Protein AF-0000000066280509 (afdb_homodimer)

Foldseek 3Di:
DPVPPPCPPVNVVVVCVVCVVVVVVVVVLVCCLVPQLDVLRDPVSVVVNQVVVVVVLVVVLVVLVVCLVPPPDPVSNVVSVVVNVVSVVVVVVLVLLLVLLCVVPVDPCSSRSQAQKWKWFQAPNDTDIDGDNDDAQKKKWKWDQQWIDIPSHTPGGHAPVRGDQWIWMDGSVKIWIWGWDDKDDDPDGIIMTMTGTADIHPQGNPPVVVDDPSNVVSRPD/DPVPPPCPPVNVVVVCVVCVVVVVVVVVLVCCLVPQLDVLRDPVSVVVNQVVVVVVLVVVLVVLVVCLVPPPDPVSNVVSVVVSVVSVVVVVVLVLLLVLLCVVPVDPCSSRSQAQKWKWFDAPNDTDIDGDNDDAQKKKWKWDQQWIDIPSHTPGGHAPVRGDQWIWMDGSVKIWIWGWDDKDDDPDGIIMTMTGTADIHPQGNPVVVVDDPSNVVSRPD

Secondary structure (DSSP, 8-state):
--------HHHHHHHHHHSHHHHHHHHHHHHHHHHH--TTT-HHHHHHHHHHHHHHHHHHHHHHHHHHHT-SSHHHHHHHHHHHHHHHHHHHHHHHHHHHHHHHH--GGGG-SS--EEEEEEETTEEEEEEESS--SEEEEEEETTEEEETTEEEEE--GGG--SEEEEE-SS-EEEEEEEEEEEETTTEEEEEEEEEEETTEE--SSSTT-THHHHHHH-/--------HHHHHHHHHHSHHHHHHHHHHHHHHHHH--TTT-HHHHHHHHHHHHHHHHHHHHHHHHHHHT-SSHHHHHHHHHHHHHHHHHHHHHHHHHHHHHHHH--GGGG-SS--EEEEEEETTEEEEEEESS--SEEEEEEETTEEEETTEEEEE--GGG--SEEEEE-SS-EEEEEEEEEEEETTTEEEEEEEEEEETTEE--SSSTT-THHHHHHH-

Radius of gyration: 25.56 Å; Cα contacts (8 Å, |Δi|>4): 787; chains: 2; bounding box: 45×85×63 Å

Nearest PDB structures (foldseek):
  8ctk-assembly1_B  TM=7.901E-01  e=2.029E-28  Severe acute respiratory syndrome coronavirus 2
  7vgs-assembly1_B  TM=7.568E-01  e=1.363E-25  Severe acute respiratory syndrome coronavirus 2
  7y9b-assembly1_B  TM=7.841E-01  e=8.674E-21  Pipistrellus bat coronavirus HKU5
  7y96-assembly1_A-3  TM=7.168E-01  e=1.055E-07  Aequorea victoria
  8eqs-assembly1_B  TM=6.572E-01  e=2.364E-07  Severe acute respiratory syndrome coronavirus

Organism: Bat coronavirus 279/2005 (NCBI:txid389167)

InterPro domains:
  IPR002574 M matrix/glycoprotein, coronavirus [MF_04202] (1-221)
  IPR002574 M matrix/glycoprotein, coronavirus [PF01635] (14-214)
  IPR002574 M matrix/glycoprotein, coronavirus [PS51927] (1-221)
  IPR044361 M matrix/glycoprotein, SARS-CoV-like [cd21569] (4-221)

Structure (mmCIF, N/CA/C/O backbone):
data_AF-0000000066280509-model_v1
#
loop_
_entity.id
_entity.type
_entity.pdbx_description
1 polymer 'Membrane protein'
#
loop_
_atom_site.group_PDB
_atom_site.id
_atom_site.type_symbol
_atom_site.label_atom_id
_atom_site.label_alt_id
_atom_site.label_comp_id
_atom_site.label_asym_id
_atom_site.label_entity_id
_atom_site.label_seq_id
_atom_site.pdbx_PDB_ins_code
_atom_site.Cartn_x
_atom_site.Cartn_y
_atom_site.Cartn_z
_atom_site.occupancy
_atom_site.B_iso_or_equiv
_atom_site.auth_seq_id
_atom_site.auth_comp_id
_atom_site.auth_asym_id
_atom_site.auth_atom_id
_atom_site.pdbx_PDB_model_num
ATOM 1 N N . MET A 1 1 ? 8.258 -50.438 -13.18 1 23.91 1 MET A N 1
ATOM 2 C CA . MET A 1 1 ? 8.906 -49.25 -13.75 1 23.91 1 MET A CA 1
ATOM 3 C C . MET A 1 1 ? 7.945 -48.062 -13.781 1 23.91 1 MET A C 1
ATOM 5 O O . MET A 1 1 ? 6.91 -48.125 -14.445 1 23.91 1 MET A O 1
ATOM 9 N N . THR A 1 2 ? 7.52 -47.594 -12.641 1 31.91 2 THR A N 1
ATOM 10 C CA . THR A 1 2 ? 6.48 -46.688 -12.148 1 31.91 2 THR A CA 1
ATOM 11 C C . THR A 1 2 ? 6.414 -45.406 -12.992 1 31.91 2 THR A C 1
ATOM 13 O O . THR A 1 2 ? 7.41 -44.688 -13.133 1 31.91 2 THR A O 1
ATOM 16 N N . ASP A 1 3 ? 5.879 -45.531 -14.234 1 32.09 3 ASP A N 1
ATOM 17 C CA . ASP A 1 3 ? 5.699 -44.562 -15.336 1 32.09 3 ASP A CA 1
ATOM 18 C C . ASP A 1 3 ? 5.434 -43.156 -14.805 1 32.09 3 ASP A C 1
ATOM 20 O O . ASP A 1 3 ? 4.406 -42.906 -14.172 1 32.09 3 ASP A O 1
ATOM 24 N N . ASN A 1 4 ? 6.34 -42.625 -14.102 1 37.53 4 ASN A N 1
ATOM 25 C CA . ASN A 1 4 ? 6.465 -41.312 -13.492 1 37.53 4 ASN A CA 1
ATOM 26 C C . ASN A 1 4 ? 5.77 -40.25 -14.328 1 37.53 4 ASN A C 1
ATOM 28 O O . ASN A 1 4 ? 6.168 -39.969 -15.461 1 37.53 4 ASN A O 1
ATOM 32 N N . GLY A 1 5 ? 4.527 -40.344 -14.57 1 41 5 GLY A N 1
ATOM 33 C CA . GLY A 1 5 ? 3.465 -39.594 -15.219 1 41 5 GLY A CA 1
ATOM 34 C C . GLY A 1 5 ? 3.805 -38.125 -15.422 1 41 5 GLY A C 1
ATOM 35 O O . GLY A 1 5 ? 3.195 -37.25 -14.805 1 41 5 GLY A O 1
ATOM 36 N N . THR A 1 6 ? 5.039 -37.906 -15.5 1 46.28 6 THR A N 1
ATOM 37 C CA . THR A 1 6 ? 5.605 -36.594 -15.867 1 46.28 6 THR A CA 1
ATOM 38 C C . THR A 1 6 ? 4.926 -36.062 -17.125 1 46.28 6 THR A C 1
ATOM 40 O O . THR A 1 6 ? 4.852 -36.719 -18.141 1 46.28 6 THR A O 1
ATOM 43 N N . ILE A 1 7 ? 3.875 -35.406 -17.016 1 54.31 7 ILE A N 1
ATOM 44 C CA . ILE A 1 7 ? 3.344 -34.688 -18.156 1 54.31 7 ILE A CA 1
ATOM 45 C C . ILE A 1 7 ? 4.473 -34.344 -19.141 1 54.31 7 ILE A C 1
ATOM 47 O O . ILE A 1 7 ? 5.492 -33.781 -18.75 1 54.31 7 ILE A O 1
ATOM 51 N N . THR A 1 8 ? 4.57 -35.188 -20.141 1 57.69 8 THR A N 1
ATOM 52 C CA . THR A 1 8 ? 5.543 -34.938 -21.188 1 57.69 8 THR A CA 1
ATOM 53 C C . THR A 1 8 ? 5.477 -33.469 -21.625 1 57.69 8 THR A C 1
ATOM 55 O O . THR A 1 8 ? 4.453 -32.812 -21.438 1 57.69 8 THR A O 1
ATOM 58 N N . VAL A 1 9 ? 6.629 -32.875 -21.844 1 61.81 9 VAL A N 1
ATOM 59 C CA . VAL A 1 9 ? 6.781 -31.516 -22.328 1 61.81 9 VAL A CA 1
ATOM 60 C C . VAL A 1 9 ? 5.789 -31.266 -23.469 1 61.81 9 VAL A C 1
ATOM 62 O O . VAL A 1 9 ? 5.215 -30.172 -23.562 1 61.81 9 VAL A O 1
ATOM 65 N N . GLU A 1 10 ? 5.523 -32.312 -24.281 1 62.53 10 GLU A N 1
ATOM 66 C CA . GLU A 1 10 ? 4.609 -32.125 -25.406 1 62.53 10 GLU A CA 1
ATOM 67 C C . GLU A 1 10 ? 3.17 -31.953 -24.922 1 62.53 10 GLU A C 1
ATOM 69 O O . GLU A 1 10 ? 2.42 -31.141 -25.469 1 62.53 10 GLU A O 1
ATOM 74 N N . GLU A 1 11 ? 2.865 -32.688 -23.938 1 60.88 11 GLU A N 1
ATOM 75 C CA . GLU A 1 11 ? 1.52 -32.562 -23.391 1 60.88 11 GLU A CA 1
ATOM 76 C C . GLU A 1 11 ? 1.34 -31.203 -22.688 1 60.88 11 GLU A C 1
ATOM 78 O O . GLU A 1 11 ? 0.277 -30.594 -22.781 1 60.88 11 GLU A O 1
ATOM 83 N N . LEU A 1 12 ? 2.393 -30.891 -22.062 1 60.34 12 LEU A N 1
ATOM 84 C CA . LEU A 1 12 ? 2.357 -29.578 -21.422 1 60.34 12 LEU A CA 1
ATOM 85 C C . LEU A 1 12 ? 2.211 -28.469 -22.453 1 60.34 12 LEU A C 1
ATOM 87 O O . LEU A 1 12 ? 1.472 -27.516 -22.234 1 60.34 12 LEU A O 1
ATOM 91 N N . LYS A 1 13 ? 2.883 -28.672 -23.484 1 65.19 13 LYS A N 1
ATOM 92 C CA . LYS A 1 13 ? 2.775 -27.688 -24.562 1 65.19 13 LYS A CA 1
ATOM 93 C C . LYS A 1 13 ? 1.357 -27.641 -25.125 1 65.19 13 LYS A C 1
ATOM 95 O O . LYS A 1 13 ? 0.823 -26.562 -25.375 1 65.19 13 LYS A O 1
ATOM 100 N N . GLN A 1 14 ? 0.809 -28.766 -25.25 1 66.62 14 GLN A N 1
ATOM 101 C CA . GLN A 1 14 ? -0.547 -28.797 -25.797 1 66.62 14 GLN A CA 1
ATOM 102 C C . GLN A 1 14 ? -1.544 -28.188 -24.812 1 66.62 14 GLN A C 1
ATOM 104 O O . GLN A 1 14 ? -2.475 -27.484 -25.219 1 66.62 14 GLN A O 1
ATOM 109 N N . LEU A 1 15 ? -1.268 -28.5 -23.625 1 63.41 15 LEU A N 1
ATOM 110 C CA . LEU A 1 15 ? -2.137 -27.953 -22.594 1 63.41 15 LEU A CA 1
ATOM 111 C C . LEU A 1 15 ? -2 -26.438 -22.516 1 63.41 15 LEU A C 1
ATOM 113 O O . LEU A 1 15 ? -3 -25.719 -22.391 1 63.41 15 LEU A O 1
ATOM 117 N N . LEU A 1 16 ? -0.822 -26.094 -22.609 1 66.19 16 LEU A N 1
ATOM 118 C CA . LEU A 1 16 ? -0.572 -24.656 -22.547 1 66.19 16 LEU A CA 1
ATOM 119 C C . LEU A 1 16 ? -1.148 -23.969 -23.781 1 66.19 16 LEU A C 1
ATOM 121 O O . LEU A 1 16 ? -1.645 -22.844 -23.688 1 66.19 16 LEU A O 1
ATOM 125 N N . GLU A 1 17 ? -1.064 -24.656 -24.797 1 70.25 17 GLU A N 1
ATOM 126 C CA . GLU A 1 17 ? -1.605 -24.078 -26.016 1 70.25 17 GLU A CA 1
ATOM 127 C C . GLU A 1 17 ? -3.125 -23.969 -25.953 1 70.25 17 GLU A C 1
ATOM 129 O O . GLU A 1 17 ? -3.703 -23 -26.469 1 70.25 17 GLU A O 1
ATOM 134 N N . GLN A 1 18 ? -3.68 -24.812 -25.203 1 72.25 18 GLN A N 1
ATOM 135 C CA . GLN A 1 18 ? -5.137 -24.781 -25.125 1 72.25 18 GLN A CA 1
ATOM 136 C C . GLN A 1 18 ? -5.602 -23.859 -24 1 72.25 18 GLN A C 1
ATOM 138 O O . GLN A 1 18 ? -6.688 -23.281 -24.078 1 72.25 18 GLN A O 1
ATOM 143 N N . TRP A 1 19 ? -4.73 -23.703 -23.094 1 79.94 19 TRP A N 1
ATOM 144 C CA . TRP A 1 19 ? -5.164 -22.953 -21.922 1 79.94 19 TRP A CA 1
ATOM 145 C C . TRP A 1 19 ? -4.52 -21.578 -21.891 1 79.94 19 TRP A C 1
ATOM 147 O O . TRP A 1 19 ? -4.504 -20.906 -20.844 1 79.94 19 TRP A O 1
ATOM 157 N N . ASN A 1 20 ? -4.035 -21.188 -23.031 1 83.38 20 ASN A N 1
ATOM 158 C CA . ASN A 1 20 ? -3.375 -19.891 -23.094 1 83.38 20 ASN A CA 1
ATOM 159 C C . ASN A 1 20 ? -4.344 -18.766 -22.766 1 83.38 20 ASN A C 1
ATOM 161 O O . ASN A 1 20 ? -3.979 -17.797 -22.094 1 83.38 20 ASN A O 1
ATOM 165 N N . LEU A 1 21 ? -5.445 -18.984 -23.188 1 85.38 21 LEU A N 1
ATOM 166 C CA . LEU A 1 21 ? -6.445 -17.938 -22.953 1 85.38 21 LEU A CA 1
ATOM 167 C C . LEU A 1 21 ? -6.805 -17.859 -21.484 1 85.38 21 LEU A C 1
ATOM 169 O O . LEU A 1 21 ? -6.859 -16.766 -20.906 1 85.38 21 LEU A O 1
ATOM 173 N N . VAL A 1 22 ? -6.953 -19.016 -20.953 1 84.62 22 VAL A N 1
ATOM 174 C CA . VAL A 1 22 ? -7.328 -19.047 -19.547 1 84.62 22 VAL A CA 1
ATOM 175 C C . VAL A 1 22 ? -6.168 -18.547 -18.688 1 84.62 22 VAL A C 1
ATOM 177 O O . VAL A 1 22 ? -6.371 -17.781 -17.75 1 84.62 22 VAL A O 1
ATOM 180 N N . ILE A 1 23 ? -5.016 -18.906 -19 1 87.75 23 ILE A N 1
ATOM 181 C CA . ILE A 1 23 ? -3.838 -18.469 -18.266 1 87.75 23 ILE A CA 1
ATOM 182 C C . ILE A 1 23 ? -3.668 -16.953 -18.391 1 87.75 23 ILE A C 1
ATOM 184 O O . ILE A 1 23 ? -3.299 -16.281 -17.438 1 87.75 23 ILE A O 1
ATOM 188 N N . GLY A 1 24 ? -3.994 -16.516 -19.578 1 90 24 GLY A N 1
ATOM 189 C CA . GLY A 1 24 ? -3.947 -15.07 -19.781 1 90 24 GLY A CA 1
ATOM 190 C C . GLY A 1 24 ? -4.902 -14.32 -18.875 1 90 24 GLY A C 1
ATOM 191 O O . GLY A 1 24 ? -4.531 -13.305 -18.266 1 90 24 GLY A O 1
ATOM 192 N N . PHE A 1 25 ? -6.004 -14.867 -18.719 1 91.38 25 PHE A N 1
ATOM 193 C CA . PHE A 1 25 ? -6.996 -14.211 -17.875 1 91.38 25 PHE A CA 1
ATOM 194 C C . PHE A 1 25 ? -6.613 -14.32 -16.391 1 91.38 25 PHE A C 1
ATOM 196 O O . PHE A 1 25 ? -6.875 -13.406 -15.617 1 91.38 25 PHE A O 1
ATOM 203 N N . ILE A 1 26 ? -6.004 -15.352 -16.031 1 90.12 26 ILE A N 1
ATOM 204 C CA . ILE A 1 26 ? -5.559 -15.516 -14.656 1 90.12 26 ILE A CA 1
ATOM 205 C C . ILE A 1 26 ? -4.461 -14.5 -14.352 1 90.12 26 ILE A C 1
ATOM 207 O O . ILE A 1 26 ? -4.484 -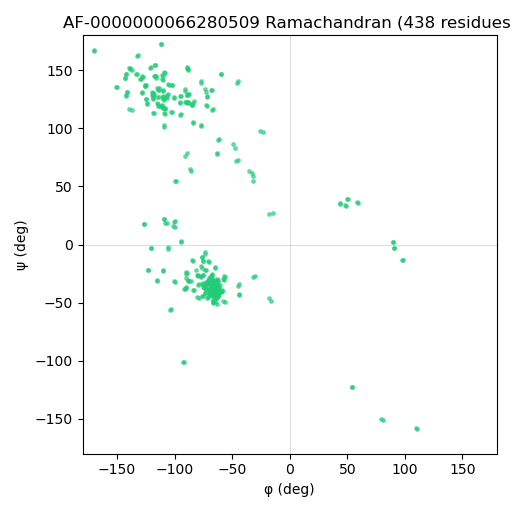13.852 -13.297 1 90.12 26 ILE A O 1
ATOM 211 N N . PHE A 1 27 ? -3.6 -14.375 -15.266 1 91.38 27 PHE A N 1
ATOM 212 C CA . PHE A 1 27 ? -2.529 -13.406 -15.062 1 91.38 27 PHE A CA 1
ATOM 213 C C . PHE A 1 27 ? -3.084 -11.984 -15.008 1 91.38 27 PHE A C 1
ATOM 215 O O . PHE A 1 27 ? -2.633 -11.172 -14.211 1 91.38 27 PHE A O 1
ATOM 222 N N . LEU A 1 28 ? -4.012 -11.75 -15.812 1 92.31 28 LEU A N 1
ATOM 223 C CA . LEU A 1 28 ? -4.625 -10.43 -15.805 1 92.31 28 LEU A CA 1
ATOM 224 C C . LEU A 1 28 ? -5.324 -10.156 -14.484 1 92.31 28 LEU A C 1
ATOM 226 O O . LEU A 1 28 ? -5.258 -9.047 -13.953 1 92.31 28 LEU A O 1
ATOM 230 N N . ALA A 1 29 ? -5.934 -11.133 -13.953 1 90.88 29 ALA A N 1
ATOM 231 C CA . ALA A 1 29 ? -6.578 -11 -12.656 1 90.88 29 ALA A CA 1
ATOM 232 C C . ALA A 1 29 ? -5.551 -10.695 -11.562 1 90.88 29 ALA A C 1
ATOM 234 O O . ALA A 1 29 ? -5.797 -9.867 -10.68 1 90.88 29 ALA A O 1
ATOM 235 N N . TRP A 1 30 ? -4.445 -11.305 -11.703 1 91.44 30 TRP A N 1
ATOM 236 C CA . TRP A 1 30 ? -3.373 -11.07 -10.742 1 91.44 30 TRP A CA 1
ATOM 237 C C . TRP A 1 30 ? -2.84 -9.648 -10.852 1 91.44 30 TRP A C 1
ATOM 239 O O . TRP A 1 30 ? -2.57 -9 -9.836 1 91.44 30 TRP A O 1
ATOM 249 N N . ILE A 1 31 ? -2.75 -9.172 -11.977 1 91 31 ILE A N 1
ATOM 250 C CA . ILE A 1 31 ? -2.273 -7.809 -12.195 1 91 31 ILE A CA 1
ATOM 251 C C . ILE A 1 31 ? -3.27 -6.816 -11.594 1 91 31 ILE A C 1
ATOM 253 O O . ILE A 1 31 ? -2.877 -5.875 -10.898 1 91 31 ILE A O 1
ATOM 257 N N . MET A 1 32 ? -4.484 -7.086 -11.82 1 90.69 32 MET A N 1
ATOM 258 C CA . MET A 1 32 ? -5.512 -6.184 -11.312 1 90.69 32 MET A CA 1
ATOM 259 C C . MET A 1 32 ? -5.516 -6.168 -9.781 1 90.69 32 MET A C 1
ATOM 261 O O . MET A 1 32 ? -5.652 -5.105 -9.172 1 90.69 32 MET A O 1
ATOM 265 N N . LEU A 1 33 ? -5.266 -7.273 -9.266 1 89.81 33 LEU A N 1
ATOM 266 C CA . LEU A 1 33 ? -5.27 -7.367 -7.805 1 89.81 33 LEU A CA 1
ATOM 267 C C . LEU A 1 33 ? -4.027 -6.707 -7.219 1 89.81 33 LEU A C 1
ATOM 269 O O . LEU A 1 33 ? -4.109 -6 -6.211 1 89.81 33 LEU A O 1
ATOM 273 N N . LEU A 1 34 ? -2.941 -6.926 -7.832 1 87.88 34 LEU A N 1
ATOM 274 C CA . LEU A 1 34 ? -1.683 -6.418 -7.297 1 87.88 34 LEU A CA 1
ATOM 275 C C . LEU A 1 34 ? -1.538 -4.926 -7.57 1 87.88 34 LEU A C 1
ATOM 277 O O . LEU A 1 34 ? -0.95 -4.195 -6.77 1 87.88 34 LEU A O 1
ATOM 281 N N . GLN A 1 35 ? -2.119 -4.504 -8.562 1 86.44 35 GLN A N 1
ATOM 282 C CA . GLN A 1 35 ? -1.87 -3.127 -8.977 1 86.44 35 GLN A CA 1
ATOM 283 C C . GLN A 1 35 ? -2.992 -2.203 -8.508 1 86.44 35 GLN A C 1
ATOM 285 O O . GLN A 1 35 ? -2.746 -1.046 -8.156 1 86.44 35 GLN A O 1
ATOM 290 N N . PHE A 1 36 ? -4.25 -2.705 -8.43 1 85.25 36 PHE A N 1
ATOM 291 C CA . PHE A 1 36 ? -5.352 -1.769 -8.25 1 85.25 36 PHE A CA 1
ATOM 292 C C . PHE A 1 36 ? -6.117 -2.064 -6.965 1 85.25 36 PHE A C 1
ATOM 294 O O . PHE A 1 36 ? -6.996 -1.3 -6.57 1 85.25 36 PHE A O 1
ATOM 301 N N . ALA A 1 37 ? -5.754 -3.027 -6.332 1 84.31 37 ALA A N 1
ATOM 302 C CA . ALA A 1 37 ? -6.539 -3.436 -5.172 1 84.31 37 ALA A CA 1
ATOM 303 C C . ALA A 1 37 ? -6.102 -2.684 -3.92 1 84.31 37 ALA A C 1
ATOM 305 O O . ALA A 1 37 ? -5.594 -3.287 -2.971 1 84.31 37 ALA A O 1
ATOM 306 N N . TYR A 1 38 ? -6.328 -1.429 -3.975 1 83.06 38 TYR A N 1
ATOM 307 C CA . TYR A 1 38 ? -6.086 -0.578 -2.814 1 83.06 38 TYR A CA 1
ATOM 308 C C . TYR A 1 38 ? -7.379 0.075 -2.338 1 83.06 38 TYR A C 1
ATOM 310 O O . TYR A 1 38 ? -8.25 0.399 -3.146 1 83.06 38 TYR A O 1
ATOM 318 N N . SER A 1 39 ? -7.449 0.208 -1.039 1 78.56 39 SER A N 1
ATOM 319 C CA . SER A 1 39 ? -8.695 0.691 -0.449 1 78.56 39 SER A CA 1
ATOM 320 C C . SER A 1 39 ? -9 2.115 -0.898 1 78.56 39 SER A C 1
ATOM 322 O O . SER A 1 39 ? -10.172 2.492 -1.027 1 78.56 39 SER A O 1
ATOM 324 N N . ASN A 1 40 ? -7.965 2.9 -1.133 1 75.31 40 ASN A N 1
ATOM 325 C CA . ASN A 1 40 ? -8.141 4.309 -1.462 1 75.31 40 ASN A CA 1
ATOM 326 C C . ASN A 1 40 ? -8.398 4.508 -2.953 1 75.31 40 ASN A C 1
ATOM 328 O O . ASN A 1 40 ? -8.891 5.559 -3.367 1 75.31 40 ASN A O 1
ATOM 332 N N . ARG A 1 41 ? -8.156 3.465 -3.781 1 76.81 41 ARG A N 1
ATOM 333 C CA . ARG A 1 41 ? -8.312 3.619 -5.227 1 76.81 41 ARG A CA 1
ATOM 334 C C . ARG A 1 41 ? -9.602 2.965 -5.711 1 76.81 41 ARG A C 1
ATOM 336 O O . ARG A 1 41 ? -10.445 3.625 -6.324 1 76.81 41 ARG A O 1
ATOM 343 N N . ASN A 1 42 ? -9.688 1.732 -5.41 1 84.44 42 ASN A N 1
ATOM 344 C CA . ASN A 1 42 ? -10.859 0.968 -5.828 1 84.44 42 ASN A CA 1
ATOM 345 C C . ASN A 1 42 ? -11.359 0.051 -4.715 1 84.44 42 ASN A C 1
ATOM 347 O O . ASN A 1 42 ? -10.758 -0.992 -4.449 1 84.44 42 ASN A O 1
ATOM 351 N N . ARG A 1 43 ? -12.555 0.377 -4.309 1 84.06 43 ARG A N 1
ATOM 352 C CA . ARG A 1 43 ? -13.094 -0.37 -3.176 1 84.06 43 ARG A CA 1
ATOM 353 C C . ARG A 1 43 ? -13.547 -1.763 -3.604 1 84.06 43 ARG A C 1
ATOM 355 O O . ARG A 1 43 ? -13.414 -2.725 -2.844 1 84.06 43 ARG A O 1
ATOM 362 N N . PHE A 1 44 ? -14 -1.879 -4.727 1 89.56 44 PHE A N 1
ATOM 363 C CA . PHE A 1 44 ? -14.516 -3.16 -5.199 1 89.56 44 PHE A CA 1
ATOM 364 C C . PHE A 1 44 ? -13.391 -4.18 -5.328 1 89.56 44 PHE A C 1
ATOM 366 O O . PHE A 1 44 ? -13.5 -5.301 -4.828 1 89.56 44 PHE A O 1
ATOM 373 N N . LEU A 1 45 ? -12.336 -3.805 -5.965 1 90.44 45 LEU A N 1
ATOM 374 C CA . LEU A 1 45 ? -11.195 -4.703 -6.125 1 90.44 45 LEU A CA 1
ATOM 375 C C . LEU A 1 45 ? -10.531 -4.988 -4.781 1 90.44 45 LEU A C 1
ATOM 377 O O . LEU A 1 45 ? -10.008 -6.086 -4.562 1 90.44 45 LEU A O 1
ATOM 381 N N . TYR A 1 46 ? -10.641 -4.012 -3.971 1 90.75 46 TYR A N 1
ATOM 382 C CA . TYR A 1 46 ? -10.062 -4.199 -2.646 1 90.75 46 TYR A CA 1
ATOM 383 C C . TYR A 1 46 ? -10.805 -5.281 -1.873 1 90.75 46 TYR A C 1
ATOM 385 O O . TYR A 1 46 ? -10.188 -6.113 -1.206 1 90.75 46 TYR A O 1
ATOM 393 N N . ILE A 1 47 ? -12.102 -5.258 -1.941 1 90.44 47 ILE A N 1
ATOM 394 C CA . ILE A 1 47 ? -12.906 -6.266 -1.259 1 90.44 47 ILE A CA 1
ATOM 395 C C . ILE A 1 47 ? -12.617 -7.645 -1.846 1 90.44 47 ILE A C 1
ATOM 397 O O . ILE A 1 47 ? -12.531 -8.633 -1.112 1 90.44 47 ILE A O 1
ATOM 401 N N . ILE A 1 48 ? -12.422 -7.656 -3.08 1 91.44 48 ILE A N 1
ATOM 402 C CA . ILE A 1 48 ? -12.086 -8.922 -3.729 1 91.44 48 ILE A CA 1
ATOM 403 C C . ILE A 1 48 ? -10.75 -9.43 -3.201 1 91.44 48 ILE A C 1
ATOM 405 O O . ILE A 1 48 ? -10.602 -10.625 -2.922 1 91.44 48 ILE A O 1
ATOM 409 N N . LYS A 1 49 ? -9.883 -8.609 -3.146 1 92.88 49 LYS A N 1
ATOM 410 C CA . LYS A 1 49 ? -8.578 -9 -2.617 1 92.88 49 LYS A CA 1
ATOM 411 C C . LYS A 1 49 ? -8.695 -9.516 -1.186 1 92.88 49 LYS A C 1
ATOM 413 O O . LYS A 1 49 ? -8.055 -10.5 -0.819 1 92.88 49 LYS A O 1
ATOM 418 N N . LEU A 1 50 ? -9.531 -8.875 -0.408 1 92.25 50 LEU A N 1
ATOM 419 C CA . LEU A 1 50 ? -9.711 -9.297 0.98 1 92.25 50 LEU A CA 1
ATOM 420 C C . LEU A 1 50 ? -10.32 -10.688 1.057 1 92.25 50 LEU A C 1
ATOM 422 O O . LEU A 1 50 ? -9.867 -11.523 1.843 1 92.25 50 LEU A O 1
ATOM 426 N N . VAL A 1 51 ? -11.281 -10.891 0.274 1 91.75 51 VAL A N 1
ATOM 427 C CA . VAL A 1 51 ? -11.93 -12.195 0.249 1 91.75 51 VAL A CA 1
ATOM 428 C C . VAL A 1 51 ? -10.945 -13.258 -0.222 1 91.75 51 VAL A C 1
ATOM 430 O O . VAL A 1 51 ? -10.891 -14.359 0.335 1 91.75 51 VAL A O 1
ATOM 433 N N . PHE A 1 52 ? -10.188 -12.859 -1.197 1 92.44 52 PHE A N 1
ATOM 434 C CA . PHE A 1 52 ? -9.188 -13.781 -1.719 1 92.44 52 PHE A CA 1
ATOM 435 C C . PHE A 1 52 ? -8.172 -14.141 -0.643 1 92.44 52 PHE A C 1
ATOM 437 O O . PHE A 1 52 ? -7.801 -15.312 -0.495 1 92.44 52 PHE A O 1
ATOM 444 N N . LEU A 1 53 ? -7.789 -13.18 0.064 1 92 53 LEU A N 1
ATOM 445 C CA . LEU A 1 53 ? -6.82 -13.414 1.13 1 92 53 LEU A CA 1
ATOM 446 C C . LEU A 1 53 ? -7.43 -14.266 2.238 1 92 53 LEU A C 1
ATOM 448 O O . LEU A 1 53 ? -6.754 -15.133 2.799 1 92 53 LEU A O 1
ATOM 452 N N . TRP A 1 54 ? -8.703 -14.047 2.531 1 92.44 54 TRP A N 1
ATOM 453 C CA . TRP A 1 54 ? -9.406 -14.828 3.547 1 92.44 54 TRP A CA 1
ATOM 454 C C . TRP A 1 54 ? -9.461 -16.297 3.16 1 92.44 54 TRP A C 1
ATOM 456 O O . TRP A 1 54 ? -9.406 -17.172 4.023 1 92.44 54 TRP A O 1
ATOM 466 N N . LEU A 1 55 ? -9.484 -16.562 1.915 1 91.94 55 LEU A N 1
ATOM 467 C CA . LEU A 1 55 ? -9.578 -17.938 1.435 1 91.94 55 LEU A CA 1
ATOM 468 C C . LEU A 1 55 ? -8.188 -18.547 1.299 1 91.94 55 LEU A C 1
ATOM 470 O O . LEU A 1 55 ? -8.016 -19.75 1.506 1 91.94 55 LEU A O 1
ATOM 474 N N . LEU A 1 56 ? -7.285 -17.766 1.028 1 92.81 56 LEU A N 1
ATOM 475 C CA . LEU A 1 56 ? -5.941 -18.266 0.76 1 92.81 56 LEU A CA 1
ATOM 476 C C . LEU A 1 56 ? -5.285 -18.766 2.041 1 92.81 56 LEU A C 1
ATOM 478 O O . LEU A 1 56 ? -4.508 -19.719 2.012 1 92.81 56 LEU A O 1
ATOM 482 N N . TRP A 1 57 ? -5.566 -18.156 3.139 1 93.25 57 TRP A N 1
ATOM 483 C CA . TRP A 1 57 ? -4.934 -18.547 4.398 1 93.25 57 TRP A CA 1
ATOM 484 C C . TRP A 1 57 ? -5.309 -19.969 4.785 1 93.25 57 TRP A C 1
ATOM 486 O O . TRP A 1 57 ? -4.438 -20.812 5.008 1 93.25 57 TRP A O 1
ATOM 496 N N . PRO A 1 58 ? -6.594 -20.344 4.809 1 92.12 58 PRO A N 1
ATOM 497 C CA . PRO A 1 58 ? -6.949 -21.719 5.152 1 92.12 58 PRO A CA 1
ATOM 498 C C . PRO A 1 58 ? -6.496 -22.734 4.102 1 92.12 58 PRO A C 1
ATOM 500 O O . PRO A 1 58 ? -6.137 -23.859 4.441 1 92.12 58 PRO A O 1
ATOM 503 N N . VAL A 1 59 ? -6.492 -22.328 2.865 1 92.94 59 VAL A N 1
ATOM 504 C CA . VAL A 1 59 ? -6.055 -23.234 1.806 1 92.94 59 VAL A CA 1
ATOM 505 C C . VAL A 1 59 ? -4.559 -23.5 1.943 1 92.94 59 VAL A C 1
ATOM 507 O O . VAL A 1 59 ? -4.102 -24.641 1.745 1 92.94 59 VAL A O 1
ATOM 510 N N . THR A 1 60 ? -3.818 -22.5 2.271 1 94.12 60 THR A N 1
ATOM 511 C CA . THR A 1 60 ? -2.383 -22.672 2.469 1 94.12 60 THR A CA 1
ATOM 512 C C . THR A 1 60 ? -2.107 -23.578 3.66 1 94.12 60 THR A C 1
ATOM 514 O O . THR A 1 60 ? -1.248 -24.453 3.588 1 94.12 60 THR A O 1
ATOM 517 N N . LEU A 1 61 ? -2.881 -23.344 4.68 1 94.62 61 LEU A N 1
ATOM 518 C CA . LEU A 1 61 ? -2.734 -24.203 5.844 1 94.62 61 LEU A CA 1
ATOM 519 C C . LEU A 1 61 ? -3.064 -25.641 5.496 1 94.62 61 LEU A C 1
ATOM 521 O O . LEU A 1 61 ? -2.344 -26.562 5.895 1 94.62 61 LEU A O 1
ATOM 525 N N . ALA A 1 62 ? -4.137 -25.875 4.762 1 92.62 62 ALA A N 1
ATOM 526 C CA . ALA A 1 62 ? -4.543 -27.219 4.348 1 92.62 62 ALA A CA 1
ATOM 527 C C . ALA A 1 62 ? -3.465 -27.875 3.488 1 92.62 62 ALA A C 1
ATOM 529 O O . ALA A 1 62 ? -3.213 -29.078 3.609 1 92.62 62 ALA A O 1
ATOM 530 N N . CYS A 1 63 ? -2.777 -27.094 2.686 1 91.88 63 CYS A N 1
ATOM 531 C CA . CYS A 1 63 ? -1.729 -27.641 1.827 1 91.88 63 CYS A CA 1
ATOM 532 C C . CYS A 1 63 ? -0.546 -28.125 2.652 1 91.88 63 CYS A C 1
ATOM 534 O O . CYS A 1 63 ? 0.006 -29.188 2.383 1 91.88 63 CYS A O 1
ATOM 536 N N . PHE A 1 64 ? -0.177 -27.438 3.654 1 92.88 64 PHE A N 1
ATOM 537 C CA . PHE A 1 64 ? 0.949 -27.859 4.484 1 92.88 64 PHE A CA 1
ATOM 538 C C . PHE A 1 64 ? 0.57 -29.047 5.359 1 92.88 64 PHE A C 1
ATOM 540 O O . PHE A 1 64 ? 1.397 -29.922 5.617 1 92.88 64 PHE A O 1
ATOM 547 N N . VAL A 1 65 ? -0.716 -29.047 5.828 1 92.06 65 VAL A N 1
ATOM 548 C CA . VAL A 1 65 ? -1.175 -30.188 6.629 1 92.06 65 VAL A CA 1
ATOM 549 C C . VAL A 1 65 ? -1.21 -31.453 5.773 1 92.06 65 VAL A C 1
ATOM 551 O O . VAL A 1 65 ? -0.761 -32.5 6.203 1 92.06 65 VAL A O 1
ATOM 554 N N . LEU A 1 66 ? -1.713 -31.344 4.504 1 89.56 66 LEU A N 1
ATOM 555 C CA . LEU A 1 66 ? -1.753 -32.5 3.602 1 89.56 66 LEU A CA 1
ATOM 556 C C . LEU A 1 66 ? -0.344 -32.938 3.219 1 89.56 66 LEU A C 1
ATOM 558 O O . LEU A 1 66 ? -0.089 -34.125 3.043 1 89.56 66 LEU A O 1
ATOM 562 N N . ALA A 1 67 ? 0.557 -31.969 3.166 1 89.19 67 ALA A N 1
ATOM 563 C CA . ALA A 1 67 ? 1.946 -32.312 2.867 1 89.19 67 ALA A CA 1
ATOM 564 C C . ALA A 1 67 ? 2.598 -33.031 4.035 1 89.19 67 ALA A C 1
ATOM 566 O O . ALA A 1 67 ? 3.48 -33.875 3.838 1 89.19 67 ALA A O 1
ATOM 567 N N . ALA A 1 68 ? 2.174 -32.719 5.207 1 88.12 68 ALA A N 1
ATOM 568 C CA . ALA A 1 68 ? 2.701 -33.375 6.395 1 88.12 68 ALA A CA 1
ATOM 569 C C . ALA A 1 68 ? 2.139 -34.781 6.523 1 88.12 68 ALA A C 1
ATOM 571 O O . ALA A 1 68 ? 2.84 -35.719 6.957 1 88.12 68 ALA A O 1
ATOM 572 N N . VAL A 1 69 ? 0.864 -34.969 6.148 1 85.44 69 VAL A N 1
ATOM 573 C CA . VAL A 1 69 ? 0.205 -36.25 6.281 1 85.44 69 VAL A CA 1
ATOM 574 C C . VAL A 1 69 ? 0.681 -37.188 5.176 1 85.44 69 VAL A C 1
ATOM 576 O O . VAL A 1 69 ? 0.946 -38.375 5.426 1 85.44 69 VAL A O 1
ATOM 579 N N . TYR A 1 70 ? 0.76 -36.656 3.957 1 81.69 70 TYR A N 1
ATOM 580 C CA . TYR A 1 70 ? 1.209 -37.469 2.83 1 81.69 70 TYR A CA 1
ATOM 581 C C . TYR A 1 70 ? 2.68 -37.219 2.525 1 81.69 70 TYR A C 1
ATOM 583 O O . TYR A 1 70 ? 3.031 -36.844 1.404 1 81.69 70 TYR A O 1
ATOM 591 N N . ARG A 1 71 ? 3.457 -37.375 3.502 1 76.12 71 ARG A N 1
ATOM 592 C CA . ARG A 1 71 ? 4.867 -37.031 3.352 1 76.12 71 ARG A CA 1
ATOM 593 C C . ARG A 1 71 ? 5.594 -38.062 2.502 1 76.12 71 ARG A C 1
ATOM 595 O O . ARG A 1 71 ? 5.293 -39.25 2.578 1 76.12 71 ARG A O 1
ATOM 602 N N . ILE A 1 72 ? 6.352 -37.5 1.593 1 72.19 72 ILE A N 1
ATOM 603 C CA . ILE A 1 72 ? 7.191 -38.375 0.768 1 72.19 72 ILE A CA 1
ATOM 604 C C . ILE A 1 72 ? 8.453 -38.75 1.535 1 72.19 72 ILE A C 1
ATOM 606 O O . ILE A 1 72 ? 8.836 -39.906 1.582 1 72.19 72 ILE A O 1
ATOM 610 N N . ASN A 1 73 ? 9.055 -37.719 2.154 1 80.88 73 ASN A N 1
ATOM 611 C CA . ASN A 1 73 ? 10.281 -37.906 2.916 1 80.88 73 ASN A CA 1
ATOM 612 C C . ASN A 1 73 ? 10.195 -37.25 4.293 1 80.88 73 ASN A C 1
ATOM 614 O O . ASN A 1 73 ? 9.32 -36.406 4.535 1 80.88 73 ASN A O 1
ATOM 618 N N . TRP A 1 74 ? 11.117 -37.688 5.145 1 83.56 74 TRP A N 1
ATOM 619 C CA . TRP A 1 74 ? 11.125 -37.219 6.52 1 83.56 74 TRP A CA 1
ATOM 620 C C . TRP A 1 74 ? 11.523 -35.75 6.57 1 83.56 74 TRP A C 1
ATOM 622 O O . TRP A 1 74 ? 11.023 -34.969 7.41 1 83.56 74 TRP A O 1
ATOM 632 N N . VAL A 1 75 ? 12.367 -35.375 5.672 1 83.5 75 VAL A N 1
ATOM 633 C CA . VAL A 1 75 ? 12.82 -34 5.672 1 83.5 75 VAL A CA 1
ATOM 634 C C . VAL A 1 75 ? 11.695 -33.094 5.203 1 83.5 75 VAL A C 1
ATOM 636 O O . VAL A 1 75 ? 11.406 -32.062 5.836 1 83.5 75 VAL A O 1
ATOM 639 N N . THR A 1 76 ? 11.047 -33.5 4.125 1 84.62 76 THR A N 1
ATOM 640 C CA . THR A 1 76 ? 9.945 -32.688 3.604 1 84.62 76 THR A CA 1
ATOM 641 C C . THR A 1 76 ? 8.758 -32.719 4.566 1 84.62 76 THR A C 1
ATOM 643 O O . THR A 1 76 ? 8.031 -31.734 4.676 1 84.62 76 THR A O 1
ATOM 646 N N . GLY A 1 77 ? 8.672 -33.812 5.238 1 86.56 77 GLY A N 1
ATOM 647 C CA . GLY A 1 77 ? 7.621 -33.875 6.246 1 86.56 77 GLY A CA 1
ATOM 648 C C . GLY A 1 77 ? 7.855 -32.969 7.43 1 86.56 77 GLY A C 1
ATOM 649 O O . GLY A 1 77 ? 6.926 -32.312 7.902 1 86.56 77 GLY A O 1
ATOM 650 N N . GLY A 1 78 ? 9.047 -32.969 7.84 1 90.31 78 GLY A N 1
ATOM 651 C CA . GLY A 1 78 ? 9.375 -32.062 8.938 1 90.31 78 GLY A CA 1
ATOM 652 C C . GLY A 1 78 ? 9.188 -30.594 8.594 1 90.31 78 GLY A C 1
ATOM 653 O O . GLY A 1 78 ? 8.711 -29.812 9.414 1 90.31 78 GLY A O 1
ATOM 654 N N . ILE A 1 79 ? 9.539 -30.219 7.379 1 91.19 79 ILE A N 1
ATOM 655 C CA . ILE A 1 79 ? 9.375 -28.844 6.93 1 91.19 79 ILE A CA 1
ATOM 656 C C . ILE A 1 79 ? 7.887 -28.5 6.848 1 91.19 79 ILE A C 1
ATOM 658 O O . ILE A 1 79 ? 7.469 -27.406 7.238 1 91.19 79 ILE A O 1
ATOM 662 N N . ALA A 1 80 ? 7.129 -29.438 6.379 1 92.38 80 ALA A N 1
ATOM 663 C CA . ALA A 1 80 ? 5.691 -29.219 6.246 1 92.38 80 ALA A CA 1
ATOM 664 C C . ALA A 1 80 ? 5.039 -29.016 7.609 1 92.38 80 ALA A C 1
ATOM 666 O O . ALA A 1 80 ? 4.172 -28.156 7.77 1 92.38 80 ALA A O 1
ATOM 667 N N . ILE A 1 81 ? 5.457 -29.766 8.523 1 93.19 81 ILE A N 1
ATOM 668 C CA . ILE A 1 81 ? 4.902 -29.641 9.867 1 93.19 81 ILE A CA 1
ATOM 669 C C . ILE A 1 81 ? 5.285 -28.297 10.477 1 93.19 81 ILE A C 1
ATOM 671 O O . ILE A 1 81 ? 4.449 -27.625 11.086 1 93.19 81 ILE A O 1
ATOM 675 N N . ALA A 1 82 ? 6.496 -28 10.25 1 94.38 82 ALA A N 1
ATOM 676 C CA . ALA A 1 82 ? 6.953 -26.719 10.781 1 94.38 82 ALA A CA 1
ATOM 677 C C . ALA A 1 82 ? 6.18 -25.562 10.156 1 94.38 82 ALA A C 1
ATOM 679 O O . ALA A 1 82 ? 5.754 -24.641 10.852 1 94.38 82 ALA A O 1
ATOM 680 N N . MET A 1 83 ? 6 -25.609 8.891 1 95.12 83 MET A N 1
ATOM 681 C CA . MET A 1 83 ? 5.293 -24.547 8.188 1 95.12 83 MET A CA 1
ATOM 682 C C . MET A 1 83 ? 3.824 -24.5 8.586 1 95.12 83 MET A C 1
ATOM 684 O O . MET A 1 83 ? 3.242 -23.422 8.734 1 95.12 83 MET A O 1
ATOM 688 N N . ALA A 1 84 ? 3.266 -25.609 8.75 1 94.62 84 ALA A N 1
ATOM 689 C CA . ALA A 1 84 ? 1.869 -25.672 9.18 1 94.62 84 ALA A CA 1
ATOM 690 C C . ALA A 1 84 ? 1.684 -25.031 10.547 1 94.62 84 ALA A C 1
ATOM 692 O O . ALA A 1 84 ? 0.699 -24.328 10.781 1 94.62 84 ALA A O 1
ATOM 693 N N . CYS A 1 85 ? 2.643 -25.234 11.375 1 95.25 85 CYS A N 1
ATOM 694 C CA . CYS A 1 85 ? 2.564 -24.641 12.711 1 95.25 85 CYS A CA 1
ATOM 695 C C . CYS A 1 85 ? 2.713 -23.125 12.648 1 95.25 85 CYS A C 1
ATOM 697 O O . CYS A 1 85 ? 1.972 -22.406 13.312 1 95.25 85 CYS A O 1
ATOM 699 N N . ILE 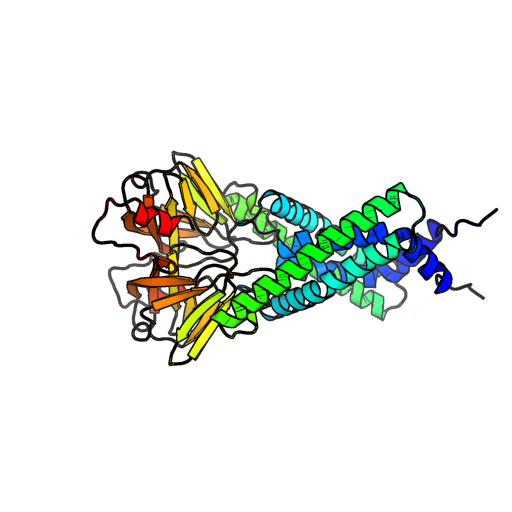A 1 86 ? 3.596 -22.688 11.836 1 94.75 86 ILE A N 1
ATOM 700 C CA . ILE A 1 86 ? 3.834 -21.266 11.719 1 94.75 86 ILE A CA 1
ATOM 701 C C . ILE A 1 86 ? 2.607 -20.578 11.109 1 94.75 86 ILE A C 1
ATOM 703 O O . ILE A 1 86 ? 2.121 -19.578 11.641 1 94.75 86 ILE A O 1
ATOM 707 N N . VAL A 1 87 ? 2.143 -21.125 10.07 1 94.62 87 VAL A N 1
ATOM 708 C CA . VAL A 1 87 ? 0.979 -20.547 9.398 1 94.62 87 VAL A CA 1
ATOM 709 C C . VAL A 1 87 ? -0.237 -20.625 10.32 1 94.62 87 VAL A C 1
ATOM 711 O O . VAL A 1 87 ? -1.037 -19.688 10.383 1 94.62 87 VAL A O 1
ATOM 714 N N . GLY A 1 88 ? -0.34 -21.719 11.023 1 94.5 88 GLY A N 1
ATOM 715 C CA . GLY A 1 88 ? -1.432 -21.859 11.977 1 94.5 88 GLY A CA 1
ATOM 716 C C . GLY A 1 88 ? -1.387 -20.828 13.094 1 94.5 88 GLY A C 1
ATOM 717 O O . GLY A 1 88 ? -2.414 -20.25 13.453 1 94.5 88 GLY A O 1
ATOM 718 N N . LEU A 1 89 ? -0.218 -20.594 13.539 1 94.19 89 LEU A N 1
ATOM 719 C CA . LEU A 1 89 ? -0.055 -19.594 14.594 1 94.19 89 LEU A CA 1
ATOM 720 C C . LEU A 1 89 ? -0.35 -18.203 14.062 1 94.19 89 LEU A C 1
ATOM 722 O O . LEU A 1 89 ? -0.956 -17.375 14.766 1 94.19 89 LEU A O 1
ATOM 726 N N . MET A 1 90 ? 0.074 -17.922 12.883 1 93.69 90 MET A N 1
ATOM 727 C CA . MET A 1 90 ? -0.202 -16.609 12.281 1 93.69 90 MET A CA 1
ATOM 728 C C . MET A 1 90 ? -1.699 -16.422 12.062 1 93.69 90 MET A C 1
ATOM 730 O O . MET A 1 90 ? -2.227 -15.328 12.258 1 93.69 90 MET A O 1
ATOM 734 N N . TRP A 1 91 ? -2.225 -17.453 11.641 1 92.5 91 TRP A N 1
ATOM 735 C CA . TRP A 1 91 ? -3.664 -17.406 11.398 1 92.5 91 TRP A CA 1
ATOM 736 C C . TRP A 1 91 ? -4.422 -17.188 12.703 1 92.5 91 TRP A C 1
ATOM 738 O O . TRP A 1 91 ? -5.375 -16.406 12.75 1 92.5 91 TRP A O 1
ATOM 748 N N . LEU A 1 92 ? -4.031 -17.781 13.75 1 92.31 92 LEU A N 1
ATOM 749 C CA . LEU A 1 92 ? -4.652 -17.609 15.062 1 92.31 92 LEU A CA 1
ATOM 750 C C . LEU A 1 92 ? -4.426 -16.203 15.586 1 92.31 92 LEU A C 1
ATOM 752 O O . LEU A 1 92 ? -5.336 -15.586 16.141 1 92.31 92 LEU A O 1
ATOM 756 N N . SER A 1 93 ? -3.295 -15.773 15.391 1 91.94 93 SER A N 1
ATOM 757 C CA . SER A 1 93 ? -2.992 -14.422 15.844 1 91.94 93 SER A CA 1
ATOM 758 C C . SER A 1 93 ? -3.832 -13.391 15.094 1 91.94 93 SER A C 1
ATOM 760 O O . SER A 1 93 ? -4.223 -12.367 15.664 1 91.94 93 SER A O 1
ATOM 762 N N . TYR A 1 94 ? -4.008 -13.656 13.852 1 90.88 94 TYR A N 1
ATOM 763 C CA . TYR A 1 94 ? -4.855 -12.781 13.047 1 90.88 94 TYR A CA 1
ATOM 764 C C . TYR A 1 94 ? -6.266 -12.711 13.617 1 90.88 94 TYR A C 1
ATOM 766 O O . TYR A 1 94 ? -6.844 -11.633 13.727 1 90.88 94 TYR A O 1
ATOM 774 N N . PHE A 1 95 ? -6.812 -13.828 14.078 1 92.88 95 PHE A N 1
ATOM 775 C CA . PHE A 1 95 ? -8.172 -13.844 14.609 1 92.88 95 PHE A CA 1
ATOM 776 C C . PHE A 1 95 ? -8.227 -13.188 15.977 1 92.88 95 PHE A C 1
ATOM 778 O O . PHE A 1 95 ? -9.18 -12.461 16.281 1 92.88 95 PHE A O 1
ATOM 785 N N . VAL A 1 96 ? -7.23 -13.367 16.703 1 92.5 96 VAL A N 1
ATOM 786 C CA . VAL A 1 96 ? -7.203 -12.742 18.031 1 92.5 96 VAL A CA 1
ATOM 787 C C . VAL A 1 96 ? -7.137 -11.227 17.875 1 92.5 96 VAL A C 1
ATOM 789 O O . VAL A 1 96 ? -7.895 -10.492 18.531 1 92.5 96 VAL A O 1
ATOM 792 N N . ALA A 1 97 ? -6.293 -10.82 17.047 1 91.19 97 ALA A N 1
ATOM 793 C CA . ALA A 1 97 ? -6.145 -9.383 16.812 1 91.19 97 ALA A CA 1
ATOM 794 C C . ALA A 1 97 ? -7.418 -8.789 16.219 1 91.19 97 ALA A C 1
ATOM 796 O O . ALA A 1 97 ? -7.809 -7.672 16.562 1 91.19 97 ALA A O 1
ATOM 797 N N . SER A 1 98 ? -8.047 -9.539 15.375 1 91.81 98 SER A N 1
ATOM 798 C CA . SER A 1 98 ? -9.266 -9.062 14.727 1 91.81 98 SER A CA 1
ATOM 799 C C . SER A 1 98 ? -10.414 -8.945 15.734 1 91.81 98 SER A C 1
ATOM 801 O O . SER A 1 98 ? -11.188 -7.992 15.695 1 91.81 98 SER A O 1
ATOM 803 N N . PHE A 1 99 ? -10.477 -9.836 16.641 1 93 99 PHE A N 1
ATOM 804 C CA . PHE A 1 99 ? -11.531 -9.797 17.641 1 93 99 PHE A CA 1
ATOM 805 C C . PHE A 1 99 ? -11.281 -8.664 18.641 1 93 99 PHE A C 1
ATOM 807 O O . PHE A 1 99 ? -12.227 -8.016 19.094 1 93 99 PHE A O 1
ATOM 814 N N . ARG A 1 100 ? -10.117 -8.5 18.953 1 91.88 100 ARG A N 1
ATOM 815 C CA . ARG A 1 100 ? -9.781 -7.391 19.844 1 91.88 100 ARG A CA 1
ATOM 816 C C . ARG A 1 100 ? -10.125 -6.051 19.203 1 91.88 100 ARG A C 1
ATOM 818 O O . ARG A 1 100 ? -10.656 -5.156 19.859 1 91.88 100 ARG A O 1
ATOM 825 N N . LEU A 1 101 ? -9.797 -5.973 17.969 1 91.75 101 LEU A N 1
ATOM 826 C CA . LEU A 1 101 ? -10.109 -4.754 17.219 1 91.75 101 LEU A CA 1
ATOM 827 C C . LEU A 1 101 ? -11.617 -4.59 17.047 1 91.75 101 LEU A C 1
ATOM 829 O O . LEU A 1 101 ? -12.133 -3.473 17.109 1 91.75 101 LEU A O 1
ATOM 833 N N . PHE A 1 102 ? -12.305 -5.703 16.859 1 91.5 102 PHE A N 1
ATOM 834 C CA . PHE A 1 102 ? -13.75 -5.668 16.703 1 91.5 102 PHE A CA 1
ATOM 835 C C . PHE A 1 102 ? -14.43 -5.234 18 1 91.5 102 PHE A C 1
ATOM 837 O O . PHE A 1 102 ? -15.438 -4.531 17.969 1 91.5 102 PHE A O 1
ATOM 844 N N . ALA A 1 103 ? -13.906 -5.605 19.031 1 90.38 103 ALA A N 1
ATOM 845 C CA . ALA A 1 103 ? -14.453 -5.215 20.328 1 90.38 103 ALA A CA 1
ATOM 846 C C . ALA A 1 103 ? -14.281 -3.717 20.562 1 90.38 103 ALA A C 1
ATOM 848 O O . ALA A 1 103 ? -15.109 -3.088 21.234 1 90.38 103 ALA A O 1
ATOM 849 N N . ARG A 1 104 ? -13.344 -3.139 19.969 1 84.44 104 ARG A N 1
ATOM 850 C CA . ARG A 1 104 ? -13.062 -1.725 20.188 1 84.44 104 ARG A CA 1
ATOM 851 C C . ARG A 1 104 ? -13.828 -0.854 19.203 1 84.44 104 ARG A C 1
ATOM 853 O O . ARG A 1 104 ? -14.227 0.262 19.531 1 84.44 104 ARG A O 1
ATOM 860 N N . THR A 1 105 ? -13.992 -1.277 17.953 1 86.38 105 THR A N 1
ATOM 861 C CA . THR A 1 105 ? -14.562 -0.421 16.922 1 86.38 105 THR A CA 1
ATOM 862 C C . THR A 1 105 ? -15.953 -0.906 16.516 1 86.38 105 THR A C 1
ATOM 864 O O . THR A 1 105 ? -16.734 -0.152 15.945 1 86.38 105 THR A O 1
ATOM 867 N N . ARG A 1 106 ? -16.297 -2.088 16.719 1 86.12 106 ARG A N 1
ATOM 868 C CA . ARG A 1 106 ? -17.562 -2.684 16.344 1 86.12 106 ARG A CA 1
ATOM 869 C C . ARG A 1 106 ? -17.812 -2.58 14.852 1 86.12 106 ARG A C 1
ATOM 871 O O . ARG A 1 106 ? -18.922 -2.27 14.406 1 86.12 106 ARG A O 1
ATOM 878 N N . SER A 1 107 ? -16.781 -2.707 14.047 1 87.75 107 SER A N 1
ATOM 879 C CA . SER A 1 107 ? -16.875 -2.648 12.594 1 87.75 107 SER A CA 1
ATOM 880 C C . SER A 1 107 ? -16.375 -3.934 11.945 1 87.75 107 SER A C 1
ATOM 882 O O . SER A 1 107 ? -15.492 -4.602 12.5 1 87.75 107 SER A O 1
ATOM 884 N N . MET A 1 108 ? -16.906 -4.238 10.766 1 88.94 108 MET A N 1
ATOM 885 C CA . MET A 1 108 ? -16.531 -5.449 10.047 1 88.94 108 MET A CA 1
ATOM 886 C C . MET A 1 108 ? -15.156 -5.281 9.391 1 88.94 108 MET A C 1
ATOM 888 O O . MET A 1 108 ? -14.531 -6.266 8.992 1 88.94 108 MET A O 1
ATOM 892 N N . TRP A 1 109 ? -14.672 -4.07 9.391 1 89.62 109 TRP A N 1
ATOM 893 C CA . TRP A 1 109 ? -13.359 -3.814 8.82 1 89.62 109 TRP A CA 1
ATOM 894 C C . TRP A 1 109 ? -12.258 -4.332 9.734 1 89.62 109 TRP A C 1
ATOM 896 O O . TRP A 1 109 ? -11.086 -4.395 9.344 1 89.62 109 TRP A O 1
ATOM 906 N N . SER A 1 110 ? -12.641 -4.75 10.891 1 90 110 SER A N 1
ATOM 907 C CA . SER A 1 110 ? -11.664 -5.281 11.828 1 90 110 SER A CA 1
ATOM 908 C C . SER A 1 110 ? -11.125 -6.633 11.367 1 90 110 SER A C 1
ATOM 910 O O . SER A 1 110 ? -10.062 -7.07 11.812 1 90 110 SER A O 1
ATOM 912 N N . PHE A 1 111 ? -11.797 -7.223 10.438 1 91.12 111 PHE A N 1
ATOM 913 C CA . PHE A 1 111 ? -11.367 -8.531 9.953 1 91.12 111 PHE A CA 1
ATOM 914 C C . PHE A 1 111 ? -10.59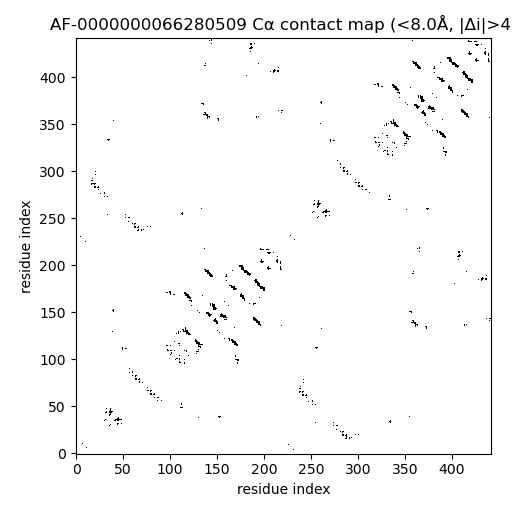4 -8.406 8.648 1 91.12 111 PHE A C 1
ATOM 916 O O . PHE A 1 111 ? -10.461 -9.375 7.902 1 91.12 111 PHE A O 1
ATOM 923 N N . ASN A 1 112 ? -10.094 -7.219 8.391 1 89.75 112 ASN A N 1
ATOM 924 C CA . ASN A 1 112 ? -9.219 -7.004 7.238 1 89.75 112 ASN A CA 1
ATOM 925 C C . ASN A 1 112 ? -7.84 -7.617 7.465 1 89.75 112 ASN A C 1
ATOM 927 O O . ASN A 1 112 ? -7.148 -7.27 8.422 1 89.75 112 ASN A O 1
ATOM 931 N N . PRO A 1 113 ? -7.473 -8.5 6.664 1 87.69 113 PRO A N 1
ATOM 932 C CA . PRO A 1 113 ? -6.191 -9.188 6.859 1 87.69 113 PRO A CA 1
ATOM 933 C C . PRO A 1 113 ? -4.996 -8.32 6.465 1 87.69 113 PRO A C 1
ATOM 935 O O . PRO A 1 113 ? -3.855 -8.648 6.809 1 87.69 113 PRO A O 1
ATOM 938 N N . GLU A 1 114 ? -5.199 -7.281 5.785 1 85.31 114 GLU A N 1
ATOM 939 C CA . GLU A 1 114 ? -4.09 -6.473 5.289 1 85.31 114 GLU A CA 1
ATOM 940 C C . GLU A 1 114 ? -3.602 -5.492 6.352 1 85.31 114 GLU A C 1
ATOM 942 O O . GLU A 1 114 ? -2.412 -5.18 6.414 1 85.31 114 GLU A O 1
ATOM 947 N N . THR A 1 115 ? -4.605 -4.977 7.043 1 84.75 115 THR A N 1
ATOM 948 C CA . THR A 1 115 ? -4.215 -3.98 8.031 1 84.75 115 THR A CA 1
ATOM 949 C C . THR A 1 115 ? -5.055 -4.117 9.297 1 84.75 115 THR A C 1
ATOM 951 O O . THR A 1 115 ? -6.195 -4.582 9.242 1 84.75 115 THR A O 1
ATOM 954 N N . ASN A 1 116 ? -4.359 -3.807 10.406 1 87.12 116 ASN A N 1
ATOM 955 C CA . ASN A 1 116 ? -5.043 -3.793 11.695 1 87.12 116 ASN A CA 1
ATOM 956 C C . ASN A 1 116 ? -5.203 -2.375 12.234 1 87.12 116 ASN A C 1
ATOM 958 O O . ASN A 1 116 ? -5.297 -2.172 13.445 1 87.12 116 ASN A O 1
ATOM 962 N N . ILE A 1 117 ? -5.141 -1.453 11.352 1 89.06 117 ILE A N 1
ATOM 963 C CA . ILE A 1 117 ? -5.305 -0.055 11.727 1 89.06 117 ILE A CA 1
ATOM 964 C C . ILE A 1 117 ? -6.586 0.5 11.109 1 89.06 117 ILE A C 1
ATOM 966 O O . ILE A 1 117 ? -6.762 0.45 9.883 1 89.06 117 ILE A O 1
ATOM 970 N N . LEU A 1 118 ? -7.488 0.934 11.961 1 91.19 118 LEU A N 1
ATOM 971 C CA . LEU A 1 118 ? -8.766 1.452 11.477 1 91.19 118 LEU A CA 1
ATOM 972 C C . LEU A 1 118 ? -8.945 2.91 11.883 1 91.19 118 LEU A C 1
ATOM 974 O O . LEU A 1 118 ? -8.641 3.285 13.016 1 91.19 118 LEU A O 1
ATOM 978 N N . LEU A 1 119 ? -9.297 3.664 10.898 1 91.12 119 LEU A N 1
ATOM 979 C CA . LEU A 1 119 ? -9.656 5.062 11.125 1 91.12 119 LEU A CA 1
ATOM 980 C C . LEU A 1 119 ? -11.148 5.203 11.414 1 91.12 119 LEU A C 1
ATOM 982 O O . LEU A 1 119 ? -11.977 4.699 10.656 1 91.12 119 LEU A O 1
ATOM 986 N N . ASN A 1 120 ? -11.484 5.754 12.555 1 90.81 120 ASN A N 1
ATOM 987 C CA . ASN A 1 120 ? -12.867 6.023 12.938 1 90.81 120 ASN A CA 1
ATOM 988 C C . ASN A 1 120 ? -13.172 7.52 12.914 1 90.81 120 ASN A C 1
ATOM 990 O O . ASN A 1 120 ? -12.586 8.289 13.672 1 90.81 120 ASN A O 1
ATOM 994 N N . VAL A 1 121 ? -14.086 7.922 12.07 1 91 121 VAL A N 1
ATOM 995 C CA . VAL A 1 121 ? -14.469 9.32 11.938 1 91 121 VAL A CA 1
ATOM 996 C C . VAL A 1 121 ? -15.953 9.484 12.281 1 91 121 VAL A C 1
ATOM 998 O O . VAL A 1 121 ? -16.828 8.977 11.57 1 91 121 VAL A O 1
ATOM 1001 N N . PRO A 1 122 ? -16.203 10.164 13.359 1 89.12 122 PRO A N 1
ATOM 1002 C CA . PRO A 1 122 ? -17.609 10.445 13.703 1 89.12 122 PRO A CA 1
ATOM 1003 C C . PRO A 1 122 ? -18.203 11.57 12.852 1 89.12 122 PRO A C 1
ATOM 1005 O O . PRO A 1 122 ? -17.781 12.727 12.977 1 89.12 122 PRO A O 1
ATOM 1008 N N . LEU A 1 123 ? -18.984 11.164 11.914 1 86.19 123 LEU A N 1
ATOM 1009 C CA . LEU A 1 123 ? -19.641 12.148 11.055 1 86.19 123 LEU A CA 1
ATOM 1010 C C . LEU A 1 123 ? -21.156 12.109 11.242 1 86.19 123 LEU A C 1
ATOM 1012 O O . LEU A 1 123 ? -21.797 11.078 11.023 1 86.19 123 LEU A O 1
ATOM 1016 N N . ARG A 1 124 ? -21.812 13.211 11.523 1 82.5 124 ARG A N 1
ATOM 1017 C CA . ARG A 1 124 ? -23.25 13.391 11.625 1 82.5 124 ARG A CA 1
ATOM 1018 C C . ARG A 1 124 ? -23.891 12.305 12.484 1 82.5 124 ARG A C 1
ATOM 1020 O O . ARG A 1 124 ? -24.875 11.695 12.094 1 82.5 124 ARG A O 1
ATOM 1027 N N . GLY A 1 125 ? -23.203 11.859 13.484 1 80.25 125 GLY A N 1
ATOM 1028 C CA . GLY A 1 125 ? -23.797 10.914 14.422 1 80.25 125 GLY A CA 1
ATOM 1029 C C . GLY A 1 125 ? -23.438 9.477 14.117 1 80.25 125 GLY A C 1
ATOM 1030 O O . GLY A 1 125 ? -23.75 8.57 14.898 1 80.25 125 GLY A O 1
ATOM 1031 N N . THR A 1 126 ? -22.891 9.219 12.961 1 84.94 126 THR A N 1
ATOM 1032 C CA . THR A 1 126 ? -22.453 7.867 12.641 1 84.94 126 THR A CA 1
ATOM 1033 C C . THR A 1 126 ? -20.938 7.789 12.578 1 84.94 126 THR A C 1
ATOM 1035 O O . THR A 1 126 ? -20.266 8.789 12.305 1 84.94 126 THR A O 1
ATOM 1038 N N . ILE A 1 127 ? -20.438 6.641 13 1 87.19 127 ILE A N 1
ATOM 1039 C CA . ILE A 1 127 ? -19 6.449 12.969 1 87.19 127 ILE A CA 1
ATOM 1040 C C . ILE A 1 127 ? -18.594 5.73 11.68 1 87.19 127 ILE A C 1
ATOM 1042 O O . ILE A 1 127 ? -19.047 4.605 11.43 1 87.19 127 ILE A O 1
ATOM 1046 N N . LEU A 1 128 ? -17.953 6.387 10.859 1 88.75 128 LEU A N 1
ATOM 1047 C CA . LEU A 1 128 ? -17.438 5.797 9.633 1 88.75 128 LEU A CA 1
ATOM 1048 C C . LEU A 1 128 ? -16.047 5.23 9.852 1 88.75 128 LEU A C 1
ATOM 1050 O O . LEU A 1 128 ? -15.156 5.922 10.359 1 88.75 128 LEU A O 1
ATOM 1054 N N . THR A 1 129 ? -15.922 3.939 9.562 1 90.06 129 THR A N 1
ATOM 1055 C CA . THR A 1 129 ? -14.648 3.262 9.766 1 90.06 129 THR A CA 1
ATOM 1056 C C . THR A 1 129 ? -14.008 2.904 8.43 1 90.06 129 THR A C 1
ATOM 1058 O O . THR A 1 129 ? -14.672 2.381 7.535 1 90.06 129 THR A O 1
ATOM 1061 N N . ARG A 1 130 ? -12.719 3.322 8.281 1 90 130 ARG A N 1
ATOM 1062 C CA . ARG A 1 130 ? -11.938 2.994 7.09 1 90 130 ARG A CA 1
ATOM 1063 C C . ARG A 1 130 ? -10.578 2.428 7.473 1 90 130 ARG A C 1
ATOM 1065 O O . ARG A 1 130 ? -9.984 2.842 8.469 1 90 130 ARG A O 1
ATOM 1072 N N . PRO A 1 131 ? -10.172 1.479 6.695 1 89.19 131 PRO A N 1
ATOM 1073 C CA . PRO A 1 131 ? -8.852 0.91 6.988 1 89.19 131 PRO A CA 1
ATOM 1074 C C . PRO A 1 131 ? -7.707 1.804 6.52 1 89.19 131 PRO A C 1
ATOM 1076 O O . PRO A 1 131 ? -7.809 2.445 5.473 1 89.19 131 PRO A O 1
ATOM 1079 N N . LEU A 1 132 ? -6.699 1.902 7.266 1 86.31 132 LEU A N 1
ATOM 1080 C CA . LEU A 1 132 ? -5.48 2.631 6.934 1 86.31 132 LEU A CA 1
ATOM 1081 C C . LEU A 1 132 ? -4.285 1.687 6.859 1 86.31 132 LEU A C 1
ATOM 1083 O O . LEU A 1 132 ? -4.219 0.703 7.602 1 86.31 132 LEU A O 1
ATOM 1087 N N . LEU A 1 133 ? -3.395 1.983 5.953 1 79.25 133 LEU A N 1
ATOM 1088 C CA . LEU A 1 133 ? -2.207 1.146 5.832 1 79.25 133 LEU A CA 1
ATOM 1089 C C . LEU A 1 133 ? -1.182 1.496 6.906 1 79.25 133 LEU A C 1
ATOM 1091 O O . LEU A 1 133 ? -0.478 0.617 7.41 1 79.25 133 LEU A O 1
ATOM 1095 N N . GLU A 1 134 ? -1.123 2.775 7.23 1 76.06 134 GLU A N 1
ATOM 1096 C CA . GLU A 1 134 ? -0.192 3.211 8.266 1 76.06 134 GLU A CA 1
ATOM 1097 C C . GLU A 1 134 ? -0.795 4.324 9.117 1 76.06 134 GLU A C 1
ATOM 1099 O O . GLU A 1 134 ? -1.616 5.105 8.633 1 76.06 134 GLU A O 1
ATOM 1104 N N . SER A 1 135 ? -0.412 4.184 10.391 1 73.69 135 SER A N 1
ATOM 1105 C CA . SER A 1 135 ? -0.862 5.242 11.289 1 73.69 135 SER A CA 1
ATOM 1106 C C . SER A 1 135 ? 0.073 6.445 11.234 1 73.69 135 SER A C 1
ATOM 1108 O O . SER A 1 135 ? 1.234 6.355 11.633 1 73.69 135 SER A O 1
ATOM 1110 N N . GLU A 1 136 ? -0.4 7.395 10.602 1 76.5 136 GLU A N 1
ATOM 1111 C CA . GLU A 1 136 ? 0.368 8.633 10.555 1 76.5 136 GLU A CA 1
ATOM 1112 C C . GLU A 1 136 ? 0.035 9.539 11.734 1 76.5 136 GLU A C 1
ATOM 1114 O O . GLU A 1 136 ? -1.027 9.406 12.344 1 76.5 136 GLU A O 1
ATOM 1119 N N . LEU A 1 137 ? 0.987 10.281 12.094 1 76 137 LEU A N 1
ATOM 1120 C CA . LEU A 1 137 ? 0.785 11.18 13.219 1 76 137 LEU A CA 1
ATOM 1121 C C . LEU A 1 137 ? -0.067 12.383 12.812 1 76 137 LEU A C 1
ATOM 1123 O O . LEU A 1 137 ? -0.707 13.008 13.656 1 76 137 LEU A O 1
ATOM 1127 N N . VAL A 1 138 ? 0.014 12.641 11.594 1 78.31 138 VAL A N 1
ATOM 1128 C CA . VAL A 1 138 ? -0.798 13.734 11.078 1 78.31 138 VAL A CA 1
ATOM 1129 C C . VAL A 1 138 ? -1.681 13.227 9.938 1 78.31 138 VAL A C 1
ATOM 1131 O O . VAL A 1 138 ? -1.188 12.609 8.984 1 78.31 138 VAL A O 1
ATOM 1134 N N . ILE A 1 139 ? -2.922 13.391 10.148 1 83.12 139 ILE A N 1
ATOM 1135 C CA . ILE A 1 139 ? -3.873 12.992 9.117 1 83.12 139 ILE A CA 1
ATOM 1136 C C . ILE A 1 139 ? -4.5 14.227 8.477 1 83.12 139 ILE A C 1
ATOM 1138 O O . ILE A 1 139 ? -5.008 15.102 9.18 1 83.12 139 ILE A O 1
ATOM 1142 N N . GLY A 1 140 ? -4.371 14.281 7.145 1 80.06 140 GLY A N 1
ATOM 1143 C CA . GLY A 1 140 ? -4.957 15.406 6.43 1 80.06 140 GLY A CA 1
ATOM 1144 C C . GLY A 1 140 ? -6.383 15.156 5.977 1 80.06 140 GLY A C 1
ATOM 1145 O O . GLY A 1 140 ? -6.719 14.047 5.559 1 80.06 140 GLY A O 1
ATOM 1146 N N . ALA A 1 141 ? -7.191 16.156 6.266 1 84.94 141 ALA A N 1
ATOM 1147 C CA . ALA A 1 141 ? -8.57 16.125 5.789 1 84.94 141 ALA A CA 1
ATOM 1148 C C . ALA A 1 141 ? -8.828 17.234 4.77 1 84.94 141 ALA A C 1
ATOM 1150 O O . ALA A 1 141 ? -8.383 18.375 4.953 1 84.94 141 ALA A O 1
ATOM 1151 N N . VAL A 1 142 ? -9.445 16.812 3.703 1 81.94 142 VAL A N 1
ATOM 1152 C CA . VAL A 1 142 ? -9.719 17.781 2.646 1 81.94 142 VAL A CA 1
ATOM 1153 C C . VAL A 1 142 ? -11.195 17.734 2.266 1 81.94 142 VAL A C 1
ATOM 1155 O O . VAL A 1 142 ? -11.773 16.656 2.15 1 81.94 142 VAL A O 1
ATOM 1158 N N . ILE A 1 143 ? -11.695 18.891 2.254 1 82.62 143 ILE A N 1
ATOM 1159 C CA . ILE A 1 143 ? -13.078 19.016 1.789 1 82.62 143 ILE A CA 1
ATOM 1160 C C . ILE A 1 143 ? -13.102 19.688 0.419 1 82.62 143 ILE A C 1
ATOM 1162 O O . ILE A 1 143 ? -12.641 20.812 0.269 1 82.62 143 ILE A O 1
ATOM 1166 N N . ILE A 1 144 ? -13.477 18.906 -0.538 1 77.75 144 ILE A N 1
ATOM 1167 C CA . ILE A 1 144 ? -13.586 19.438 -1.888 1 77.75 144 ILE A CA 1
ATOM 1168 C C . ILE A 1 144 ? -15.062 19.547 -2.281 1 77.75 144 ILE A C 1
ATOM 1170 O O . ILE A 1 144 ? -15.75 18.531 -2.424 1 77.75 144 ILE A O 1
ATOM 1174 N N . ARG A 1 145 ? -15.562 20.734 -2.521 1 80.81 145 ARG A N 1
ATOM 1175 C CA . ARG A 1 145 ? -16.938 20.984 -2.939 1 80.81 145 ARG A CA 1
ATOM 1176 C C . ARG A 1 145 ? -17.922 20.25 -2.029 1 80.81 145 ARG A C 1
ATOM 1178 O O . ARG A 1 145 ? -18.828 19.562 -2.506 1 80.81 145 ARG A O 1
ATOM 1185 N N . GLY A 1 146 ? -17.641 20.219 -0.762 1 80.56 146 GLY A N 1
ATOM 1186 C CA . GLY A 1 146 ? -18.547 19.656 0.213 1 80.56 146 GLY A CA 1
ATOM 1187 C C . GLY A 1 146 ? -18.328 18.172 0.454 1 80.56 146 GLY A C 1
ATOM 1188 O O . GLY A 1 146 ? -19.094 17.531 1.175 1 80.56 146 GLY A O 1
ATOM 1189 N N . HIS A 1 147 ? -17.328 17.609 -0.217 1 85.12 147 HIS A N 1
ATOM 1190 C CA . HIS A 1 147 ? -17 16.203 0.003 1 85.12 147 HIS A CA 1
ATOM 1191 C C . HIS A 1 147 ? -15.711 16.047 0.795 1 85.12 147 HIS A C 1
ATOM 1193 O O . HIS A 1 147 ? -14.68 16.609 0.416 1 85.12 147 HIS A O 1
ATOM 1199 N N . LEU A 1 148 ? -15.859 15.289 1.867 1 87.12 148 LEU A N 1
ATOM 1200 C CA . LEU A 1 148 ? -14.727 15.109 2.77 1 87.12 148 LEU A CA 1
ATOM 1201 C C . LEU A 1 148 ? -13.883 13.914 2.35 1 87.12 148 LEU A C 1
ATOM 1203 O O . LEU A 1 148 ? -14.422 12.844 2.057 1 87.12 148 LEU A O 1
ATOM 1207 N N . ARG A 1 149 ? -12.625 14.172 2.244 1 85.88 149 ARG A N 1
ATOM 1208 C CA . ARG A 1 149 ? -11.641 13.117 1.991 1 85.88 149 ARG A CA 1
ATOM 1209 C C . ARG A 1 149 ? -10.547 13.117 3.055 1 85.88 149 ARG A C 1
ATOM 1211 O O . ARG A 1 149 ? -9.984 14.172 3.363 1 85.88 149 ARG A O 1
ATOM 1218 N N . MET A 1 150 ? -10.422 11.922 3.623 1 85.25 150 MET A N 1
ATOM 1219 C CA . MET A 1 150 ? -9.383 11.781 4.637 1 85.25 150 MET A CA 1
ATOM 1220 C C . MET A 1 150 ? -8.453 10.617 4.305 1 85.25 150 MET A C 1
ATOM 1222 O O . MET A 1 150 ? -8.914 9.523 3.965 1 85.25 150 MET A O 1
ATOM 1226 N N . ALA A 1 151 ? -7.152 10.812 4.453 1 78.56 151 ALA A N 1
ATOM 1227 C CA . ALA A 1 151 ? -6.152 9.781 4.203 1 78.56 151 ALA A CA 1
ATOM 1228 C C . ALA A 1 151 ? -6.457 9.023 2.914 1 78.56 151 ALA A C 1
ATOM 1230 O O . ALA A 1 151 ? -6.379 7.793 2.875 1 78.56 151 ALA A O 1
ATOM 1231 N N . GLY A 1 152 ? -6.984 9.719 1.923 1 75.38 152 GLY A N 1
ATOM 1232 C CA . GLY A 1 152 ? -7.23 9.125 0.62 1 75.38 152 GLY A CA 1
ATOM 1233 C C . GLY A 1 152 ? -8.609 8.516 0.492 1 75.38 152 GLY A C 1
ATOM 1234 O O . GLY A 1 152 ? -9.016 8.102 -0.596 1 75.38 152 GLY A O 1
ATOM 1235 N N . HIS A 1 153 ? -9.398 8.531 1.552 1 83.81 153 HIS A N 1
ATOM 1236 C CA . HIS A 1 153 ? -10.734 7.941 1.517 1 83.81 153 HIS A CA 1
ATOM 1237 C C . HIS A 1 153 ? -11.805 9.016 1.385 1 83.81 153 HIS A C 1
ATOM 1239 O O . HIS A 1 153 ? -11.703 10.078 2.002 1 83.81 153 HIS A O 1
ATOM 1245 N N . SER A 1 154 ? -12.695 8.672 0.564 1 84.62 154 SER A N 1
ATOM 1246 C CA . SER A 1 154 ? -13.852 9.555 0.463 1 84.62 154 SER A CA 1
ATOM 1247 C C . SER A 1 154 ? -14.891 9.227 1.526 1 84.62 154 SER A C 1
ATOM 1249 O O . SER A 1 154 ? -15.336 8.078 1.635 1 84.62 154 SER A O 1
ATOM 1251 N N . LEU A 1 155 ? -15.234 10.148 2.412 1 87.56 155 LEU A N 1
ATOM 1252 C CA . LEU A 1 155 ? -16.141 9.898 3.527 1 87.56 155 LEU A CA 1
ATOM 1253 C C . LEU A 1 155 ? -17.5 10.531 3.27 1 87.56 155 LEU A C 1
ATOM 1255 O O . LEU A 1 155 ? -18.406 10.422 4.094 1 87.56 155 LEU A O 1
ATOM 1259 N N . GLY A 1 156 ? -17.672 11.188 2.217 1 83.94 156 GLY A N 1
ATOM 1260 C CA . GLY A 1 156 ? -18.984 11.711 1.875 1 83.94 156 GLY A CA 1
ATOM 1261 C C . GLY A 1 156 ? -19.078 13.219 1.998 1 83.94 156 GLY A C 1
ATOM 1262 O O . GLY A 1 156 ? -18.062 13.914 1.889 1 83.94 156 GLY A O 1
ATOM 1263 N N . ARG A 1 157 ? -20.344 13.641 2.145 1 85.69 157 ARG A N 1
ATOM 1264 C CA . ARG A 1 157 ? -20.625 15.078 2.176 1 85.69 157 ARG A CA 1
ATOM 1265 C C . ARG A 1 157 ? -20.422 15.641 3.578 1 85.69 157 ARG A C 1
ATOM 1267 O O . ARG A 1 157 ? -20.828 15.023 4.566 1 85.69 157 ARG A O 1
ATOM 1274 N N . CYS A 1 158 ? -19.562 16.594 3.688 1 85.25 158 CYS A N 1
ATOM 1275 C CA . CYS A 1 158 ? -19.297 17.25 4.965 1 85.25 158 CYS A CA 1
ATOM 1276 C C . CYS A 1 158 ? -18.875 18.703 4.754 1 85.25 158 CYS A C 1
ATOM 1278 O O . CYS A 1 158 ? -18.172 19.016 3.799 1 85.25 158 CYS A O 1
ATOM 1280 N N . ASP A 1 159 ? -19.516 19.484 5.633 1 82 159 ASP A N 1
ATOM 1281 C CA . ASP A 1 159 ? -19.109 20.875 5.633 1 82 159 ASP A CA 1
ATOM 1282 C C . ASP A 1 159 ? -17.953 21.109 6.602 1 82 159 ASP A C 1
ATOM 1284 O O . ASP A 1 159 ? -17.766 20.359 7.555 1 82 159 ASP A O 1
ATOM 1288 N N . ILE A 1 160 ? -17.172 22.078 6.305 1 80.06 160 ILE A N 1
ATOM 1289 C CA . ILE A 1 160 ? -16 22.391 7.109 1 80.06 160 ILE A CA 1
ATOM 1290 C C . ILE A 1 160 ? -16.422 22.656 8.555 1 80.06 160 ILE A C 1
ATOM 1292 O O . ILE A 1 160 ? -15.672 22.375 9.492 1 80.06 160 ILE A O 1
ATOM 1296 N N . LYS A 1 161 ? -17.625 23.172 8.703 1 77.69 161 LYS A N 1
ATOM 1297 C CA . LYS A 1 161 ? -18.109 23.5 10.047 1 77.69 161 LYS A CA 1
ATOM 1298 C C . LYS A 1 161 ? -18.531 22.234 10.805 1 77.69 161 LYS A C 1
ATOM 1300 O O . LYS A 1 161 ? -18.531 22.219 12.031 1 77.69 161 LYS A O 1
ATOM 1305 N N . ASP A 1 162 ? -18.781 21.203 10.039 1 82.88 162 ASP A N 1
ATOM 1306 C CA . ASP A 1 162 ? -19.266 19.984 10.656 1 82.88 162 ASP A CA 1
ATOM 1307 C C . ASP A 1 162 ? -18.141 18.969 10.844 1 82.88 162 ASP A C 1
ATOM 1309 O O . ASP A 1 162 ? -18.391 17.797 11.141 1 82.88 162 ASP A O 1
ATOM 1313 N N . LEU A 1 163 ? -16.953 19.422 10.727 1 86.75 163 LEU A N 1
ATOM 1314 C CA . LEU A 1 163 ? -15.836 18.5 10.922 1 86.75 163 LEU A CA 1
ATOM 1315 C C . LEU A 1 163 ? -15.742 18.047 12.367 1 86.75 163 LEU A C 1
ATOM 1317 O O . LEU A 1 163 ? -15.93 18.844 13.289 1 86.75 163 LEU A O 1
ATOM 1321 N N . PRO A 1 164 ? -15.586 16.766 12.508 1 88.44 164 PRO A N 1
ATOM 1322 C CA . PRO A 1 164 ? -15.445 16.281 13.883 1 88.44 164 PRO A CA 1
ATOM 1323 C C . PRO A 1 164 ? -14.25 16.891 14.609 1 88.44 164 PRO A C 1
ATOM 1325 O O . PRO A 1 164 ? -13.195 17.094 14 1 88.44 164 PRO A O 1
ATOM 1328 N N . LYS A 1 165 ? -14.367 17.078 15.812 1 84.06 165 LYS A N 1
ATOM 1329 C CA . LYS A 1 165 ? -13.305 17.672 16.625 1 84.06 165 LYS A CA 1
ATOM 1330 C C . LYS A 1 165 ? -12.242 16.641 16.969 1 84.06 165 LYS A C 1
ATOM 1332 O O . LYS A 1 165 ? -11.07 17 17.156 1 84.06 165 LYS A O 1
ATOM 1337 N N . GLU A 1 166 ? -12.797 15.422 16.969 1 87.94 166 GLU A N 1
ATOM 1338 C CA . GLU A 1 166 ? -11.867 14.359 17.344 1 87.94 166 GLU A CA 1
ATOM 1339 C C . GLU A 1 166 ? -12.102 13.102 16.5 1 87.94 166 GLU A C 1
ATOM 1341 O O . GLU A 1 166 ? -13.242 12.75 16.203 1 87.94 166 GLU A O 1
ATOM 1346 N N . ILE A 1 167 ? -11.008 12.633 16 1 89.19 167 ILE A N 1
ATOM 1347 C CA . ILE A 1 167 ? -11.047 11.359 15.289 1 89.19 167 ILE A CA 1
ATOM 1348 C C . ILE A 1 167 ? -10.18 10.336 16.016 1 89.19 167 ILE A C 1
ATOM 1350 O O . ILE A 1 167 ? -9.328 10.695 16.828 1 89.19 167 ILE A O 1
ATOM 1354 N N . THR A 1 168 ? -10.508 9.062 15.828 1 88.94 168 THR A N 1
ATOM 1355 C CA . THR A 1 168 ? -9.758 8.023 16.531 1 88.94 168 THR A CA 1
ATOM 1356 C C . THR A 1 168 ? -9.211 7 15.539 1 88.94 168 THR A C 1
ATOM 1358 O O . THR A 1 168 ? -9.82 6.734 14.5 1 88.94 168 THR A O 1
ATOM 1361 N N . VAL A 1 169 ? -8.047 6.633 15.75 1 89.69 169 VAL A N 1
ATOM 1362 C CA . VAL A 1 169 ? -7.422 5.531 15.031 1 89.69 169 VAL A CA 1
ATOM 1363 C C . VAL A 1 169 ? -7.203 4.352 15.977 1 89.69 169 VAL A C 1
ATOM 1365 O O . VAL A 1 169 ? -6.52 4.484 17 1 89.69 169 VAL A O 1
ATOM 1368 N N . ALA A 1 170 ? -7.824 3.273 15.648 1 90 170 ALA A N 1
ATOM 1369 C CA . ALA A 1 170 ? -7.777 2.104 16.516 1 90 170 ALA A CA 1
ATOM 1370 C C . ALA A 1 170 ? -6.867 1.023 15.945 1 90 170 ALA A C 1
ATOM 1372 O O . ALA A 1 170 ? -6.906 0.749 14.742 1 90 170 ALA A O 1
ATOM 1373 N N . THR A 1 171 ? -6.043 0.597 16.719 1 88 171 THR A N 1
ATOM 1374 C CA . THR A 1 171 ? -5.25 -0.595 16.438 1 88 171 THR A CA 1
ATOM 1375 C C . THR A 1 171 ? -5.633 -1.738 17.375 1 88 171 THR A C 1
ATOM 1377 O O . THR A 1 171 ? -6.445 -1.557 18.281 1 88 171 THR A O 1
ATOM 1380 N N . SER A 1 172 ? -5.125 -2.895 17.141 1 84.25 172 SER A N 1
ATOM 1381 C CA . SER A 1 172 ? -5.461 -4.039 17.984 1 84.25 172 SER A CA 1
ATOM 1382 C C . SER A 1 172 ? -4.949 -3.844 19.406 1 84.25 172 SER A C 1
ATOM 1384 O O . SER A 1 172 ? -5.496 -4.41 20.359 1 84.25 172 SER A O 1
ATOM 1386 N N . ARG A 1 173 ? -4.012 -2.986 19.609 1 80.94 173 ARG A N 1
ATOM 1387 C CA . ARG A 1 173 ? -3.398 -2.867 20.922 1 80.94 173 ARG A CA 1
ATOM 1388 C C . ARG A 1 173 ? -3.686 -1.503 21.547 1 80.94 173 ARG A C 1
ATOM 1390 O O . ARG A 1 173 ? -3.711 -1.362 22.766 1 80.94 173 ARG A O 1
ATOM 1397 N N . THR A 1 174 ? -3.809 -0.517 20.625 1 82.25 174 THR A N 1
ATOM 1398 C CA . THR A 1 174 ? -3.91 0.829 21.188 1 82.25 174 THR A CA 1
ATOM 1399 C C . THR A 1 174 ? -4.957 1.647 20.438 1 82.25 174 THR A C 1
ATOM 1401 O O . THR A 1 174 ? -5.324 1.307 19.312 1 82.25 174 THR A O 1
ATOM 1404 N N . LEU A 1 175 ? -5.492 2.557 21.203 1 85.19 175 LEU A N 1
ATOM 1405 C CA . LEU A 1 175 ? -6.406 3.547 20.656 1 85.19 175 LEU A CA 1
ATOM 1406 C C . LEU A 1 175 ? -5.777 4.934 20.656 1 85.19 175 LEU A C 1
ATOM 1408 O O . LEU A 1 175 ? -5.344 5.422 21.703 1 85.19 175 LEU A O 1
ATOM 1412 N N . SER A 1 176 ? -5.641 5.469 19.453 1 86.62 176 SER A N 1
ATOM 1413 C CA . SER A 1 176 ? -5.059 6.801 19.328 1 86.62 176 SER A CA 1
ATOM 1414 C C . SER A 1 176 ? -6.129 7.848 19.031 1 86.62 176 SER A C 1
ATOM 1416 O O . SER A 1 176 ? -7.035 7.602 18.219 1 86.62 176 SER A O 1
ATOM 1418 N N . TYR A 1 177 ? -6 8.945 19.688 1 86.12 177 TYR A N 1
ATOM 1419 C CA . TYR A 1 177 ? -6.934 10.047 19.484 1 86.12 177 TYR A CA 1
ATOM 1420 C C . TYR A 1 177 ? -6.266 11.211 18.766 1 86.12 177 TYR A C 1
ATOM 1422 O O . TYR A 1 177 ? -5.105 11.539 19.047 1 86.12 177 TYR A O 1
ATOM 1430 N N . TYR A 1 178 ? -6.973 11.695 17.75 1 85.62 178 TYR A N 1
ATOM 1431 C CA . TYR A 1 178 ? -6.504 12.836 16.969 1 85.62 178 TYR A CA 1
ATOM 1432 C C . TYR A 1 178 ? -7.414 14.047 17.156 1 85.62 178 TYR A C 1
ATOM 1434 O O . TYR A 1 178 ? -8.641 13.906 17.203 1 85.62 178 TYR A O 1
ATOM 1442 N N . LYS A 1 179 ? -6.82 15.133 17.344 1 83.56 179 LYS A N 1
ATOM 1443 C CA . LYS A 1 179 ? -7.586 16.375 17.5 1 83.56 179 LYS A CA 1
ATOM 1444 C C . LYS A 1 179 ? -7.414 17.266 16.281 1 83.56 179 LYS A C 1
ATOM 1446 O O . LYS A 1 179 ? -6.352 17.281 15.648 1 83.56 179 LYS A O 1
ATOM 1451 N N . LEU A 1 180 ? -8.484 18 16.016 1 83.81 180 LEU A N 1
ATOM 1452 C CA . LEU A 1 180 ? -8.453 18.938 14.898 1 83.81 180 LEU A CA 1
ATOM 1453 C C . LEU A 1 180 ? -7.492 20.078 15.18 1 83.81 180 LEU A C 1
ATOM 1455 O O . LEU A 1 180 ? -7.621 20.766 16.203 1 83.81 180 LEU A O 1
ATOM 1459 N N . GLY A 1 181 ? -6.457 20.125 14.352 1 72.31 181 GLY A N 1
ATOM 1460 C CA . GLY A 1 181 ? -5.488 21.203 14.516 1 72.31 181 GLY A CA 1
ATOM 1461 C C . GLY A 1 181 ? -5.797 22.422 13.672 1 72.31 181 GLY A C 1
ATOM 1462 O O . GLY A 1 181 ? -6.758 23.141 13.938 1 72.31 181 GLY A O 1
ATOM 1463 N N . ALA A 1 182 ? -5.086 22.547 12.547 1 68.5 182 ALA A N 1
ATOM 1464 C CA . ALA A 1 182 ? -5.23 23.719 11.672 1 68.5 182 ALA A CA 1
ATOM 1465 C C . ALA A 1 182 ? -6.219 23.438 10.547 1 68.5 182 ALA A C 1
ATOM 1467 O O . ALA A 1 182 ? -6.258 22.328 10 1 68.5 182 ALA A O 1
ATOM 1468 N N . SER A 1 183 ? -7.219 24.281 10.516 1 73.38 183 SER A N 1
ATOM 1469 C CA . SER A 1 183 ? -8.164 24.203 9.406 1 73.38 183 SER A CA 1
ATOM 1470 C C . SER A 1 183 ? -8.18 25.5 8.594 1 73.38 183 SER A C 1
ATOM 1472 O O . SER A 1 183 ? -8.016 26.578 9.148 1 73.38 183 SER A O 1
ATOM 1474 N N . GLN A 1 184 ? -8.039 25.328 7.32 1 69.5 184 GLN A N 1
ATOM 1475 C CA . GLN A 1 184 ? -8.094 26.484 6.426 1 69.5 184 GLN A CA 1
ATOM 1476 C C . GLN A 1 184 ? -9.242 26.359 5.434 1 69.5 184 GLN A C 1
ATOM 1478 O O . GLN A 1 184 ? -9.414 25.312 4.805 1 69.5 184 GLN A O 1
ATOM 1483 N N . ARG A 1 185 ? -10.031 27.359 5.43 1 73 185 ARG A N 1
ATOM 1484 C CA . ARG A 1 185 ? -11.141 27.391 4.48 1 73 185 ARG A CA 1
ATOM 1485 C C . ARG A 1 185 ? -10.719 28.016 3.162 1 73 185 ARG A C 1
ATOM 1487 O O . ARG A 1 185 ? -9.977 29 3.15 1 73 185 ARG A O 1
ATOM 1494 N N . VAL A 1 186 ? -10.938 27.156 2.219 1 67.12 186 VAL A N 1
ATOM 1495 C CA . VAL A 1 186 ? -10.648 27.672 0.885 1 67.12 186 VAL A CA 1
ATOM 1496 C C . VAL A 1 186 ? -11.953 27.891 0.12 1 67.12 186 VAL A C 1
ATOM 1498 O O . VAL A 1 186 ? -12.586 26.922 -0.323 1 67.12 186 VAL A O 1
ATOM 1501 N N . GLY A 1 187 ? -12.352 29 0.024 1 66 187 GLY A N 1
ATOM 1502 C CA . GLY A 1 187 ? -13.602 29.297 -0.651 1 66 187 GLY A CA 1
ATOM 1503 C C . GLY A 1 187 ? -14.828 29.031 0.205 1 66 187 GLY A C 1
ATOM 1504 O O . GLY A 1 187 ? -14.789 29.203 1.425 1 66 187 GLY A O 1
ATOM 1505 N N . ASN A 1 188 ? -15.961 28.672 -0.461 1 65.44 188 ASN A N 1
ATOM 1506 C CA . ASN A 1 188 ? -17.219 28.5 0.255 1 65.44 188 ASN A CA 1
ATOM 1507 C C . ASN A 1 188 ? -17.438 27.062 0.709 1 65.44 188 ASN A C 1
ATOM 1509 O O . ASN A 1 188 ? -17.922 26.812 1.812 1 65.44 188 ASN A O 1
ATOM 1513 N N . ASP A 1 189 ? -17.047 26.172 -0.128 1 72.12 189 ASP A N 1
ATOM 1514 C CA . ASP A 1 189 ? -17.391 24.797 0.212 1 72.12 189 ASP A CA 1
ATOM 1515 C C . ASP A 1 189 ? -16.156 23.891 0.203 1 72.12 189 ASP A C 1
ATOM 1517 O O . ASP A 1 189 ? -16.266 22.688 0.032 1 72.12 189 ASP A O 1
ATOM 1521 N N . SER A 1 190 ? -14.992 24.547 0.265 1 75.94 190 SER A N 1
ATOM 1522 C CA . SER A 1 190 ? -13.773 23.75 0.259 1 75.94 190 SER A CA 1
ATOM 1523 C C . SER A 1 190 ? -12.812 24.188 1.351 1 75.94 190 SER A C 1
ATOM 1525 O O . SER A 1 190 ? -12.891 25.328 1.832 1 75.94 190 SER A O 1
ATOM 1527 N N . GLY A 1 191 ? -12.125 23.219 1.843 1 74 191 GLY A N 1
ATOM 1528 C CA . GLY A 1 191 ? -11.164 23.516 2.895 1 74 191 GLY A CA 1
ATOM 1529 C C . GLY A 1 191 ? -10.258 22.328 3.219 1 74 191 GLY A C 1
ATOM 1530 O O . GLY A 1 191 ? -10.367 21.266 2.607 1 74 191 GLY A O 1
ATOM 1531 N N . PHE A 1 192 ? -9.266 22.594 3.922 1 77.88 192 PHE A N 1
ATOM 1532 C CA . PHE A 1 192 ? -8.367 21.547 4.383 1 77.88 192 PHE A CA 1
ATOM 1533 C C . PHE A 1 192 ? -8.156 21.641 5.891 1 77.88 192 PHE A C 1
ATOM 1535 O O . PHE A 1 192 ? -8.305 22.703 6.48 1 77.88 192 PHE A O 1
ATOM 1542 N N . ALA A 1 193 ? -8.031 20.547 6.469 1 79.19 193 ALA A N 1
ATOM 1543 C CA . ALA A 1 193 ? -7.781 20.469 7.906 1 79.19 193 ALA A CA 1
ATOM 1544 C C . ALA A 1 193 ? -6.734 19.391 8.219 1 79.19 193 ALA A C 1
ATOM 1546 O O . ALA A 1 193 ? -6.488 18.5 7.41 1 79.19 193 ALA A O 1
ATOM 1547 N N . ALA A 1 194 ? -6.027 19.578 9.242 1 78.62 194 ALA A N 1
ATOM 1548 C CA . ALA A 1 194 ? -5.031 18.609 9.695 1 78.62 194 ALA A CA 1
ATOM 1549 C C . ALA A 1 194 ? -5.348 18.109 11.109 1 78.62 194 ALA A C 1
ATOM 1551 O O . ALA A 1 194 ? -5.715 18.906 11.977 1 78.62 194 ALA A O 1
ATOM 1552 N N . TYR A 1 195 ? -5.371 16.844 11.258 1 83 195 TYR A N 1
ATOM 1553 C CA . TYR A 1 195 ? -5.562 16.219 12.562 1 83 195 TYR A CA 1
ATOM 1554 C C . TYR A 1 195 ? -4.234 15.742 13.141 1 83 195 TYR A C 1
ATOM 1556 O O . TYR A 1 195 ? -3.453 15.078 12.461 1 83 195 TYR A O 1
ATOM 1564 N N . ASN A 1 196 ? -3.93 16.125 14.328 1 77.12 196 ASN A N 1
ATOM 1565 C CA . ASN A 1 196 ? -2.707 15.703 15 1 77.12 196 ASN A CA 1
ATOM 1566 C C . ASN A 1 196 ? -3.002 14.766 16.172 1 77.12 196 ASN A C 1
ATOM 1568 O O . ASN A 1 196 ? -3.971 14.977 16.906 1 77.12 196 ASN A O 1
ATOM 1572 N N . ARG A 1 197 ? -2.129 13.836 16.266 1 81.06 197 ARG A N 1
ATOM 1573 C CA . ARG A 1 197 ? -2.289 12.883 17.359 1 81.06 197 ARG A CA 1
ATOM 1574 C C . ARG A 1 197 ? -1.953 13.523 18.703 1 81.06 197 ARG A C 1
ATOM 1576 O O . ARG A 1 197 ? -0.91 14.164 18.844 1 81.06 197 ARG A O 1
ATOM 1583 N N . TYR A 1 198 ? -2.895 13.43 19.719 1 75 198 TYR A N 1
ATOM 1584 C CA . TYR A 1 198 ? -2.611 14.086 20.984 1 75 198 TYR A CA 1
ATOM 1585 C C . TYR A 1 198 ? -2.668 13.086 22.141 1 75 198 TYR A C 1
ATOM 1587 O O . TYR A 1 198 ? -2.121 13.336 23.219 1 75 198 TYR A O 1
ATOM 1595 N N . ARG A 1 199 ? -3.369 12.016 21.891 1 75.62 199 ARG A N 1
ATOM 1596 C CA . ARG A 1 199 ? -3.508 11.047 22.984 1 75.62 199 ARG A CA 1
ATOM 1597 C C . ARG A 1 199 ? -3.459 9.617 22.453 1 75.62 199 ARG A C 1
ATOM 1599 O O . ARG A 1 199 ? -4.016 9.32 21.391 1 75.62 199 ARG A O 1
ATOM 1606 N N . ILE A 1 200 ? -2.576 8.898 23.094 1 74.81 200 ILE A N 1
ATOM 1607 C CA . ILE A 1 200 ? -2.539 7.469 22.812 1 74.81 200 ILE A CA 1
ATOM 1608 C C . ILE A 1 200 ? -2.938 6.676 24.047 1 74.81 200 ILE A C 1
ATOM 1610 O O . ILE A 1 200 ? -2.301 6.797 25.094 1 74.81 200 ILE A O 1
ATOM 1614 N N . GLY A 1 201 ? -3.992 5.91 23.828 1 65.69 201 GLY A N 1
ATOM 1615 C CA . GLY A 1 201 ? -4.445 5.18 25 1 65.69 201 GLY A CA 1
ATOM 1616 C C . GLY A 1 201 ? -4.699 6.078 26.188 1 65.69 201 GLY A C 1
ATOM 1617 O O . GLY A 1 201 ? -5.508 7.004 26.125 1 65.69 201 GLY A O 1
ATOM 1618 N N . ASN A 1 202 ? -4.039 5.812 27.25 1 55.59 202 ASN A N 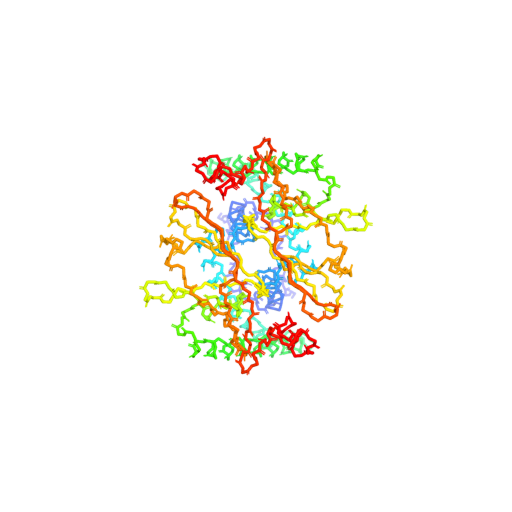1
ATOM 1619 C CA . ASN A 1 202 ? -4.152 6.59 28.484 1 55.59 202 ASN A CA 1
ATOM 1620 C C . ASN A 1 202 ? -3.074 7.664 28.562 1 55.59 202 ASN A C 1
ATOM 1622 O O . ASN A 1 202 ? -3.055 8.461 29.516 1 55.59 202 ASN A O 1
ATOM 1626 N N . TYR A 1 203 ? -2.262 7.75 27.5 1 50.53 203 TYR A N 1
ATOM 1627 C CA . TYR A 1 203 ? -1.182 8.727 27.516 1 50.53 203 TYR A CA 1
ATOM 1628 C C . TYR A 1 203 ? -1.527 9.945 26.672 1 50.53 203 TYR A C 1
ATOM 1630 O O . TYR A 1 203 ? -2.02 9.805 25.547 1 50.53 203 TYR A O 1
ATOM 1638 N N . LYS A 1 204 ? -1.683 11.148 27.391 1 55.19 204 LYS A N 1
ATOM 1639 C CA . LYS A 1 204 ? -2.049 12.375 26.688 1 55.19 204 LYS A CA 1
ATOM 1640 C C . LYS A 1 204 ? -0.81 13.195 26.328 1 55.19 204 LYS A C 1
ATOM 1642 O O . LYS A 1 204 ? 0.164 13.219 27.094 1 55.19 204 LYS A O 1
ATOM 1647 N N . LEU A 1 205 ? -0.692 13.562 25.031 1 52.56 205 LEU A N 1
ATOM 1648 C CA . LEU A 1 205 ? 0.343 14.508 24.625 1 52.56 205 LEU A CA 1
ATOM 1649 C C . LEU A 1 205 ? 0.147 15.852 25.312 1 52.56 205 LEU A C 1
ATOM 1651 O O . LEU A 1 205 ? -0.949 16.422 25.297 1 52.56 205 LEU A O 1
ATOM 1655 N N . ASN A 1 206 ? 0.708 16.109 26.453 1 40.66 206 ASN A N 1
ATOM 1656 C CA . ASN A 1 206 ? 0.625 17.438 27.047 1 40.66 206 ASN A CA 1
ATOM 1657 C C . ASN A 1 206 ? 1.308 18.5 26.188 1 40.66 206 ASN A C 1
ATOM 1659 O O . ASN A 1 206 ? 2.533 18.5 26.062 1 40.66 206 ASN A O 1
ATOM 1663 N N . THR A 1 207 ? 0.732 18.906 25.219 1 42.31 207 THR A N 1
ATOM 1664 C CA . THR A 1 207 ? 1.248 19.984 24.391 1 42.31 207 THR A CA 1
ATOM 1665 C C . THR A 1 207 ? 1.781 21.125 25.25 1 42.31 207 THR A C 1
ATOM 1667 O O . THR A 1 207 ? 2.469 22.016 24.75 1 42.31 207 THR A O 1
ATOM 1670 N N . ASP A 1 208 ? 1.18 21.516 26.234 1 40.22 208 ASP A N 1
ATOM 1671 C CA . ASP A 1 208 ? 1.612 22.688 26.984 1 40.22 208 ASP A CA 1
ATOM 1672 C C . ASP A 1 208 ? 3.047 22.516 27.484 1 40.22 208 ASP A C 1
ATOM 1674 O O . ASP A 1 208 ? 3.73 23.5 27.766 1 40.22 208 ASP A O 1
ATOM 1678 N N . HIS A 1 209 ? 3.426 21.406 28.109 1 37.88 209 HIS A N 1
ATOM 1679 C CA . HIS A 1 209 ? 4.805 21.328 28.578 1 37.88 209 HIS A CA 1
ATOM 1680 C C . HIS A 1 209 ? 5.719 20.719 27.531 1 37.88 209 HIS A C 1
ATOM 1682 O O . HIS A 1 209 ? 5.719 19.5 27.344 1 37.88 209 HIS A O 1
ATOM 1688 N N . SER A 1 210 ? 6.105 21.469 26.469 1 40.78 210 SER A N 1
ATOM 1689 C CA . SER A 1 210 ? 7.023 21.375 25.328 1 40.78 210 SER A CA 1
ATOM 1690 C C . SER A 1 210 ? 8.062 20.281 25.547 1 40.78 210 SER A C 1
ATOM 1692 O O . SER A 1 210 ? 8.578 19.703 24.594 1 40.78 210 SER A O 1
ATOM 1694 N N . GLY A 1 211 ? 8.664 20.172 26.625 1 38.19 211 GLY A N 1
ATOM 1695 C CA . GLY A 1 211 ? 9.906 19.484 26.969 1 38.19 211 GLY A CA 1
ATOM 1696 C C . GLY A 1 211 ? 9.734 18 27.188 1 38.19 211 GLY A C 1
ATOM 1697 O O . GLY A 1 211 ? 10.695 17.297 27.469 1 38.19 211 GLY A O 1
ATOM 1698 N N . SER A 1 212 ? 8.547 17.5 27.5 1 40.56 212 SER A N 1
ATOM 1699 C CA . SER A 1 212 ? 8.586 16.203 28.172 1 40.56 212 SER A CA 1
ATOM 1700 C C . SER A 1 212 ? 8.594 15.055 27.172 1 40.56 212 SER A C 1
ATOM 1702 O O . SER A 1 212 ? 8.039 15.172 26.078 1 40.56 212 SER A O 1
ATOM 1704 N N . ASN A 1 213 ? 9.5 14.109 27.297 1 43.88 213 ASN A N 1
ATOM 1705 C CA . ASN A 1 213 ? 9.695 12.789 26.719 1 43.88 213 ASN A CA 1
ATOM 1706 C C . ASN A 1 213 ? 8.367 12.102 26.406 1 43.88 213 ASN A C 1
ATOM 1708 O O . ASN A 1 213 ? 8.312 11.188 25.594 1 43.88 213 ASN A O 1
ATOM 1712 N N . ASP A 1 214 ? 7.52 12.508 27.156 1 44.72 214 ASP A N 1
ATOM 1713 C CA . ASP A 1 214 ? 6.234 11.828 27.016 1 44.72 214 ASP A CA 1
ATOM 1714 C C . ASP A 1 214 ? 5.574 12.18 25.688 1 44.72 214 ASP A C 1
ATOM 1716 O O . ASP A 1 214 ? 4.867 11.352 25.109 1 44.72 214 ASP A O 1
ATOM 1720 N N . ASN A 1 215 ? 5.918 13.312 25.281 1 46.94 215 ASN A N 1
ATOM 1721 C CA . ASN A 1 215 ? 5.316 13.758 24.031 1 46.94 215 ASN A CA 1
ATOM 1722 C C . ASN A 1 215 ? 5.887 12.992 22.844 1 46.94 215 ASN A C 1
ATOM 1724 O O . ASN A 1 215 ? 5.18 12.75 21.859 1 46.94 215 ASN A O 1
ATOM 1728 N N . ILE A 1 216 ? 7.102 12.672 23 1 45.44 216 ILE A N 1
ATOM 1729 C CA . ILE A 1 216 ? 7.715 11.906 21.906 1 45.44 216 ILE A CA 1
ATOM 1730 C C . ILE A 1 216 ? 7.047 10.539 21.797 1 45.44 216 ILE A C 1
ATOM 1732 O O . ILE A 1 216 ? 6.914 10 20.703 1 45.44 216 ILE A O 1
ATOM 1736 N N . ALA A 1 217 ? 6.781 10.055 22.953 1 44.06 217 ALA A N 1
ATOM 1737 C CA . ALA A 1 217 ? 6.18 8.727 22.938 1 44.06 217 ALA A CA 1
ATOM 1738 C C . ALA A 1 217 ? 4.891 8.711 22.125 1 44.06 217 ALA A C 1
ATOM 1740 O O . ALA A 1 217 ? 4.539 7.691 21.531 1 44.06 217 ALA A O 1
ATOM 1741 N N . LEU A 1 218 ? 4.281 9.773 22.062 1 45.62 218 LEU A N 1
ATOM 1742 C CA . LEU A 1 218 ? 3.027 9.891 21.328 1 45.62 218 LEU A CA 1
ATOM 1743 C C . LEU A 1 218 ? 3.283 9.883 19.828 1 45.62 218 LEU A C 1
ATOM 1745 O O . LEU A 1 218 ? 2.385 9.57 19.031 1 45.62 218 LEU A O 1
ATOM 1749 N N . LEU A 1 219 ? 4.531 10.242 19.438 1 48.94 219 LEU A N 1
ATOM 1750 C CA . LEU A 1 219 ? 4.867 10.312 18.031 1 48.94 219 LEU A CA 1
ATOM 1751 C C . LEU A 1 219 ? 5.297 8.953 17.5 1 48.94 219 LEU A C 1
ATOM 1753 O O . LEU A 1 219 ? 5.188 8.688 16.297 1 48.94 219 LEU A O 1
ATOM 1757 N N . VAL A 1 220 ? 5.973 8.039 18.406 1 44.69 220 VAL A N 1
ATOM 1758 C CA . VAL A 1 220 ? 6.625 6.812 17.938 1 44.69 220 VAL A CA 1
ATOM 1759 C C . VAL A 1 220 ? 5.625 5.66 17.953 1 44.69 220 VAL A C 1
ATOM 1761 O O . VAL A 1 220 ? 5.793 4.676 17.219 1 44.69 220 VAL A O 1
ATOM 1764 N N . GLN A 1 221 ? 4.582 5.637 18.75 1 41.12 221 GLN A N 1
ATOM 1765 C CA . GLN A 1 221 ? 3.932 4.336 18.906 1 41.12 221 GLN A CA 1
ATOM 1766 C C . GLN A 1 221 ? 2.938 4.094 17.766 1 41.12 221 GLN A C 1
ATOM 1768 O O . GLN A 1 221 ? 2.232 5.012 17.344 1 41.12 221 GLN A O 1
ATOM 1773 N N . MET B 1 1 ? -9.383 -41.781 -32.156 1 24.05 1 MET B N 1
ATOM 1774 C CA . MET B 1 1 ? -10.086 -41.5 -30.922 1 24.05 1 MET B CA 1
ATOM 1775 C C . MET B 1 1 ? -9.195 -40.719 -29.953 1 24.05 1 MET B C 1
ATOM 1777 O O . MET B 1 1 ? -8.172 -41.25 -29.5 1 24.05 1 MET B O 1
ATOM 1781 N N . THR B 1 2 ? -8.773 -39.562 -30.266 1 32.69 2 THR B N 1
ATOM 1782 C CA . THR B 1 2 ? -7.754 -38.562 -29.906 1 32.69 2 THR B CA 1
ATOM 1783 C C . THR B 1 2 ? -7.707 -38.375 -28.391 1 32.69 2 THR B C 1
ATOM 1785 O O . THR B 1 2 ? -8.719 -38.031 -27.766 1 32.69 2 THR B O 1
ATOM 1788 N N . ASP B 1 3 ? -7.176 -39.375 -27.609 1 32.22 3 ASP B N 1
ATOM 1789 C CA . ASP B 1 3 ? -7.043 -39.656 -26.188 1 32.22 3 ASP B CA 1
ATOM 1790 C C . ASP B 1 3 ? -6.816 -38.344 -25.406 1 32.22 3 ASP B C 1
ATOM 1792 O O . ASP B 1 3 ? -5.785 -37.688 -25.562 1 32.22 3 ASP B O 1
ATOM 1796 N N . ASN B 1 4 ? -7.734 -37.469 -25.422 1 37.62 4 ASN B N 1
ATOM 1797 C CA . ASN B 1 4 ? -7.914 -36.188 -24.781 1 37.62 4 ASN B CA 1
ATOM 1798 C C . ASN B 1 4 ? -7.25 -36.125 -23.406 1 37.62 4 ASN B C 1
ATOM 1800 O O . ASN B 1 4 ? -7.652 -36.875 -22.484 1 37.62 4 ASN B O 1
ATOM 1804 N N . GLY B 1 5 ? -6.004 -36.406 -23.281 1 41.12 5 GLY B N 1
ATOM 1805 C CA . GLY B 1 5 ? -4.961 -36.438 -22.266 1 41.12 5 GLY B CA 1
ATOM 1806 C C . GLY B 1 5 ? -5.328 -35.688 -21 1 41.12 5 GLY B C 1
ATOM 1807 O O . GLY B 1 5 ? -4.742 -34.625 -20.703 1 41.12 5 GLY B O 1
ATOM 1808 N N . THR B 1 6 ? -6.566 -35.625 -20.766 1 46.47 6 THR B N 1
ATOM 1809 C CA . THR B 1 6 ? -7.176 -35.125 -19.547 1 46.47 6 THR B CA 1
ATOM 1810 C C . THR B 1 6 ? -6.512 -35.719 -18.312 1 46.47 6 THR B C 1
ATOM 1812 O O . THR B 1 6 ? -6.418 -36.938 -18.188 1 46.47 6 THR B O 1
ATOM 1815 N N . ILE B 1 7 ? -5.453 -35.219 -17.859 1 54.44 7 ILE B N 1
ATOM 1816 C CA . ILE B 1 7 ? -4.941 -35.625 -16.547 1 54.44 7 ILE B CA 1
ATOM 1817 C C . ILE B 1 7 ? -6.082 -36.188 -15.703 1 54.44 7 ILE B C 1
ATOM 1819 O O . ILE B 1 7 ? -7.113 -35.531 -15.531 1 54.44 7 ILE B O 1
ATOM 1823 N N . THR B 1 8 ? -6.176 -37.5 -15.727 1 57.69 8 THR B N 1
ATOM 1824 C CA . THR B 1 8 ? -7.16 -38.156 -14.867 1 57.69 8 THR B CA 1
ATOM 1825 C C . THR B 1 8 ? -7.125 -37.562 -13.461 1 57.69 8 THR B C 1
ATOM 1827 O O . THR B 1 8 ? -6.113 -37 -13.047 1 57.69 8 THR B O 1
ATOM 1830 N N . VAL B 1 9 ? -8.273 -37.406 -12.898 1 61.75 9 VAL B N 1
ATOM 1831 C CA . VAL B 1 9 ? -8.461 -36.906 -11.539 1 61.75 9 VAL B CA 1
ATOM 1832 C C . VAL B 1 9 ? -7.48 -37.594 -10.594 1 61.75 9 VAL B C 1
ATOM 1834 O O . VAL B 1 9 ? -6.934 -37 -9.68 1 61.75 9 VAL B O 1
ATOM 1837 N N . GLU B 1 10 ? -7.215 -38.906 -10.883 1 62.72 10 GLU B N 1
ATOM 1838 C CA . GLU B 1 10 ? -6.32 -39.656 -10 1 62.72 10 GLU B CA 1
ATOM 1839 C C . GLU B 1 10 ? -4.883 -39.156 -10.141 1 62.72 10 GLU B C 1
ATOM 1841 O O . GLU B 1 10 ? -4.16 -39.062 -9.148 1 62.72 10 GLU B O 1
ATOM 1846 N N . GLU B 1 11 ? -4.52 -38.875 -11.312 1 60.94 11 GLU B N 1
ATOM 1847 C CA . GLU B 1 11 ? -3.17 -38.375 -11.531 1 60.94 11 GLU B CA 1
ATOM 1848 C C . GLU B 1 11 ? -3.008 -36.969 -10.945 1 60.94 11 GLU B C 1
ATOM 1850 O O . GLU B 1 11 ? -1.962 -36.656 -10.383 1 60.94 11 GLU B O 1
ATOM 1855 N N . LEU B 1 12 ? -4.074 -36.281 -11.125 1 60.59 12 LEU B N 1
ATOM 1856 C CA . LEU B 1 12 ? -4.059 -34.938 -10.547 1 60.59 12 LEU B CA 1
ATOM 1857 C C . LEU B 1 12 ? -3.945 -35.031 -9.023 1 60.59 12 LEU B C 1
ATOM 1859 O O . LEU B 1 12 ? -3.221 -34.219 -8.414 1 60.59 12 LEU B O 1
ATOM 1863 N N . LYS B 1 13 ? -4.625 -35.938 -8.531 1 65.44 13 LYS B N 1
ATOM 1864 C CA . LYS B 1 13 ? -4.551 -36.125 -7.082 1 65.44 13 LYS B CA 1
ATOM 1865 C C . LYS B 1 13 ? -3.143 -36.531 -6.648 1 65.44 13 LYS B C 1
ATOM 1867 O O . LYS B 1 13 ? -2.635 -36.031 -5.645 1 65.44 13 LYS B O 1
ATOM 1872 N N . GLN B 1 14 ? -2.57 -37.344 -7.422 1 66.88 14 GLN B N 1
ATOM 1873 C CA . GLN B 1 14 ? -1.222 -37.781 -7.066 1 66.88 14 GLN B CA 1
ATOM 1874 C C . GLN B 1 14 ? -0.226 -36.625 -7.203 1 66.88 14 GLN B C 1
ATOM 1876 O O . GLN B 1 14 ? 0.68 -36.469 -6.379 1 66.88 14 GLN B O 1
ATOM 1881 N N . LEU B 1 15 ? -0.483 -35.938 -8.211 1 63.34 15 LEU B N 1
ATOM 1882 C CA . LEU B 1 15 ? 0.39 -34.781 -8.422 1 63.34 15 LEU B CA 1
ATOM 1883 C C . LEU B 1 15 ? 0.218 -33.75 -7.312 1 63.34 15 LEU B C 1
ATOM 1885 O O . LEU B 1 15 ? 1.201 -33.188 -6.82 1 63.34 15 LEU B O 1
ATOM 1889 N N . LEU B 1 16 ? -0.967 -33.594 -7.031 1 66.38 16 LEU B N 1
ATOM 1890 C CA . LEU B 1 16 ? -1.254 -32.625 -5.977 1 66.38 16 LEU B CA 1
ATOM 1891 C C . LEU B 1 16 ? -0.715 -33.125 -4.637 1 66.38 16 LEU B C 1
ATOM 1893 O O . LEU B 1 16 ? -0.253 -32.312 -3.822 1 66.38 16 LEU B O 1
ATOM 1897 N N . GLU B 1 17 ? -0.793 -34.344 -4.52 1 70.62 17 GLU B N 1
ATOM 1898 C CA . GLU B 1 17 ? -0.282 -34.906 -3.277 1 70.62 17 GLU B CA 1
ATOM 1899 C C . GLU B 1 17 ? 1.234 -34.75 -3.186 1 70.62 17 GLU B C 1
ATOM 1901 O O . GLU B 1 17 ? 1.778 -34.562 -2.1 1 70.62 17 GLU B O 1
ATOM 1906 N N . GLN B 1 18 ? 1.812 -34.719 -4.301 1 72.75 18 GLN B N 1
ATOM 1907 C CA . GLN B 1 18 ? 3.266 -34.625 -4.285 1 72.75 18 GLN B CA 1
ATOM 1908 C C . GLN B 1 18 ? 3.709 -33.156 -4.27 1 72.75 18 GLN B C 1
ATOM 1910 O O . GLN B 1 18 ? 4.785 -32.844 -3.764 1 72.75 18 GLN B O 1
ATOM 1915 N N . TRP B 1 19 ? 2.834 -32.375 -4.762 1 80.25 19 TRP B N 1
ATOM 1916 C CA . TRP B 1 19 ? 3.248 -30.984 -4.914 1 80.25 19 TRP B CA 1
ATOM 1917 C C . TRP B 1 19 ? 2.576 -30.094 -3.873 1 80.25 19 TRP B C 1
ATOM 1919 O O . TRP B 1 19 ? 2.549 -28.859 -4.016 1 80.25 19 TRP B O 1
ATOM 1929 N N . ASN B 1 20 ? 2.094 -30.75 -2.848 1 83.19 20 ASN B N 1
ATOM 1930 C CA . ASN B 1 20 ? 1.406 -29.984 -1.813 1 83.19 20 ASN B CA 1
ATOM 1931 C C . ASN B 1 20 ? 2.352 -29.016 -1.117 1 83.19 20 ASN B C 1
ATOM 1933 O O . ASN B 1 20 ? 1.964 -27.891 -0.799 1 83.19 20 ASN B O 1
ATOM 1937 N N . LEU B 1 21 ? 3.453 -29.453 -1.028 1 85.25 21 LEU B N 1
ATOM 1938 C CA . LEU B 1 21 ? 4.434 -28.609 -0.357 1 85.25 21 LEU B CA 1
ATOM 1939 C C . LEU B 1 21 ? 4.781 -27.391 -1.216 1 85.25 21 LEU B C 1
ATOM 1941 O O . LEU B 1 21 ? 4.816 -26.266 -0.719 1 85.25 21 LEU B O 1
ATOM 1945 N N . VAL B 1 22 ? 4.961 -27.703 -2.441 1 84.81 22 VAL B N 1
ATOM 1946 C CA . VAL B 1 22 ? 5.328 -26.625 -3.354 1 84.81 22 VAL B CA 1
ATOM 1947 C C . VAL B 1 22 ? 4.156 -25.672 -3.52 1 84.81 22 VAL B C 1
ATOM 1949 O O . VAL B 1 22 ? 4.336 -24.453 -3.506 1 84.81 22 VAL B O 1
ATOM 1952 N N . ILE B 1 23 ? 3.002 -26.156 -3.607 1 87.88 23 ILE B N 1
ATOM 1953 C CA . ILE B 1 23 ? 1.812 -25.328 -3.75 1 87.88 23 ILE B CA 1
ATOM 1954 C C . ILE B 1 23 ? 1.615 -24.484 -2.49 1 87.88 23 ILE B C 1
ATOM 1956 O O . ILE B 1 23 ? 1.228 -23.312 -2.57 1 87.88 23 ILE B O 1
ATOM 1960 N N . GLY B 1 24 ? 1.948 -25.109 -1.397 1 90.06 24 GLY B N 1
ATOM 1961 C CA . GLY B 1 24 ? 1.877 -24.359 -0.157 1 90.06 24 GLY B CA 1
ATOM 1962 C C . GLY B 1 24 ? 2.812 -23.172 -0.131 1 90.06 24 GLY B C 1
ATOM 1963 O O . GLY B 1 24 ? 2.42 -22.078 0.279 1 90.06 24 GLY B O 1
ATOM 1964 N N . PHE B 1 25 ? 3.918 -23.375 -0.643 1 91.44 25 PHE B N 1
ATOM 1965 C CA . PHE B 1 25 ? 4.895 -22.297 -0.657 1 91.44 25 PHE B CA 1
ATOM 1966 C C . PHE B 1 25 ? 4.504 -21.219 -1.672 1 91.44 25 PHE B C 1
ATOM 1968 O O . PHE B 1 25 ? 4.742 -20.031 -1.452 1 91.44 25 PHE B O 1
ATOM 1975 N N . ILE B 1 26 ? 3.916 -21.594 -2.711 1 90.12 26 ILE B N 1
ATOM 1976 C CA . ILE B 1 26 ? 3.463 -20.641 -3.709 1 90.12 26 ILE B CA 1
ATOM 1977 C C . ILE B 1 26 ? 2.344 -19.781 -3.127 1 90.12 26 ILE B C 1
ATOM 1979 O O . ILE B 1 26 ? 2.344 -18.562 -3.291 1 90.12 26 ILE B O 1
ATOM 1983 N N . PHE B 1 27 ? 1.487 -20.422 -2.455 1 91.5 27 PHE B N 1
ATOM 1984 C CA . PHE B 1 27 ? 0.396 -19.672 -1.84 1 91.5 27 PHE B CA 1
ATOM 1985 C C . PHE B 1 27 ? 0.922 -18.734 -0.763 1 91.5 27 PHE B C 1
ATOM 1987 O O . PHE B 1 27 ? 0.448 -17.609 -0.633 1 91.5 27 PHE B O 1
ATOM 1994 N N . LEU B 1 28 ? 1.86 -19.188 -0.089 1 92.31 28 LEU B N 1
ATOM 1995 C CA . LEU B 1 28 ? 2.451 -18.328 0.943 1 92.31 28 LEU B CA 1
ATOM 1996 C C . LEU B 1 28 ? 3.135 -17.125 0.325 1 92.31 28 LEU B C 1
ATOM 1998 O O . LEU B 1 28 ? 3.045 -16.016 0.859 1 92.31 28 LEU B O 1
ATOM 2002 N N . ALA B 1 29 ? 3.758 -17.312 -0.734 1 91 29 ALA B N 1
ATOM 2003 C CA . ALA B 1 29 ? 4.387 -16.219 -1.447 1 91 29 ALA B CA 1
ATOM 2004 C C . ALA B 1 29 ? 3.35 -15.195 -1.912 1 91 29 ALA B C 1
ATOM 2006 O O . ALA B 1 29 ? 3.572 -13.984 -1.82 1 91 29 ALA B O 1
ATOM 2007 N N . TRP B 1 30 ? 2.236 -15.703 -2.316 1 91.44 30 TRP B N 1
ATOM 2008 C CA . TRP B 1 30 ? 1.152 -14.828 -2.756 1 91.44 30 TRP B CA 1
ATOM 2009 C C . TRP B 1 30 ? 0.593 -14.023 -1.587 1 91.44 30 TRP B C 1
ATOM 2011 O O . TRP B 1 30 ? 0.298 -12.836 -1.728 1 91.44 30 TRP B O 1
ATOM 2021 N N . ILE B 1 31 ? 0.525 -14.594 -0.49 1 91 31 ILE B N 1
ATOM 2022 C CA . ILE B 1 31 ? 0.026 -13.906 0.698 1 91 31 ILE B CA 1
ATOM 2023 C C . ILE B 1 31 ? 1 -12.805 1.104 1 91 31 ILE B C 1
ATOM 2025 O O . ILE B 1 31 ? 0.586 -11.68 1.386 1 91 31 ILE B O 1
ATOM 2029 N N . MET B 1 32 ? 2.215 -13.133 1.029 1 90.81 32 MET B N 1
ATOM 2030 C CA . MET B 1 32 ? 3.223 -12.156 1.418 1 90.81 32 MET B CA 1
ATOM 2031 C C . MET B 1 32 ? 3.217 -10.961 0.468 1 90.81 32 MET B C 1
ATOM 2033 O O . MET B 1 32 ? 3.336 -9.812 0.904 1 90.81 32 MET B O 1
ATOM 2037 N N . LEU B 1 33 ? 2.984 -11.266 -0.719 1 89.88 33 LEU B N 1
ATOM 2038 C CA . LEU B 1 33 ? 2.98 -10.195 -1.71 1 89.88 33 LEU B CA 1
ATOM 2039 C C . LEU B 1 33 ? 1.722 -9.344 -1.585 1 89.88 33 LEU B C 1
ATOM 2041 O O . LEU B 1 33 ? 1.786 -8.109 -1.674 1 89.88 33 LEU B O 1
ATOM 2045 N N . LEU B 1 34 ? 0.632 -9.969 -1.377 1 87.88 34 LEU B N 1
ATOM 2046 C CA . LEU B 1 34 ? -0.638 -9.258 -1.333 1 87.88 34 LEU B CA 1
ATOM 2047 C C . LEU B 1 34 ? -0.808 -8.531 -0.003 1 87.88 34 LEU B C 1
ATOM 2049 O O . LEU B 1 34 ? -1.409 -7.453 0.051 1 87.88 34 LEU B O 1
ATOM 2053 N N . GLN B 1 35 ? -0.214 -9.023 0.961 1 86.56 35 GLN B N 1
ATOM 2054 C CA . GLN B 1 35 ? -0.485 -8.469 2.2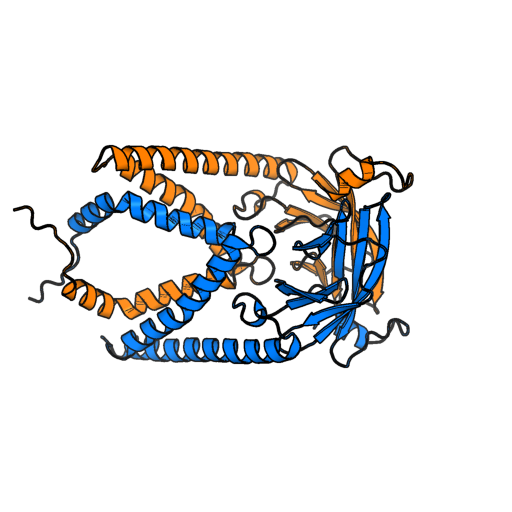85 1 86.56 35 GLN B CA 1
ATOM 2055 C C . GLN B 1 35 ? 0.618 -7.508 2.717 1 86.56 35 GLN B C 1
ATOM 2057 O O . GLN B 1 35 ? 0.35 -6.512 3.391 1 86.56 35 GLN B O 1
ATOM 2062 N N . PHE B 1 36 ? 1.887 -7.742 2.285 1 85.56 36 PHE B N 1
ATOM 2063 C CA . PHE B 1 36 ? 2.973 -6.996 2.912 1 85.56 36 PHE B CA 1
ATOM 2064 C C . PHE B 1 36 ? 3.73 -6.172 1.878 1 85.56 36 PHE B C 1
ATOM 2066 O O . PHE B 1 36 ? 4.594 -5.367 2.23 1 85.56 36 PHE B O 1
ATOM 2073 N N . ALA B 1 37 ? 3.379 -6.293 0.728 1 84.5 37 ALA B N 1
ATOM 2074 C CA . ALA B 1 37 ? 4.16 -5.637 -0.318 1 84.5 37 ALA B CA 1
ATOM 2075 C C . ALA B 1 37 ? 3.703 -4.195 -0.52 1 84.5 37 ALA B C 1
ATOM 2077 O O . ALA B 1 37 ? 3.209 -3.838 -1.593 1 84.5 37 ALA B O 1
ATOM 2078 N N . TYR B 1 38 ? 3.881 -3.445 0.508 1 83.06 38 TYR B N 1
ATOM 2079 C CA . TYR B 1 38 ? 3.619 -2.012 0.444 1 83.06 38 TYR B CA 1
ATOM 2080 C C . TYR B 1 38 ? 4.895 -1.213 0.673 1 83.06 38 TYR B C 1
ATOM 2082 O O . TYR B 1 38 ? 5.766 -1.629 1.441 1 83.06 38 TYR B O 1
ATOM 2090 N N . SER B 1 39 ? 4.953 -0.122 -0.059 1 78.44 39 SER B N 1
ATOM 2091 C CA . SER B 1 39 ? 6.188 0.659 -0.038 1 78.44 39 SER B CA 1
ATOM 2092 C C . SER B 1 39 ? 6.473 1.203 1.357 1 78.44 39 SER B C 1
ATOM 2094 O O . SER B 1 39 ? 7.633 1.36 1.742 1 78.44 39 SER B O 1
ATOM 2096 N N . ASN B 1 40 ? 5.441 1.498 2.107 1 75.38 40 ASN B N 1
ATOM 2097 C CA . ASN B 1 40 ? 5.598 2.123 3.416 1 75.38 40 ASN B CA 1
ATOM 2098 C C . ASN B 1 40 ? 5.867 1.088 4.504 1 75.38 40 ASN B C 1
ATOM 2100 O O . ASN B 1 40 ? 6.344 1.43 5.586 1 75.38 40 ASN B O 1
ATOM 2104 N N . ARG B 1 41 ? 5.645 -0.223 4.211 1 76.69 41 ARG B N 1
ATOM 2105 C CA . ARG B 1 41 ? 5.805 -1.252 5.234 1 76.69 41 ARG B CA 1
ATOM 2106 C C . ARG B 1 41 ? 7.113 -2.014 5.039 1 76.69 41 ARG B C 1
ATOM 2108 O O . ARG B 1 41 ? 7.941 -2.074 5.953 1 76.69 41 ARG B O 1
ATOM 2115 N N . ASN B 1 42 ? 7.227 -2.52 3.879 1 84.56 42 ASN B N 1
ATOM 2116 C CA . ASN B 1 42 ? 8.414 -3.303 3.555 1 84.56 42 ASN B CA 1
ATOM 2117 C C . ASN B 1 42 ? 8.914 -3 2.146 1 84.56 42 ASN B C 1
ATOM 2119 O O . ASN B 1 42 ? 8.336 -3.459 1.162 1 84.56 42 ASN B O 1
ATOM 2123 N N . ARG B 1 43 ? 10.109 -2.471 2.162 1 84.19 43 ARG B N 1
ATOM 2124 C CA . ARG B 1 43 ? 10.648 -2.047 0.875 1 84.19 43 ARG B CA 1
ATOM 2125 C C . ARG B 1 43 ? 11.125 -3.246 0.06 1 84.19 43 ARG B C 1
ATOM 2127 O O . ARG B 1 43 ? 11.008 -3.254 -1.167 1 84.19 43 ARG B O 1
ATOM 2134 N N . PHE B 1 44 ? 11.594 -4.176 0.665 1 89.62 44 PHE B N 1
ATOM 2135 C CA . PHE B 1 44 ? 12.125 -5.336 -0.036 1 89.62 44 PHE B CA 1
ATOM 2136 C C . PHE B 1 44 ? 11.016 -6.094 -0.754 1 89.62 44 PHE B C 1
ATOM 2138 O O . PHE B 1 44 ? 11.141 -6.41 -1.939 1 89.62 44 PHE B O 1
ATOM 2145 N N . LEU B 1 45 ? 9.953 -6.395 -0.047 1 90.44 45 LEU B N 1
ATOM 2146 C CA . LEU B 1 45 ? 8.828 -7.098 -0.651 1 90.44 45 LEU B CA 1
ATOM 2147 C C . LEU B 1 45 ? 8.164 -6.242 -1.724 1 90.44 45 LEU B C 1
ATOM 2149 O O . LEU B 1 45 ? 7.652 -6.766 -2.717 1 90.44 45 LEU B O 1
ATOM 2153 N N . TYR B 1 46 ? 8.258 -4.98 -1.479 1 90.56 46 TYR B N 1
ATOM 2154 C CA . TYR B 1 46 ? 7.676 -4.07 -2.459 1 90.56 46 TYR B CA 1
ATOM 2155 C C . TYR B 1 46 ? 8.43 -4.137 -3.781 1 90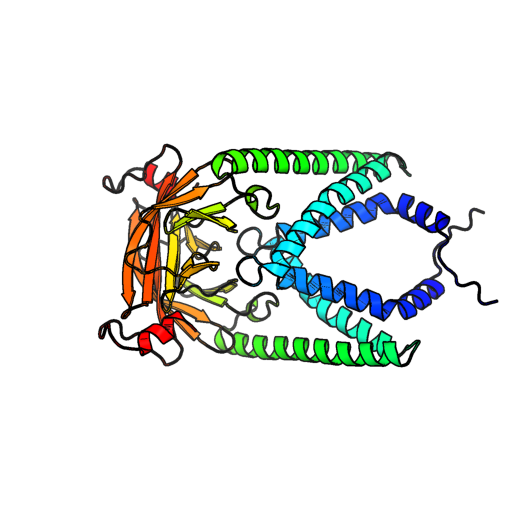.56 46 TYR B C 1
ATOM 2157 O O . TYR B 1 46 ? 7.82 -4.152 -4.852 1 90.56 46 TYR B O 1
ATOM 2165 N N . ILE B 1 47 ? 9.719 -4.172 -3.711 1 90.56 47 ILE B N 1
ATOM 2166 C CA . ILE B 1 47 ? 10.539 -4.258 -4.918 1 90.56 47 ILE B CA 1
ATOM 2167 C C . ILE B 1 47 ? 10.273 -5.582 -5.625 1 90.56 47 ILE B C 1
ATOM 2169 O O . ILE B 1 47 ? 10.195 -5.633 -6.855 1 90.56 47 ILE B O 1
ATOM 2173 N N . ILE B 1 48 ? 10.102 -6.551 -4.855 1 91.56 48 ILE B N 1
ATOM 2174 C CA . ILE B 1 48 ? 9.797 -7.852 -5.438 1 91.56 48 ILE B CA 1
ATOM 2175 C C . ILE B 1 48 ? 8.461 -7.789 -6.18 1 91.56 48 ILE B C 1
ATOM 2177 O O . ILE B 1 48 ? 8.328 -8.328 -7.281 1 91.56 48 ILE B O 1
ATOM 2181 N N . LYS B 1 49 ? 7.574 -7.242 -5.57 1 92.88 49 LYS B N 1
ATOM 2182 C CA . LYS B 1 49 ? 6.27 -7.098 -6.215 1 92.88 49 LYS B CA 1
ATOM 2183 C C . LYS B 1 49 ? 6.383 -6.309 -7.516 1 92.88 49 LYS B C 1
ATOM 2185 O O . LYS B 1 49 ? 5.754 -6.656 -8.516 1 92.88 49 LYS B O 1
ATOM 2190 N N . LEU B 1 50 ? 7.207 -5.285 -7.512 1 92.31 50 LEU B N 1
ATOM 2191 C CA . LEU B 1 50 ? 7.375 -4.465 -8.703 1 92.31 50 LEU B CA 1
ATOM 2192 C C . LEU B 1 50 ? 8.016 -5.266 -9.836 1 92.31 50 LEU B C 1
ATOM 2194 O O . LEU B 1 50 ? 7.574 -5.188 -10.984 1 92.31 50 LEU B O 1
ATOM 2198 N N . VAL B 1 51 ? 8.969 -5.988 -9.484 1 91.88 51 VAL B N 1
ATOM 2199 C CA . VAL B 1 51 ? 9.648 -6.812 -10.477 1 91.88 51 VAL B CA 1
ATOM 2200 C C . VAL B 1 51 ? 8.688 -7.871 -11.016 1 91.88 51 VAL B C 1
ATOM 2202 O O . VAL B 1 51 ? 8.656 -8.133 -12.219 1 91.88 51 VAL B O 1
ATOM 2205 N N . PHE B 1 52 ? 7.949 -8.398 -10.094 1 92.56 52 PHE B N 1
ATOM 2206 C CA . PHE B 1 52 ? 6.969 -9.406 -10.492 1 92.56 52 PHE B CA 1
ATOM 2207 C C . PHE B 1 52 ? 5.949 -8.812 -11.453 1 92.56 52 PHE B C 1
ATOM 2209 O O . PHE B 1 52 ? 5.602 -9.445 -12.453 1 92.56 52 PHE B O 1
ATOM 2216 N N . LEU B 1 53 ? 5.547 -7.648 -11.156 1 91.94 53 LEU B N 1
ATOM 2217 C CA . LEU B 1 53 ? 4.57 -6.988 -12.023 1 91.94 53 LEU B CA 1
ATOM 2218 C C . LEU B 1 53 ? 5.184 -6.652 -13.375 1 91.94 53 LEU B C 1
ATOM 2220 O O . LEU B 1 53 ? 4.52 -6.773 -14.406 1 91.94 53 LEU B O 1
ATOM 2224 N N . TRP B 1 54 ? 6.438 -6.289 -13.391 1 92.44 54 TRP B N 1
ATOM 2225 C CA . TRP B 1 54 ? 7.145 -5.977 -14.625 1 92.44 54 TRP B CA 1
ATOM 2226 C C . TRP B 1 54 ? 7.234 -7.207 -15.523 1 92.44 54 TRP B C 1
ATOM 2228 O O . TRP B 1 54 ? 7.188 -7.09 -16.75 1 92.44 54 TRP B O 1
ATOM 2238 N N . LEU B 1 55 ? 7.266 -8.312 -14.938 1 92 55 LEU B N 1
ATOM 2239 C CA . LEU B 1 55 ? 7.387 -9.547 -15.703 1 92 55 LEU B CA 1
ATOM 2240 C C . LEU B 1 55 ? 6.012 -10.078 -16.109 1 92 55 LEU B C 1
ATOM 2242 O O . LEU B 1 55 ? 5.863 -10.68 -17.172 1 92 55 LEU B O 1
ATOM 2246 N N . LEU B 1 56 ? 5.098 -9.836 -15.312 1 92.81 56 LEU B N 1
ATOM 2247 C CA . LEU B 1 56 ? 3.766 -10.383 -15.547 1 92.81 56 LEU B CA 1
ATOM 2248 C C . LEU B 1 56 ? 3.102 -9.711 -16.75 1 92.81 56 LEU B C 1
ATOM 2250 O O . LEU B 1 56 ? 2.34 -10.352 -17.469 1 92.81 56 LEU B O 1
ATOM 2254 N N . TRP B 1 57 ? 3.373 -8.445 -16.984 1 93.31 57 TRP B N 1
ATOM 2255 C CA . TRP B 1 57 ? 2.73 -7.723 -18.062 1 93.31 57 TRP B CA 1
ATOM 2256 C C . TRP B 1 57 ? 3.127 -8.312 -19.422 1 93.31 57 TRP B C 1
ATOM 2258 O O . TRP B 1 57 ? 2.266 -8.688 -20.219 1 93.31 57 TRP B O 1
ATOM 2268 N N . PRO B 1 58 ? 4.391 -8.531 -19.719 1 92.12 58 PRO B N 1
ATOM 2269 C CA . PRO B 1 58 ? 4.766 -9.125 -21.016 1 92.12 58 PRO B CA 1
ATOM 2270 C C . PRO B 1 58 ? 4.344 -10.586 -21.141 1 92.12 58 PRO B C 1
ATOM 2272 O O . PRO B 1 58 ? 4 -11.039 -22.234 1 92.12 58 PRO B O 1
ATOM 2275 N N . VAL B 1 59 ? 4.355 -11.273 -20.047 1 92.88 59 VAL B N 1
ATOM 2276 C CA . VAL B 1 59 ? 3.943 -12.672 -20.078 1 92.88 59 VAL B CA 1
ATOM 2277 C C . VAL B 1 59 ? 2.449 -12.766 -20.375 1 92.88 59 VAL B C 1
ATOM 2279 O O . VAL B 1 59 ? 2.016 -13.641 -21.125 1 92.88 59 VAL B O 1
ATOM 2282 N N . THR B 1 60 ? 1.694 -11.898 -19.797 1 94.19 60 THR B N 1
ATOM 2283 C CA . THR B 1 60 ? 0.26 -11.883 -20.062 1 94.19 60 THR B CA 1
ATOM 2284 C C . THR B 1 60 ? -0.015 -11.539 -21.516 1 94.19 60 THR B C 1
ATOM 2286 O O . THR B 1 60 ? -0.863 -12.156 -22.156 1 94.19 60 THR B O 1
ATOM 2289 N N . LEU B 1 61 ? 0.739 -10.578 -21.984 1 94.62 61 LEU B N 1
ATOM 2290 C CA . LEU B 1 61 ? 0.593 -10.219 -23.391 1 94.62 61 LEU B CA 1
ATOM 2291 C C . LEU B 1 61 ? 0.952 -11.391 -24.297 1 94.62 61 LEU B C 1
ATOM 2293 O O . LEU B 1 61 ? 0.245 -11.672 -25.266 1 94.62 61 LEU B O 1
ATOM 2297 N N . ALA B 1 62 ? 2.016 -12.086 -24 1 92.69 62 ALA B N 1
ATOM 2298 C CA . ALA B 1 62 ? 2.449 -13.242 -24.781 1 92.69 62 ALA B CA 1
ATOM 2299 C C . ALA B 1 62 ? 1.395 -14.344 -24.75 1 92.69 62 ALA B C 1
ATOM 2301 O O . ALA B 1 62 ? 1.159 -15.016 -25.766 1 92.69 62 ALA B O 1
ATOM 2302 N N . CYS B 1 63 ? 0.721 -14.5 -23.656 1 91.81 63 CYS B N 1
ATOM 2303 C CA . CYS B 1 63 ? -0.309 -15.523 -23.547 1 91.81 63 CYS B CA 1
ATOM 2304 C C . CYS B 1 63 ? -1.494 -15.211 -24.453 1 91.81 63 CYS B C 1
ATOM 2306 O O . CYS B 1 63 ? -2.025 -16.109 -25.109 1 91.81 63 CYS B O 1
ATOM 2308 N N . PHE B 1 64 ? -1.89 -14 -24.547 1 92.81 64 PHE B N 1
ATOM 2309 C CA . PHE B 1 64 ? -3.02 -13.641 -25.391 1 92.81 64 PHE B CA 1
ATOM 2310 C C . PHE B 1 64 ? -2.633 -13.695 -26.859 1 92.81 64 PHE B C 1
ATOM 2312 O O . PHE B 1 64 ? -3.447 -14.062 -27.719 1 92.81 64 PHE B O 1
ATOM 2319 N N . VAL B 1 65 ? -1.358 -13.328 -27.156 1 92 65 VAL B N 1
ATOM 2320 C CA . VAL B 1 65 ? -0.892 -13.406 -28.531 1 92 65 VAL B CA 1
ATOM 2321 C C . VAL B 1 65 ? -0.826 -14.867 -28.969 1 92 65 VAL B C 1
ATOM 2323 O O . VAL B 1 65 ? -1.264 -15.211 -30.078 1 92 65 VAL B O 1
ATOM 2326 N N . LEU B 1 66 ? -0.309 -15.758 -28.109 1 89.56 66 LEU B N 1
ATOM 2327 C CA . LEU B 1 66 ? -0.24 -17.188 -28.422 1 89.56 66 LEU B CA 1
ATOM 2328 C C . LEU B 1 66 ? -1.637 -17.781 -28.531 1 89.56 66 LEU B C 1
ATOM 2330 O O . LEU B 1 66 ? -1.87 -18.688 -29.344 1 89.56 66 LEU B O 1
ATOM 2334 N N . ALA B 1 67 ? -2.527 -17.266 -27.766 1 89.19 67 ALA B N 1
ATOM 2335 C CA . ALA B 1 67 ? -3.908 -17.734 -27.844 1 89.19 67 ALA B CA 1
ATOM 2336 C C . ALA B 1 67 ? -4.559 -17.297 -29.156 1 89.19 67 ALA B C 1
ATOM 2338 O O . ALA B 1 67 ? -5.43 -17.984 -29.672 1 89.19 67 ALA B O 1
ATOM 2339 N N . ALA B 1 68 ? -4.156 -16.172 -29.625 1 88.12 68 ALA B N 1
ATOM 2340 C CA . ALA B 1 68 ? -4.691 -15.68 -30.891 1 88.12 68 ALA B CA 1
ATOM 2341 C C . ALA B 1 68 ? -4.105 -16.453 -32.062 1 88.12 68 ALA B C 1
ATOM 2343 O O . ALA B 1 68 ? -4.793 -16.703 -33.062 1 88.12 68 ALA B O 1
ATOM 2344 N N . VAL B 1 69 ? -2.828 -16.828 -31.953 1 85.5 69 VAL B N 1
ATOM 2345 C CA . VAL B 1 69 ? -2.148 -17.516 -33.031 1 85.5 69 VAL B CA 1
ATOM 2346 C C . VAL B 1 69 ? -2.602 -18.984 -33.094 1 85.5 69 VAL B C 1
ATOM 2348 O O . VAL B 1 69 ? -2.844 -19.531 -34.156 1 85.5 69 VAL B O 1
ATOM 2351 N N . TYR B 1 70 ? -2.678 -19.594 -31.922 1 81.75 70 TYR B N 1
ATOM 2352 C CA . TYR B 1 70 ? -3.109 -20.984 -31.844 1 81.75 70 TYR B CA 1
ATOM 2353 C C . TYR B 1 70 ? -4.582 -21.078 -31.453 1 81.75 70 TYR B C 1
ATOM 2355 O O . TYR B 1 70 ? -4.926 -21.703 -30.453 1 81.75 70 TYR B O 1
ATOM 2363 N N . ARG B 1 71 ? -5.379 -20.438 -32.188 1 76.38 71 ARG B N 1
ATOM 2364 C CA . ARG B 1 71 ? -6.793 -20.359 -31.859 1 76.38 71 ARG B CA 1
ATOM 2365 C C . ARG B 1 71 ? -7.492 -21.688 -32.125 1 76.38 71 ARG B C 1
ATOM 2367 O O . ARG B 1 71 ? -7.176 -22.391 -33.094 1 76.38 71 ARG B O 1
ATOM 2374 N N . ILE B 1 72 ? -8.242 -22.078 -31.109 1 72.06 72 ILE B N 1
ATOM 2375 C CA . ILE B 1 72 ? -9.062 -23.266 -31.25 1 72.06 72 ILE B CA 1
ATOM 2376 C C . ILE B 1 72 ? -10.328 -22.938 -32.031 1 72.06 72 ILE B C 1
ATOM 2378 O O . ILE B 1 72 ? -10.695 -23.656 -32.969 1 72.06 72 ILE B O 1
ATOM 2382 N N . ASN B 1 73 ? -10.945 -21.812 -31.641 1 80.62 73 ASN B N 1
ATOM 2383 C CA . ASN B 1 73 ? -12.18 -21.359 -32.281 1 80.62 73 ASN B CA 1
ATOM 2384 C C . ASN B 1 73 ? -12.109 -19.875 -32.625 1 80.62 73 ASN B C 1
ATOM 2386 O O . ASN B 1 73 ? -11.25 -19.156 -32.125 1 80.62 73 ASN B O 1
ATOM 2390 N N . TRP B 1 74 ? -13.023 -19.516 -33.531 1 83.69 74 TRP B N 1
ATOM 2391 C CA . TRP B 1 74 ? -13.047 -18.125 -34.031 1 83.69 74 TRP B CA 1
ATOM 2392 C C . TRP B 1 74 ? -13.469 -17.172 -32.906 1 83.69 74 TRP B C 1
ATOM 2394 O O . TRP B 1 74 ? -12.992 -16.031 -32.844 1 83.69 74 TRP B O 1
ATOM 2404 N N . VAL B 1 75 ? -14.336 -17.672 -32.062 1 83.56 75 VAL B N 1
ATOM 2405 C CA . VAL B 1 75 ? -14.812 -16.812 -31 1 83.56 75 VAL B CA 1
ATOM 2406 C C . VAL B 1 75 ? -13.703 -16.578 -29.984 1 83.56 75 VAL B C 1
ATOM 2408 O O . VAL B 1 75 ? -13.438 -15.445 -29.578 1 83.56 75 VAL B O 1
ATOM 2411 N N . THR B 1 76 ? -13.031 -17.672 -29.625 1 84.56 76 THR B N 1
ATOM 2412 C CA . THR B 1 76 ? -11.945 -17.547 -28.672 1 84.56 76 THR B CA 1
ATOM 2413 C C . THR B 1 76 ? -10.766 -16.797 -29.266 1 84.56 76 THR B C 1
ATOM 2415 O O . THR B 1 76 ? -10.055 -16.078 -28.562 1 84.56 76 THR B O 1
ATOM 2418 N N . GLY B 1 77 ? -10.656 -16.969 -30.531 1 86.56 77 GLY B N 1
ATOM 2419 C CA . GLY B 1 77 ? -9.617 -16.219 -31.219 1 86.56 77 GLY B CA 1
ATOM 2420 C C . GLY B 1 77 ? -9.875 -14.719 -31.25 1 86.56 77 GLY B C 1
ATOM 2421 O O . GLY B 1 77 ? -8.961 -13.922 -31.031 1 86.56 77 GLY B O 1
ATOM 2422 N N . GLY B 1 78 ? -11.07 -14.414 -31.516 1 90.25 78 GLY B N 1
ATOM 2423 C CA . GLY B 1 78 ? -11.422 -13.008 -31.516 1 90.25 78 GLY B CA 1
ATOM 2424 C C . GLY B 1 78 ? -11.266 -12.352 -30.172 1 90.25 78 GLY B C 1
ATOM 2425 O O . GLY B 1 78 ? -10.805 -11.211 -30.078 1 90.25 78 GLY B O 1
ATOM 2426 N N . ILE B 1 79 ? -11.602 -13.07 -29.109 1 91 79 ILE B N 1
ATOM 2427 C CA . ILE B 1 79 ? -11.461 -12.555 -27.75 1 91 79 ILE B CA 1
ATOM 2428 C C . ILE B 1 79 ? -9.977 -12.375 -27.422 1 91 79 ILE B C 1
ATOM 2430 O O . ILE B 1 79 ? -9.586 -11.375 -26.812 1 91 79 ILE B O 1
ATOM 2434 N N . ALA B 1 80 ? -9.211 -13.312 -27.844 1 92.38 80 ALA B N 1
ATOM 2435 C CA . ALA B 1 80 ? -7.773 -13.242 -27.578 1 92.38 80 ALA B CA 1
ATOM 2436 C C . ALA B 1 80 ? -7.137 -12.047 -28.266 1 92.38 80 ALA B C 1
ATOM 2438 O O . ALA B 1 80 ? -6.293 -11.359 -27.688 1 92.38 80 ALA B O 1
ATOM 2439 N N . ILE B 1 81 ? -7.543 -11.805 -29.438 1 93.25 81 ILE B N 1
ATOM 2440 C CA . ILE B 1 81 ? -6.996 -10.68 -30.188 1 93.25 81 ILE B CA 1
ATOM 2441 C C . ILE B 1 81 ? -7.41 -9.367 -29.531 1 93.25 81 ILE B C 1
ATOM 2443 O O . ILE B 1 81 ? -6.594 -8.453 -29.375 1 93.25 81 ILE B O 1
ATOM 2447 N N . ALA B 1 82 ? -8.633 -9.367 -29.156 1 94.5 82 ALA B N 1
ATOM 2448 C CA . ALA B 1 82 ? -9.117 -8.156 -28.484 1 94.5 82 ALA B CA 1
ATOM 2449 C C . ALA B 1 82 ? -8.359 -7.902 -27.188 1 94.5 82 ALA B C 1
ATOM 2451 O O . ALA B 1 82 ? -7.961 -6.773 -26.906 1 94.5 82 ALA B O 1
ATOM 2452 N N . MET B 1 83 ? -8.148 -8.93 -26.453 1 95.12 83 MET B N 1
ATOM 2453 C CA . MET B 1 83 ? -7.461 -8.781 -25.172 1 95.12 83 MET B CA 1
ATOM 2454 C C . MET B 1 83 ? -5.992 -8.43 -25.375 1 95.12 83 MET B C 1
ATOM 2456 O O . MET B 1 83 ? -5.43 -7.625 -24.625 1 95.12 83 MET B O 1
ATOM 2460 N N . ALA B 1 84 ? -5.434 -8.977 -26.328 1 94.62 84 ALA B N 1
ATOM 2461 C CA . ALA B 1 84 ? -4.039 -8.656 -26.625 1 94.62 84 ALA B CA 1
ATOM 2462 C C . ALA B 1 84 ? -3.881 -7.184 -27 1 94.62 84 ALA B C 1
ATOM 2464 O O . ALA B 1 84 ? -2.914 -6.539 -26.578 1 94.62 84 ALA B O 1
ATOM 2465 N N . CYS B 1 85 ? -4.824 -6.695 -27.688 1 95.38 85 CYS B N 1
ATOM 2466 C CA . CYS B 1 85 ? -4.773 -5.289 -28.078 1 95.38 85 CYS B CA 1
ATOM 2467 C C . CYS B 1 85 ? -4.949 -4.387 -26.859 1 95.38 85 CYS B C 1
ATOM 2469 O O . CYS B 1 85 ? -4.23 -3.396 -26.703 1 95.38 85 CYS B O 1
ATOM 2471 N N . ILE B 1 86 ? -5.844 -4.746 -26.016 1 94.75 86 ILE B N 1
ATOM 2472 C CA . ILE B 1 86 ? -6.105 -3.943 -24.828 1 94.75 86 ILE B CA 1
ATOM 2473 C C . ILE B 1 86 ? -4.879 -3.963 -23.906 1 94.75 86 ILE B C 1
ATOM 2475 O O . ILE B 1 86 ? -4.418 -2.912 -23.453 1 94.75 86 ILE B O 1
ATOM 2479 N N . VAL B 1 87 ? -4.391 -5.109 -23.672 1 94.62 87 VAL B N 1
ATOM 2480 C CA . VAL B 1 87 ? -3.23 -5.246 -22.797 1 94.62 87 VAL B CA 1
ATOM 2481 C C . VAL B 1 87 ? -2.025 -4.555 -23.438 1 94.62 87 VAL B C 1
ATOM 2483 O O . VAL B 1 87 ? -1.24 -3.902 -22.75 1 94.62 87 VAL B O 1
ATOM 2486 N N . GLY B 1 88 ? -1.922 -4.691 -24.719 1 94.5 88 GLY B N 1
ATOM 2487 C CA . GLY B 1 88 ? -0.839 -4.023 -25.422 1 94.5 88 GLY B CA 1
ATOM 2488 C C . GLY B 1 88 ? -0.912 -2.51 -25.312 1 94.5 88 GLY B C 1
ATOM 2489 O O . GLY B 1 88 ? 0.103 -1.849 -25.094 1 94.5 88 GLY B O 1
ATOM 2490 N N . LEU B 1 89 ? -2.07 -2.033 -25.438 1 94.25 89 LEU B N 1
ATOM 2491 C CA . LEU B 1 89 ? -2.26 -0.592 -25.328 1 94.25 89 LEU B CA 1
ATOM 2492 C C . LEU B 1 89 ? -1.978 -0.12 -23.906 1 94.25 89 LEU B C 1
ATOM 2494 O O . LEU B 1 89 ? -1.389 0.945 -23.703 1 94.25 89 LEU B O 1
ATOM 2498 N N . MET B 1 90 ? -2.398 -0.865 -22.938 1 93.75 90 MET B N 1
ATOM 2499 C CA . MET B 1 90 ? -2.135 -0.511 -21.531 1 93.75 90 MET B CA 1
ATOM 2500 C C . MET B 1 90 ? -0.639 -0.538 -21.25 1 93.75 90 MET B C 1
ATOM 2502 O O . MET B 1 90 ? -0.13 0.315 -20.516 1 93.75 90 MET B O 1
ATOM 2506 N N . TRP B 1 91 ? -0.098 -1.514 -21.781 1 92.56 91 TRP B N 1
ATOM 2507 C CA . TRP B 1 91 ? 1.343 -1.644 -21.594 1 92.56 91 TRP B CA 1
ATOM 2508 C C . TRP B 1 91 ? 2.084 -0.475 -22.234 1 92.56 91 TRP B C 1
ATOM 2510 O O . TRP B 1 91 ? 3.029 0.062 -21.656 1 92.56 91 TRP B O 1
ATOM 2520 N N . LEU B 1 92 ? 1.692 -0.054 -23.359 1 92.31 92 LEU B N 1
ATOM 2521 C CA . LEU B 1 92 ? 2.299 1.083 -24.031 1 92.31 92 LEU B CA 1
ATOM 2522 C C . LEU B 1 92 ? 2.045 2.377 -23.266 1 92.31 92 LEU B C 1
ATOM 2524 O O . LEU B 1 92 ? 2.943 3.213 -23.141 1 92.31 92 LEU B O 1
ATOM 2528 N N . SER B 1 93 ? 0.899 2.5 -22.828 1 91.88 93 SER B N 1
ATOM 2529 C CA . SER B 1 93 ? 0.57 3.697 -22.062 1 91.88 93 SER B CA 1
ATOM 2530 C C . SER B 1 93 ? 1.401 3.781 -20.781 1 91.88 93 SER B C 1
ATOM 2532 O O . SER B 1 93 ? 1.776 4.875 -20.359 1 91.88 93 SER B O 1
ATOM 2534 N N . TYR B 1 94 ? 1.604 2.641 -20.219 1 90.5 94 TYR B N 1
ATOM 2535 C CA . TYR B 1 94 ? 2.445 2.574 -19.031 1 90.5 94 TYR B CA 1
ATOM 2536 C C . TYR B 1 94 ? 3.85 3.088 -19.328 1 90.5 94 TYR B C 1
ATOM 2538 O O . TYR B 1 94 ? 4.41 3.863 -18.547 1 90.5 94 TYR B O 1
ATOM 2546 N N . PHE B 1 95 ? 4.398 2.766 -20.453 1 92.81 95 PHE B N 1
ATOM 2547 C CA . PHE B 1 95 ? 5.754 3.186 -20.797 1 92.81 95 PHE B CA 1
ATOM 2548 C C . PHE B 1 95 ? 5.789 4.668 -21.156 1 92.81 95 PHE B C 1
ATOM 2550 O O . PHE B 1 95 ? 6.727 5.375 -20.781 1 92.81 95 PHE B O 1
ATOM 2557 N N . VAL B 1 96 ? 4.809 5.09 -21.781 1 92.44 96 VAL B N 1
ATOM 2558 C CA . VAL B 1 96 ? 4.762 6.508 -22.125 1 92.44 96 VAL B CA 1
ATOM 2559 C C . VAL B 1 96 ? 4.668 7.348 -20.844 1 92.44 96 VAL B C 1
ATOM 2561 O O . VAL B 1 96 ? 5.41 8.32 -20.688 1 92.44 96 VAL B O 1
ATOM 2564 N N . ALA B 1 97 ? 3.811 6.945 -20.016 1 91.19 97 ALA B N 1
ATOM 2565 C CA . ALA B 1 97 ? 3.645 7.676 -18.75 1 91.19 97 ALA B CA 1
ATOM 2566 C C . ALA B 1 97 ? 4.91 7.609 -17.906 1 91.19 97 ALA B C 1
ATOM 2568 O O . ALA B 1 97 ? 5.285 8.586 -17.25 1 91.19 97 ALA B O 1
ATOM 2569 N N . SER B 1 98 ? 5.57 6.48 -17.969 1 91.62 98 SER B N 1
ATOM 2570 C CA . SER B 1 98 ? 6.789 6.305 -17.188 1 91.62 98 SER B CA 1
ATOM 2571 C C . SER B 1 98 ? 7.922 7.172 -17.719 1 91.62 98 SER B C 1
ATOM 2573 O O . SER B 1 98 ? 8.68 7.754 -16.953 1 91.62 98 SER B O 1
ATOM 2575 N N . PHE B 1 99 ? 7.977 7.324 -18.984 1 92.94 99 PHE B N 1
ATOM 2576 C CA . PHE B 1 99 ? 9.016 8.156 -19.578 1 92.94 99 PHE B CA 1
ATOM 2577 C C . PHE B 1 99 ? 8.75 9.633 -19.328 1 92.94 99 PHE B C 1
ATOM 2579 O O . PHE B 1 99 ? 9.672 10.406 -19.094 1 92.94 99 PHE B O 1
ATOM 2586 N N . ARG B 1 100 ? 7.582 9.969 -19.406 1 91.69 100 ARG B N 1
ATOM 2587 C CA . ARG B 1 100 ? 7.215 11.352 -19.094 1 91.69 100 ARG B CA 1
ATOM 2588 C C . ARG B 1 100 ? 7.547 11.695 -17.641 1 91.69 100 ARG B C 1
ATOM 2590 O O . ARG B 1 100 ? 8.047 12.789 -17.359 1 91.69 100 ARG B O 1
ATOM 2597 N N . LEU B 1 101 ? 7.23 10.781 -16.797 1 91.62 101 LEU B N 1
ATOM 2598 C CA . LEU B 1 101 ? 7.527 10.984 -15.391 1 91.62 101 LEU B CA 1
ATOM 2599 C C . LEU B 1 101 ? 9.031 10.984 -15.141 1 91.62 101 LEU B C 1
ATOM 2601 O O . LEU B 1 101 ? 9.531 11.742 -14.305 1 91.62 101 LEU B O 1
ATOM 2605 N N . PHE B 1 102 ? 9.727 10.156 -15.891 1 91.44 102 PHE B N 1
ATOM 2606 C CA . PHE B 1 102 ? 11.18 10.078 -15.75 1 91.44 102 PHE B CA 1
ATOM 2607 C C . PHE B 1 102 ? 11.836 11.367 -16.219 1 91.44 102 PHE B C 1
ATOM 2609 O O . PHE B 1 102 ? 12.836 11.805 -15.648 1 91.44 102 PHE B O 1
ATOM 2616 N N . ALA B 1 103 ? 11.32 11.922 -17.172 1 90.25 103 ALA B N 1
ATOM 2617 C CA . ALA B 1 103 ? 11.852 13.18 -17.672 1 90.25 103 ALA B CA 1
ATOM 2618 C C . ALA B 1 103 ? 11.648 14.305 -16.656 1 90.25 103 ALA B C 1
ATOM 2620 O O . ALA B 1 103 ? 12.453 15.234 -16.578 1 90.25 103 ALA B O 1
ATOM 2621 N N . ARG B 1 104 ? 10.711 14.203 -15.836 1 84.25 104 ARG B N 1
ATOM 2622 C CA . ARG B 1 104 ? 10.398 15.25 -14.867 1 84.25 104 ARG B CA 1
ATOM 2623 C C . ARG B 1 104 ? 11.164 15.047 -13.562 1 84.25 104 ARG B C 1
ATOM 2625 O O . ARG B 1 104 ? 11.547 16.016 -12.906 1 84.25 104 ARG B O 1
ATOM 2632 N N . THR B 1 105 ? 11.352 13.812 -13.125 1 86.19 105 THR B N 1
ATOM 2633 C CA . THR B 1 105 ? 11.922 13.555 -11.805 1 86.19 105 THR B CA 1
ATOM 2634 C C . THR B 1 105 ? 13.328 12.969 -11.93 1 86.19 105 THR B C 1
ATOM 2636 O O . THR B 1 105 ? 14.109 13.008 -10.977 1 86.19 105 THR B O 1
ATOM 2639 N N . ARG B 1 106 ? 13.672 12.383 -12.969 1 85.88 106 ARG B N 1
ATOM 2640 C CA . ARG B 1 106 ? 14.961 11.742 -13.188 1 85.88 106 ARG B CA 1
ATOM 2641 C C . ARG B 1 106 ? 15.219 10.648 -12.156 1 85.88 106 ARG B C 1
ATOM 2643 O O . ARG B 1 106 ? 16.328 10.523 -11.633 1 85.88 106 ARG B O 1
ATOM 2650 N N . SER B 1 107 ? 14.211 9.93 -11.75 1 87.62 107 SER B N 1
ATOM 2651 C CA . SER B 1 107 ? 14.328 8.836 -10.789 1 87.62 107 SER B CA 1
ATOM 2652 C C . SER B 1 107 ? 13.836 7.523 -11.383 1 87.62 107 SER B C 1
ATOM 2654 O O . SER B 1 107 ? 12.969 7.516 -12.258 1 87.62 107 SER B O 1
ATOM 2656 N N . MET B 1 108 ? 14.383 6.422 -10.891 1 88.88 108 MET B N 1
ATOM 2657 C CA . MET B 1 108 ? 14.016 5.094 -11.383 1 88.88 108 MET B CA 1
ATOM 2658 C C . MET B 1 108 ? 12.656 4.668 -10.844 1 88.88 108 MET B C 1
ATOM 2660 O O . MET B 1 108 ? 12.047 3.732 -11.359 1 88.88 108 MET B O 1
ATOM 2664 N N . TRP B 1 109 ? 12.164 5.422 -9.891 1 89.5 109 TRP B N 1
ATOM 2665 C CA . TRP B 1 109 ? 10.844 5.113 -9.344 1 89.5 109 TRP B CA 1
ATOM 2666 C C . TRP B 1 109 ? 9.742 5.484 -10.328 1 89.5 109 TRP B C 1
ATOM 2668 O O . TRP B 1 109 ? 8.586 5.117 -10.133 1 89.5 109 TRP B O 1
ATOM 2678 N N . SER B 1 110 ? 10.117 6.121 -11.398 1 89.94 110 SER B N 1
ATOM 2679 C CA . SER B 1 110 ? 9.141 6.504 -12.406 1 89.94 110 SER B CA 1
ATOM 2680 C C . SER B 1 110 ? 8.625 5.285 -13.172 1 89.94 110 SER B C 1
ATOM 2682 O O . SER B 1 110 ? 7.566 5.336 -13.797 1 89.94 110 SER B O 1
ATOM 2684 N N . PHE B 1 111 ? 9.32 4.195 -13.023 1 90.88 111 PHE B N 1
ATOM 2685 C CA . PHE B 1 111 ? 8.922 2.99 -13.742 1 90.88 111 PHE B CA 1
ATOM 2686 C C . PHE B 1 111 ? 8.156 2.041 -12.828 1 90.88 111 PHE B C 1
ATOM 2688 O O . PHE B 1 111 ? 8.062 0.844 -13.109 1 90.88 111 PHE B O 1
ATOM 2695 N N . ASN B 1 112 ? 7.641 2.576 -11.742 1 89.56 112 ASN B N 1
ATOM 2696 C CA . ASN B 1 112 ? 6.773 1.804 -10.859 1 89.56 112 ASN B CA 1
ATOM 2697 C C . ASN B 1 112 ? 5.402 1.564 -11.492 1 89.56 112 ASN B C 1
ATOM 2699 O O . ASN B 1 112 ? 4.695 2.516 -11.828 1 89.56 112 ASN B O 1
ATOM 2703 N N . PRO B 1 113 ? 5.051 0.389 -11.688 1 87.56 113 PRO B N 1
ATOM 2704 C CA . PRO B 1 113 ? 3.779 0.09 -12.352 1 87.56 113 PRO B CA 1
ATOM 2705 C C . PRO B 1 113 ? 2.572 0.305 -11.438 1 87.56 113 PRO B C 1
ATOM 2707 O O . PRO B 1 113 ? 1.436 0.344 -11.914 1 87.56 113 PRO B O 1
ATOM 2710 N N . GLU B 1 114 ? 2.785 0.435 -10.195 1 85.25 114 GLU B N 1
ATOM 2711 C CA . GLU B 1 114 ? 1.67 0.54 -9.266 1 85.25 114 GLU B CA 1
ATOM 2712 C C . GLU B 1 114 ? 1.15 1.973 -9.18 1 85.25 114 GLU B C 1
ATOM 2714 O O . GLU B 1 114 ? -0.045 2.195 -8.984 1 85.25 114 GLU B O 1
ATOM 2719 N N . THR B 1 115 ? 2.125 2.859 -9.211 1 84.81 115 THR B N 1
ATOM 2720 C CA . THR B 1 115 ? 1.702 4.25 -9.062 1 84.81 115 THR B CA 1
ATOM 2721 C C . THR B 1 115 ? 2.535 5.16 -9.961 1 84.81 115 THR B C 1
ATOM 2723 O O . THR B 1 115 ? 3.684 4.848 -10.281 1 84.81 115 THR B O 1
ATOM 2726 N N . ASN B 1 116 ? 1.829 6.199 -10.43 1 87 116 ASN B N 1
ATOM 2727 C CA . ASN B 1 116 ? 2.504 7.223 -11.219 1 87 116 ASN B CA 1
ATOM 2728 C C . ASN B 1 116 ? 2.631 8.531 -10.445 1 87 116 ASN B C 1
ATOM 2730 O O . ASN B 1 116 ? 2.719 9.602 -11.047 1 87 116 ASN B O 1
ATOM 2734 N N . ILE B 1 117 ? 2.559 8.422 -9.164 1 89 117 ILE B N 1
ATOM 2735 C CA . ILE B 1 117 ? 2.695 9.602 -8.312 1 89 117 ILE B CA 1
ATOM 2736 C C . ILE B 1 117 ? 3.973 9.484 -7.48 1 89 117 ILE B C 1
ATOM 2738 O O . ILE B 1 117 ? 4.16 8.516 -6.75 1 89 117 ILE B O 1
ATOM 2742 N N . LEU B 1 118 ? 4.852 10.43 -7.672 1 91.12 118 LEU B N 1
ATOM 2743 C CA . LEU B 1 118 ? 6.121 10.398 -6.957 1 91.12 118 LEU B CA 1
ATOM 2744 C C . LEU B 1 118 ? 6.281 11.641 -6.078 1 91.12 118 LEU B C 1
ATOM 2746 O O . LEU B 1 118 ? 5.961 12.75 -6.504 1 91.12 118 LEU B O 1
ATOM 2750 N N . LEU B 1 119 ? 6.648 11.336 -4.879 1 91.12 119 LEU B N 1
ATOM 2751 C CA . LEU B 1 119 ? 6.973 12.398 -3.934 1 91.12 119 LEU B CA 1
ATOM 2752 C C . LEU B 1 119 ? 8.461 12.742 -3.99 1 91.12 119 LEU B C 1
ATOM 2754 O O . LEU B 1 119 ? 9.305 11.859 -3.898 1 91.12 119 LEU B O 1
ATOM 2758 N N . ASN B 1 120 ? 8.766 14.016 -4.273 1 90.69 120 ASN B N 1
ATOM 2759 C CA . ASN B 1 120 ? 10.141 14.5 -4.289 1 90.69 120 ASN B CA 1
ATOM 2760 C C . ASN B 1 120 ? 10.422 15.43 -3.111 1 90.69 120 ASN B C 1
ATOM 2762 O O . ASN B 1 120 ? 9.812 16.484 -2.994 1 90.69 120 ASN B O 1
ATOM 2766 N N . VAL B 1 121 ? 11.336 15.023 -2.26 1 90.75 121 VAL B N 1
ATOM 2767 C CA . VAL B 1 121 ? 11.703 15.812 -1.085 1 90.75 121 VAL B CA 1
ATOM 2768 C C . VAL B 1 121 ? 13.172 16.219 -1.166 1 90.75 121 VAL B C 1
ATOM 2770 O O . VAL B 1 121 ? 14.062 15.352 -1.108 1 90.75 121 VAL B O 1
ATOM 2773 N N . PRO B 1 122 ? 13.406 17.5 -1.309 1 88.94 122 PRO B N 1
ATOM 2774 C CA . PRO B 1 122 ? 14.797 17.969 -1.29 1 88.94 122 PRO B CA 1
ATOM 2775 C C . PRO B 1 122 ? 15.375 18.031 0.12 1 88.94 122 PRO B C 1
ATOM 2777 O O . PRO B 1 122 ? 14.953 18.859 0.931 1 88.94 122 PRO B O 1
ATOM 2780 N N . LEU B 1 123 ? 16.172 17.031 0.408 1 86.06 123 LEU B N 1
ATOM 2781 C CA . LEU B 1 123 ? 16.828 17 1.715 1 86.06 123 LEU B CA 1
ATOM 2782 C C . LEU B 1 123 ? 18.344 17.156 1.577 1 86.06 123 LEU B C 1
ATOM 2784 O O . LEU B 1 123 ? 19 16.344 0.923 1 86.06 123 LEU B O 1
ATOM 2788 N N . ARG B 1 124 ? 18.953 18.094 2.264 1 82.38 124 ARG B N 1
ATOM 2789 C CA . ARG B 1 124 ? 20.391 18.312 2.359 1 82.38 124 ARG B CA 1
ATOM 2790 C C . ARG B 1 124 ? 21.047 18.312 0.978 1 82.38 124 ARG B C 1
ATOM 2792 O O . ARG B 1 124 ? 22.062 17.656 0.764 1 82.38 124 ARG B O 1
ATOM 2799 N N . GLY B 1 125 ? 20.359 18.781 -0.024 1 79.94 125 GLY B N 1
ATOM 2800 C CA . GLY B 1 125 ? 20.953 18.922 -1.342 1 79.94 125 GLY B CA 1
ATOM 2801 C C . GLY B 1 125 ? 20.625 17.781 -2.275 1 79.94 125 GLY B C 1
ATOM 2802 O O . GLY B 1 125 ? 20.938 17.828 -3.467 1 79.94 125 GLY B O 1
ATOM 2803 N N . THR B 1 126 ? 20.109 16.719 -1.738 1 84.81 126 THR B N 1
ATOM 2804 C CA . THR B 1 126 ? 19.703 15.602 -2.588 1 84.81 126 THR B CA 1
ATOM 2805 C C . THR B 1 126 ? 18.172 15.477 -2.619 1 84.81 126 THR B C 1
ATOM 2807 O O . THR B 1 126 ? 17.5 15.867 -1.668 1 84.81 126 THR B O 1
ATOM 2810 N N . ILE B 1 127 ? 17.703 15.078 -3.791 1 86.94 127 ILE B N 1
ATOM 2811 C CA . ILE B 1 127 ? 16.25 14.898 -3.93 1 86.94 127 ILE B CA 1
ATOM 2812 C C . ILE B 1 127 ? 15.891 13.438 -3.682 1 86.94 127 ILE B C 1
ATOM 2814 O O . ILE B 1 127 ? 16.359 12.547 -4.395 1 86.94 127 ILE B O 1
ATOM 2818 N N . LEU B 1 128 ? 15.227 13.227 -2.65 1 88.75 128 LEU B N 1
ATOM 2819 C CA . LEU B 1 128 ? 14.734 11.891 -2.34 1 88.75 128 LEU B CA 1
ATOM 2820 C C . LEU B 1 128 ? 13.344 11.672 -2.936 1 88.75 128 LEU B C 1
ATOM 2822 O O . LEU B 1 128 ? 12.445 12.492 -2.732 1 88.75 128 LEU B O 1
ATOM 2826 N N . THR B 1 129 ? 13.266 10.617 -3.766 1 90.06 129 THR B N 1
ATOM 2827 C CA . THR B 1 129 ? 12 10.328 -4.434 1 90.06 129 THR B CA 1
ATOM 2828 C C . THR B 1 129 ? 11.367 9.055 -3.875 1 90.06 129 THR B C 1
ATOM 2830 O O . THR B 1 129 ? 12.055 8.039 -3.711 1 90.06 129 THR B O 1
ATOM 2833 N N . ARG B 1 130 ? 10.078 9.203 -3.461 1 89.88 130 ARG B N 1
ATOM 2834 C CA . ARG B 1 130 ? 9.305 8.055 -2.973 1 89.88 130 ARG B CA 1
ATOM 2835 C C . ARG B 1 130 ? 7.953 7.969 -3.668 1 89.88 130 ARG B C 1
ATOM 2837 O O . ARG B 1 130 ? 7.344 8.992 -3.98 1 89.88 130 ARG B O 1
ATOM 2844 N N . PRO B 1 131 ? 7.57 6.742 -3.932 1 89.06 131 PRO B N 1
ATOM 2845 C CA . PRO B 1 131 ? 6.262 6.582 -4.57 1 89.06 131 PRO B CA 1
ATOM 2846 C C . PRO B 1 131 ? 5.105 6.75 -3.59 1 89.06 131 PRO B C 1
ATOM 2848 O O . PRO B 1 131 ? 5.203 6.336 -2.432 1 89.06 131 PRO B O 1
ATOM 2851 N N . LEU B 1 132 ? 4.086 7.391 -3.988 1 86.12 132 LEU B N 1
ATOM 2852 C CA . LEU B 1 132 ? 2.857 7.559 -3.217 1 86.12 132 LEU B CA 1
ATOM 2853 C C . LEU B 1 132 ? 1.681 6.887 -3.916 1 86.12 132 LEU B C 1
ATOM 2855 O O . LEU B 1 132 ? 1.624 6.844 -5.145 1 86.12 132 LEU B O 1
ATOM 2859 N N . LEU B 1 133 ? 0.799 6.344 -3.117 1 79.25 133 LEU B N 1
ATOM 2860 C CA . LEU B 1 133 ? -0.373 5.699 -3.701 1 79.25 133 LEU B CA 1
ATOM 2861 C C . LEU B 1 133 ? -1.417 6.734 -4.105 1 79.25 133 LEU B C 1
ATOM 2863 O O . LEU B 1 133 ? -2.121 6.555 -5.102 1 79.25 133 LEU B O 1
ATOM 2867 N N . GLU B 1 134 ? -1.486 7.785 -3.322 1 76 134 GLU B N 1
ATOM 2868 C CA . GLU B 1 134 ? -2.438 8.844 -3.641 1 76 134 GLU B CA 1
ATOM 2869 C C . GLU B 1 134 ? -1.861 10.219 -3.309 1 76 134 GLU B C 1
ATOM 2871 O O . GLU B 1 134 ? -1.048 10.352 -2.393 1 76 134 GLU B O 1
ATOM 2876 N N . SER B 1 135 ? -2.246 11.109 -4.215 1 73.88 135 SER B N 1
ATOM 2877 C CA . SER B 1 135 ? -1.822 12.484 -3.951 1 73.88 135 SER B CA 1
ATOM 2878 C C . SER B 1 135 ? -2.779 13.18 -2.992 1 73.88 135 SER B C 1
ATOM 2880 O O . SER B 1 135 ? -3.945 13.406 -3.322 1 73.88 135 SER B O 1
ATOM 2882 N N . GLU B 1 136 ? -2.318 13.297 -1.869 1 76.38 136 GLU B N 1
ATOM 2883 C CA . GLU B 1 136 ? -3.109 14.023 -0.88 1 76.38 136 GLU B CA 1
ATOM 2884 C C . GLU B 1 136 ? -2.807 15.523 -0.919 1 76.38 136 GLU B C 1
ATOM 2886 O O . GLU B 1 136 ? -1.747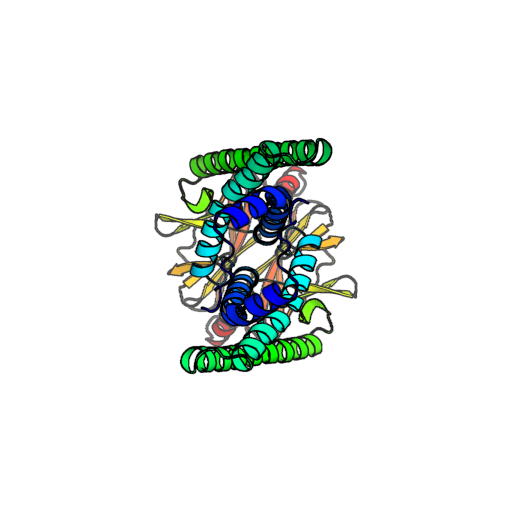 15.93 -1.398 1 76.38 136 GLU B O 1
ATOM 2891 N N . LEU B 1 137 ? -3.771 16.25 -0.575 1 75.69 137 LEU B N 1
ATOM 2892 C CA . LEU B 1 137 ? -3.596 17.688 -0.583 1 75.69 137 LEU B CA 1
ATOM 2893 C C . LEU B 1 137 ? -2.766 18.141 0.614 1 75.69 137 LEU B C 1
ATOM 2895 O O . LEU B 1 137 ? -2.148 19.219 0.578 1 75.69 137 LEU B O 1
ATOM 2899 N N . VAL B 1 138 ? -2.842 17.359 1.583 1 78.19 138 VAL B N 1
ATOM 2900 C CA . VAL B 1 138 ? -2.049 17.672 2.771 1 78.19 138 VAL B CA 1
ATOM 2901 C C . VAL B 1 138 ? -1.148 16.469 3.102 1 78.19 138 VAL B C 1
ATOM 2903 O O . VAL B 1 138 ? -1.623 15.344 3.219 1 78.19 138 VAL B O 1
ATOM 2906 N N . ILE B 1 139 ? 0.091 16.766 3.119 1 82.94 139 ILE B N 1
ATOM 2907 C CA . ILE B 1 139 ? 1.057 15.727 3.465 1 82.94 139 ILE B CA 1
ATOM 2908 C C . ILE B 1 139 ? 1.671 16.031 4.828 1 82.94 139 ILE B C 1
ATOM 2910 O O . ILE B 1 139 ? 2.158 17.141 5.07 1 82.94 139 ILE B O 1
ATOM 2914 N N . GLY B 1 140 ? 1.561 15.023 5.699 1 79.81 140 GLY B N 1
ATOM 2915 C CA . GLY B 1 140 ? 2.133 15.195 7.027 1 79.81 140 GLY B CA 1
ATOM 2916 C C . GLY B 1 140 ? 3.568 14.711 7.121 1 79.81 140 GLY B C 1
ATOM 2917 O O . GLY B 1 140 ? 3.93 13.695 6.52 1 79.81 140 GLY B O 1
ATOM 2918 N N . ALA B 1 141 ? 4.344 15.586 7.734 1 84.75 141 ALA B N 1
ATOM 2919 C CA . ALA B 1 141 ? 5.73 15.227 8.016 1 84.75 141 ALA B CA 1
ATOM 2920 C C . ALA B 1 141 ? 5.973 15.133 9.523 1 84.75 141 ALA B C 1
ATOM 2922 O O . ALA B 1 141 ? 5.512 15.977 10.289 1 84.75 141 ALA B O 1
ATOM 2923 N N . VAL B 1 142 ? 6.617 14.055 9.859 1 81.69 142 VAL B N 1
ATOM 2924 C CA . VAL B 1 142 ? 6.883 13.844 11.281 1 81.69 142 VAL B CA 1
ATOM 2925 C C . VAL B 1 142 ? 8.367 13.547 11.492 1 81.69 142 VAL B C 1
ATOM 2927 O O . VAL B 1 142 ? 8.961 12.781 10.734 1 81.69 142 VAL B O 1
ATOM 2930 N N . ILE B 1 143 ? 8.836 14.273 12.422 1 82.88 143 ILE B N 1
ATOM 2931 C CA . ILE B 1 143 ? 10.219 14.016 12.82 1 82.88 143 ILE B CA 1
ATOM 2932 C C . ILE B 1 143 ? 10.242 13.375 14.211 1 82.88 143 ILE B C 1
ATOM 2934 O O . ILE B 1 143 ? 9.766 13.961 15.18 1 82.88 143 ILE B O 1
ATOM 2938 N N . ILE B 1 144 ? 10.656 12.148 14.203 1 77.81 144 ILE B N 1
ATOM 2939 C CA . ILE B 1 144 ? 10.773 11.438 15.477 1 77.81 144 ILE B CA 1
ATOM 2940 C C . ILE B 1 144 ? 12.242 11.219 15.812 1 77.81 144 ILE B C 1
ATOM 2942 O O . ILE B 1 144 ? 12.945 10.477 15.125 1 77.81 144 ILE B O 1
ATOM 2946 N N . ARG B 1 145 ? 12.734 11.781 16.891 1 80.69 145 ARG B N 1
ATOM 2947 C CA . ARG B 1 145 ? 14.109 11.625 17.359 1 80.69 145 ARG B CA 1
ATOM 2948 C C . ARG B 1 145 ? 15.102 11.898 16.219 1 80.69 145 ARG B C 1
ATOM 2950 O O . ARG B 1 145 ? 16.016 11.102 15.992 1 80.69 145 ARG B O 1
ATOM 2957 N N . GLY B 1 146 ? 14.797 12.867 15.422 1 80.44 146 GLY B N 1
ATOM 2958 C CA . GLY B 1 146 ? 15.719 13.289 14.375 1 80.44 146 GLY B CA 1
ATOM 2959 C C . GLY B 1 146 ? 15.523 12.547 13.07 1 80.44 146 GLY B C 1
ATOM 2960 O O . GLY B 1 146 ? 16.297 12.719 12.125 1 80.44 146 GLY B O 1
ATOM 2961 N N . HIS B 1 147 ? 14.531 11.648 13.031 1 85.19 147 HIS B N 1
ATOM 2962 C CA . HIS B 1 147 ? 14.242 10.938 11.797 1 85.19 147 HIS B CA 1
ATOM 2963 C C . HIS B 1 147 ? 12.938 11.43 11.172 1 85.19 147 HIS B C 1
ATOM 2965 O O . HIS B 1 147 ? 11.898 11.469 11.828 1 85.19 147 HIS B O 1
ATOM 2971 N N . LEU B 1 148 ? 13.086 11.789 9.898 1 87 148 LEU B N 1
ATOM 2972 C CA . LEU B 1 148 ? 11.945 12.359 9.18 1 87 148 LEU B CA 1
ATOM 2973 C C . LEU B 1 148 ? 11.125 11.258 8.508 1 87 148 L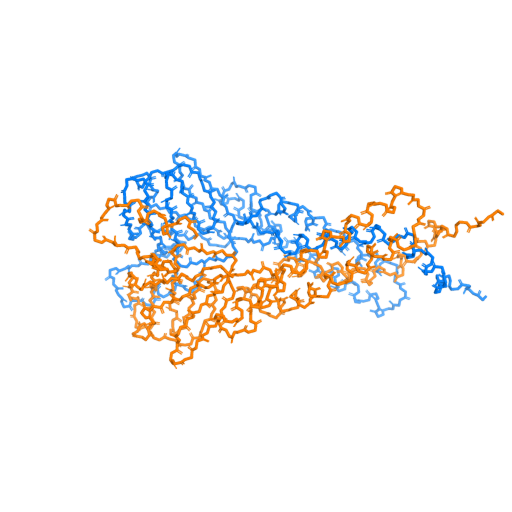EU B C 1
ATOM 2975 O O . LEU B 1 148 ? 11.688 10.367 7.875 1 87 148 LEU B O 1
ATOM 2979 N N . ARG B 1 149 ? 9.852 11.312 8.773 1 85.56 149 ARG B N 1
ATOM 2980 C CA . ARG B 1 149 ? 8.898 10.43 8.102 1 85.56 149 ARG B CA 1
ATOM 2981 C C . ARG B 1 149 ? 7.797 11.234 7.426 1 85.56 149 ARG B C 1
ATOM 2983 O O . ARG B 1 149 ? 7.211 12.133 8.039 1 85.56 149 ARG B O 1
ATOM 2990 N N . MET B 1 150 ? 7.672 10.938 6.121 1 85.25 150 MET B N 1
ATOM 2991 C CA . MET B 1 150 ? 6.625 11.617 5.367 1 85.25 150 MET B CA 1
ATOM 2992 C C . MET B 1 150 ? 5.719 10.609 4.664 1 85.25 150 MET B C 1
ATOM 2994 O O . MET B 1 150 ? 6.203 9.664 4.035 1 85.25 150 MET B O 1
ATOM 2998 N N . ALA B 1 151 ? 4.422 10.82 4.711 1 78.38 151 ALA B N 1
ATOM 2999 C CA . ALA B 1 151 ? 3.443 9.953 4.059 1 78.38 151 ALA B CA 1
ATOM 3000 C C . ALA B 1 151 ? 3.775 8.484 4.281 1 78.38 151 ALA B C 1
ATOM 3002 O O . ALA B 1 151 ? 3.719 7.68 3.35 1 78.38 151 ALA B O 1
ATOM 3003 N N . GLY B 1 152 ? 4.297 8.148 5.445 1 75.19 152 GLY B N 1
ATOM 3004 C CA . GLY B 1 152 ? 4.562 6.766 5.801 1 75.19 152 GLY B CA 1
ATOM 3005 C C . GLY B 1 152 ? 5.961 6.312 5.422 1 75.19 152 GLY B C 1
ATOM 3006 O O . GLY B 1 152 ? 6.379 5.211 5.785 1 75.19 152 GLY B O 1
ATOM 3007 N N . HIS B 1 153 ? 6.738 7.141 4.781 1 83.62 153 HIS B N 1
ATOM 3008 C CA . HIS B 1 153 ? 8.086 6.77 4.355 1 83.62 153 HIS B CA 1
ATOM 3009 C C . HIS B 1 153 ? 9.141 7.367 5.281 1 83.62 153 HIS B C 1
ATOM 3011 O O . HIS B 1 153 ? 9.008 8.508 5.723 1 83.62 153 HIS B O 1
ATOM 3017 N N . SER B 1 154 ? 10.039 6.551 5.543 1 84.88 154 SER B N 1
ATOM 3018 C CA . SER B 1 154 ? 11.18 7.051 6.305 1 84.88 154 SER B CA 1
ATOM 3019 C C . SER B 1 154 ? 12.219 7.691 5.391 1 84.88 154 SER B C 1
ATOM 3021 O O . SER B 1 154 ? 12.672 7.07 4.43 1 84.88 154 SER B O 1
ATOM 3023 N N . LEU B 1 155 ? 12.539 8.953 5.543 1 87.44 155 LEU B N 1
ATOM 3024 C CA . LEU B 1 155 ? 13.438 9.688 4.66 1 87.44 155 LEU B CA 1
ATOM 3025 C C . LEU B 1 155 ? 14.797 9.906 5.328 1 87.44 155 LEU B C 1
ATOM 3027 O O . LEU B 1 155 ? 15.703 10.492 4.723 1 87.44 155 LEU B O 1
ATOM 3031 N N . GLY B 1 156 ? 14.953 9.516 6.512 1 83.69 156 GLY B N 1
ATOM 3032 C CA . GLY B 1 156 ? 16.266 9.602 7.145 1 83.69 156 GLY B CA 1
ATOM 3033 C C . GLY B 1 156 ? 16.328 10.648 8.242 1 83.69 156 GLY B C 1
ATOM 3034 O O . GLY B 1 156 ? 15.305 10.984 8.844 1 83.69 156 GLY B O 1
ATOM 3035 N N . ARG B 1 157 ? 17.609 11.023 8.469 1 85.5 157 ARG B N 1
ATOM 3036 C CA . ARG B 1 157 ? 17.859 11.953 9.562 1 85.5 157 ARG B CA 1
ATOM 3037 C C . ARG B 1 157 ? 17.625 13.398 9.117 1 85.5 157 ARG B C 1
ATOM 3039 O O . ARG B 1 157 ? 18.031 13.781 8.023 1 85.5 157 ARG B O 1
ATOM 3046 N N . CYS B 1 158 ? 16.75 14.094 9.812 1 85.19 158 CYS B N 1
ATOM 3047 C CA . CYS B 1 158 ? 16.453 15.492 9.516 1 85.19 158 CYS B CA 1
ATOM 3048 C C . CYS B 1 158 ? 16.016 16.234 10.773 1 85.19 158 CYS B C 1
ATOM 3050 O O . CYS B 1 158 ? 15.32 15.672 11.617 1 85.19 158 CYS B O 1
ATOM 3052 N N . ASP B 1 159 ? 16.641 17.391 10.805 1 81.88 159 ASP B N 1
ATOM 3053 C CA . ASP B 1 159 ? 16.203 18.266 11.898 1 81.88 159 ASP B CA 1
ATOM 3054 C C . ASP B 1 159 ? 15.031 19.141 11.461 1 81.88 159 ASP B C 1
ATOM 3056 O O . ASP B 1 159 ? 14.852 19.406 10.273 1 81.88 159 ASP B O 1
ATOM 3060 N N . ILE B 1 160 ? 14.234 19.516 12.398 1 80 160 ILE B N 1
ATOM 3061 C CA . ILE B 1 160 ? 13.047 20.328 12.133 1 80 160 ILE B CA 1
ATOM 3062 C C . ILE B 1 160 ? 13.453 21.625 11.445 1 80 160 ILE B C 1
ATOM 3064 O O . ILE B 1 160 ? 12.695 22.156 10.633 1 80 160 ILE B O 1
ATOM 3068 N N . LYS B 1 161 ? 14.672 22.078 11.742 1 77.44 161 LYS B N 1
ATOM 3069 C CA . LYS B 1 161 ? 15.133 23.328 11.156 1 77.44 161 LYS B CA 1
ATOM 3070 C C . LYS B 1 161 ? 15.562 23.141 9.711 1 77.44 161 LYS B C 1
ATOM 3072 O O . LYS B 1 161 ? 15.555 24.094 8.922 1 77.44 161 LYS B O 1
ATOM 3077 N N . ASP B 1 162 ? 15.812 21.906 9.383 1 82.5 162 ASP B N 1
ATOM 3078 C CA . ASP B 1 162 ? 16.312 21.625 8.039 1 82.5 162 ASP B CA 1
ATOM 3079 C C . ASP B 1 162 ? 15.195 21.109 7.133 1 82.5 162 ASP B C 1
ATOM 3081 O O . ASP B 1 162 ? 15.461 20.594 6.043 1 82.5 162 ASP B O 1
ATOM 3085 N N . LEU B 1 163 ? 14.008 21.297 7.551 1 86.62 163 LEU B N 1
ATOM 3086 C CA . LEU B 1 163 ? 12.898 20.844 6.719 1 86.62 163 LEU B CA 1
ATOM 3087 C C . LEU B 1 163 ? 12.805 21.688 5.445 1 86.62 163 LEU B C 1
ATOM 3089 O O . LEU B 1 163 ? 12.961 22.906 5.48 1 86.62 163 LEU B O 1
ATOM 3093 N N . PRO B 1 164 ? 12.672 20.984 4.359 1 88.38 164 PRO B N 1
ATOM 3094 C CA . PRO B 1 164 ? 12.531 21.734 3.109 1 88.38 164 PRO B CA 1
ATOM 3095 C C . PRO B 1 164 ? 11.32 22.656 3.109 1 88.38 164 PRO B C 1
ATOM 3097 O O . PRO B 1 164 ? 10.266 22.297 3.652 1 88.38 164 PRO B O 1
ATOM 3100 N N . LYS B 1 165 ? 11.414 23.703 2.504 1 83.88 165 LYS B N 1
ATOM 3101 C CA . LYS B 1 165 ? 10.336 24.688 2.447 1 83.88 165 LYS B CA 1
ATOM 3102 C C . LYS B 1 165 ? 9.289 24.297 1.415 1 83.88 165 LYS B C 1
ATOM 3104 O O . LYS B 1 165 ? 8.109 24.641 1.554 1 83.88 165 LYS B O 1
ATOM 3109 N N . GLU B 1 166 ? 9.867 23.531 0.47 1 87.88 166 GLU B N 1
ATOM 3110 C CA . GLU B 1 166 ? 8.953 23.141 -0.595 1 87.88 166 GLU B CA 1
ATOM 3111 C C . GLU B 1 166 ? 9.211 21.703 -1.042 1 87.88 166 GLU B C 1
ATOM 3113 O O . GLU B 1 166 ? 10.367 21.281 -1.125 1 87.88 166 GLU B O 1
ATOM 3118 N N . ILE B 1 167 ? 8.125 21 -1.097 1 89.12 167 ILE B N 1
ATOM 3119 C CA . ILE B 1 167 ? 8.195 19.641 -1.639 1 89.12 167 ILE B CA 1
ATOM 3120 C C . ILE B 1 167 ? 7.336 19.547 -2.896 1 89.12 167 ILE B C 1
ATOM 3122 O O . ILE B 1 167 ? 6.469 20.391 -3.131 1 89.12 167 ILE B O 1
ATOM 3126 N N . THR B 1 168 ? 7.699 18.609 -3.768 1 88.81 168 THR B N 1
ATOM 3127 C CA . THR B 1 168 ? 6.961 18.484 -5.02 1 88.81 168 THR B CA 1
ATOM 3128 C C . THR B 1 168 ? 6.441 17.062 -5.207 1 88.81 168 THR B C 1
ATOM 3130 O O . THR B 1 168 ? 7.074 16.094 -4.766 1 88.81 168 THR B O 1
ATOM 3133 N N . VAL B 1 169 ? 5.281 16.969 -5.633 1 89.62 169 VAL B N 1
ATOM 3134 C CA . VAL B 1 169 ? 4.684 15.703 -6.047 1 89.62 169 VAL B CA 1
ATOM 3135 C C . VAL B 1 169 ? 4.477 15.695 -7.559 1 89.62 169 VAL B C 1
ATOM 3137 O O . VAL B 1 169 ? 3.777 16.562 -8.102 1 89.62 169 VAL B O 1
ATOM 3140 N N . ALA B 1 170 ? 5.117 14.773 -8.195 1 89.81 170 ALA B N 1
ATOM 3141 C CA . ALA B 1 170 ? 5.082 14.719 -9.648 1 89.81 170 ALA B CA 1
ATOM 3142 C C . ALA B 1 170 ? 4.199 13.57 -10.133 1 89.81 170 ALA B C 1
ATOM 3144 O O . ALA B 1 170 ? 4.254 12.461 -9.594 1 89.81 170 ALA B O 1
ATOM 3145 N N . THR B 1 171 ? 3.359 13.883 -10.953 1 87.88 171 THR B N 1
ATOM 3146 C CA . THR B 1 171 ? 2.6 12.891 -11.703 1 87.88 171 THR B CA 1
ATOM 3147 C C . THR B 1 171 ? 2.988 12.914 -13.18 1 87.88 171 THR B C 1
ATOM 3149 O O . THR B 1 171 ? 3.789 13.75 -13.602 1 87.88 171 THR B O 1
ATOM 3152 N N . SER B 1 172 ? 2.508 12.008 -13.938 1 84 172 SER B N 1
ATOM 3153 C CA . SER B 1 172 ? 2.852 11.961 -15.359 1 84 172 SER B CA 1
ATOM 3154 C C . SER B 1 172 ? 2.32 13.18 -16.094 1 84 172 SER B C 1
ATOM 3156 O O . SER B 1 172 ? 2.871 13.578 -17.125 1 84 172 SER B O 1
ATOM 3158 N N . ARG B 1 173 ? 1.366 13.859 -15.57 1 80.56 173 ARG B N 1
ATOM 3159 C CA . ARG B 1 173 ? 0.732 14.945 -16.312 1 80.56 173 ARG B CA 1
ATOM 3160 C C . ARG B 1 173 ? 0.991 16.281 -15.633 1 80.56 173 ARG B C 1
ATOM 3162 O O . ARG B 1 173 ? 0.976 17.328 -16.281 1 80.56 173 ARG B O 1
ATOM 3169 N N . THR B 1 174 ? 1.129 16.203 -14.289 1 82.19 174 THR B N 1
ATOM 3170 C CA . THR B 1 174 ? 1.201 17.484 -13.586 1 82.19 174 THR B CA 1
ATOM 3171 C C . THR B 1 174 ? 2.24 17.422 -12.469 1 82.19 174 THR B C 1
ATOM 3173 O O . THR B 1 174 ? 2.633 16.344 -12.031 1 82.19 174 THR B O 1
ATOM 3176 N N . LEU B 1 175 ? 2.732 18.594 -12.242 1 85.19 175 LEU B N 1
ATOM 3177 C CA . LEU B 1 175 ? 3.637 18.797 -11.109 1 85.19 175 LEU B CA 1
ATOM 3178 C C . LEU B 1 175 ? 2.98 19.656 -10.039 1 85.19 175 LEU B C 1
ATOM 3180 O O . LEU B 1 175 ? 2.535 20.781 -10.32 1 85.19 175 LEU B O 1
ATOM 3184 N N . SER B 1 176 ? 2.869 19.047 -8.875 1 86.44 176 SER B N 1
ATOM 3185 C CA . SER B 1 176 ? 2.266 19.781 -7.77 1 86.44 176 SER B CA 1
ATOM 3186 C C . SER B 1 176 ? 3.318 20.219 -6.762 1 86.44 176 SER B C 1
ATOM 3188 O O . SER B 1 176 ? 4.238 19.469 -6.441 1 86.44 176 SER B O 1
ATOM 3190 N N . TYR B 1 177 ? 3.143 21.438 -6.316 1 85.94 177 TYR B N 1
ATOM 3191 C CA . TYR B 1 177 ? 4.059 22 -5.336 1 85.94 177 TYR B CA 1
ATOM 3192 C C . TYR B 1 177 ? 3.375 22.156 -3.98 1 85.94 177 TYR B C 1
ATOM 3194 O O . TYR B 1 177 ? 2.209 22.547 -3.906 1 85.94 177 TYR B O 1
ATOM 3202 N N . TYR B 1 178 ? 4.117 21.688 -2.961 1 85.38 178 TYR B N 1
ATOM 3203 C CA . TYR B 1 178 ? 3.637 21.781 -1.586 1 85.38 178 TYR B CA 1
ATOM 3204 C C . TYR B 1 178 ? 4.523 22.703 -0.764 1 85.38 178 TYR B C 1
ATOM 3206 O O . TYR B 1 178 ? 5.75 22.672 -0.89 1 85.38 178 TYR B O 1
ATOM 3214 N N . LYS B 1 179 ? 3.887 23.547 -0.03 1 83.38 179 LYS B N 1
ATOM 3215 C CA . LYS B 1 179 ? 4.625 24.453 0.842 1 83.38 179 LYS B CA 1
ATOM 3216 C C . LYS B 1 179 ? 4.449 24.062 2.309 1 83.38 179 LYS B C 1
ATOM 3218 O O . LYS B 1 179 ? 3.396 23.562 2.703 1 83.38 179 LYS B O 1
ATOM 3223 N N . LEU B 1 180 ? 5.523 24.328 3.033 1 83.75 180 LEU B N 1
ATOM 3224 C CA . LEU B 1 180 ? 5.484 24.062 4.465 1 83.75 180 LEU B CA 1
ATOM 3225 C C . LEU B 1 180 ? 4.5 24.984 5.168 1 83.75 180 LEU B C 1
ATOM 3227 O O . LEU B 1 180 ? 4.602 26.219 5.055 1 83.75 180 LEU B O 1
ATOM 3231 N N . GLY B 1 181 ? 3.469 24.359 5.738 1 72.25 181 GLY B N 1
ATOM 3232 C CA . GLY B 1 181 ? 2.479 25.141 6.453 1 72.25 181 GLY B CA 1
ATOM 3233 C C . GLY B 1 181 ? 2.771 25.266 7.938 1 72.25 181 GLY B C 1
ATOM 3234 O O . GLY B 1 181 ? 3.723 25.938 8.336 1 72.25 181 GLY B O 1
ATOM 3235 N N . ALA B 1 182 ? 2.068 24.453 8.734 1 68.31 182 ALA B N 1
ATOM 3236 C CA . ALA B 1 182 ? 2.197 24.516 10.188 1 68.31 182 ALA B CA 1
ATOM 3237 C C . ALA B 1 182 ? 3.199 23.484 10.695 1 68.31 182 ALA B C 1
ATOM 3239 O O . ALA B 1 182 ? 3.26 22.359 10.18 1 68.31 182 ALA B O 1
ATOM 3240 N N . SER B 1 183 ? 4.191 24.016 11.375 1 73.44 183 SER B N 1
ATOM 3241 C CA . SER B 1 183 ? 5.141 23.125 12.023 1 73.44 183 SER B CA 1
ATOM 3242 C C . SER B 1 183 ? 5.137 23.297 13.531 1 73.44 183 SER B C 1
ATOM 3244 O O . SER B 1 183 ? 4.953 24.406 14.031 1 73.44 183 SER B O 1
ATOM 3246 N N . GLN B 1 184 ? 5.012 22.188 14.211 1 69.56 184 GLN B N 1
ATOM 3247 C CA . GLN B 1 184 ? 5.051 22.219 15.672 1 69.56 184 GLN B CA 1
ATOM 3248 C C . GLN B 1 184 ? 6.215 21.391 16.203 1 69.56 184 GLN B C 1
ATOM 3250 O O . GLN B 1 184 ? 6.422 20.25 15.781 1 69.56 184 GLN B O 1
ATOM 3255 N N . ARG B 1 185 ? 6.973 22.031 16.969 1 73.06 185 ARG B N 1
ATOM 3256 C CA . ARG B 1 185 ? 8.094 21.344 17.609 1 73.06 185 ARG B CA 1
ATOM 3257 C C . ARG B 1 185 ? 7.672 20.703 18.922 1 73.06 185 ARG B C 1
ATOM 3259 O O . ARG B 1 185 ? 6.914 21.297 19.688 1 73.06 185 ARG B O 1
ATOM 3266 N N . VAL B 1 186 ? 7.918 19.422 18.844 1 66.94 186 VAL B N 1
ATOM 3267 C CA . VAL B 1 186 ? 7.637 18.703 20.094 1 66.94 186 VAL B CA 1
ATOM 3268 C C . VAL B 1 186 ? 8.945 18.266 20.75 1 66.94 186 VAL B C 1
ATOM 3270 O O . VAL B 1 186 ? 9.594 17.328 20.281 1 66.94 186 VAL B O 1
ATOM 3273 N N . GLY B 1 187 ? 9.352 18.906 21.656 1 65.94 187 GLY B N 1
ATOM 3274 C CA . GLY B 1 187 ? 10.602 18.594 22.328 1 65.94 187 GLY B CA 1
ATOM 3275 C C . GLY B 1 187 ? 11.82 19.109 21.578 1 65.94 187 GLY B C 1
ATOM 3276 O O . GLY B 1 187 ? 11.766 20.156 20.938 1 65.94 187 GLY B O 1
ATOM 3277 N N . ASN B 1 188 ? 12.961 18.406 21.75 1 65.25 188 ASN B N 1
ATOM 3278 C CA . ASN B 1 188 ? 14.219 18.875 21.188 1 65.25 188 ASN B CA 1
ATOM 3279 C C . ASN B 1 188 ? 14.453 18.312 19.781 1 65.25 188 ASN B C 1
ATOM 3281 O O . ASN B 1 188 ? 14.945 19.016 18.906 1 65.25 188 ASN B O 1
ATOM 3285 N N . ASP B 1 189 ? 14.086 17.094 19.625 1 72.12 189 ASP B N 1
ATOM 3286 C CA . ASP B 1 189 ? 14.453 16.484 18.344 1 72.12 189 ASP B CA 1
ATOM 3287 C C . ASP B 1 189 ? 13.234 15.891 17.641 1 72.12 189 ASP B C 1
ATOM 3289 O O . ASP B 1 189 ? 13.367 14.984 16.828 1 72.12 189 ASP B O 1
ATOM 3293 N N . SER B 1 190 ? 12.055 16.344 18.094 1 76 190 SER B N 1
ATOM 3294 C CA . SER B 1 190 ? 10.852 15.812 17.469 1 76 190 SER B CA 1
ATOM 3295 C C . SER B 1 190 ? 9.867 16.938 17.125 1 76 190 SER B C 1
ATOM 3297 O O . SER B 1 190 ? 9.93 18.016 17.703 1 76 190 SER B O 1
ATOM 3299 N N . GLY B 1 191 ? 9.195 16.688 16.047 1 74 191 GLY B N 1
ATOM 3300 C CA . GLY B 1 191 ? 8.219 17.672 15.602 1 74 191 GLY B CA 1
ATOM 3301 C C . GLY B 1 191 ? 7.332 17.172 14.477 1 74 191 GLY B C 1
ATOM 3302 O O . GLY B 1 191 ? 7.469 16.031 14.031 1 74 191 GLY B O 1
ATOM 3303 N N . PHE B 1 192 ? 6.324 17.844 14.234 1 77.75 192 PHE B N 1
ATOM 3304 C CA . PHE B 1 192 ? 5.438 17.531 13.125 1 77.75 192 PHE B CA 1
ATOM 3305 C C . PHE B 1 192 ? 5.215 18.75 12.242 1 77.75 192 PHE B C 1
ATOM 3307 O O . PHE B 1 192 ? 5.34 19.891 12.703 1 77.75 192 PHE B O 1
ATOM 3314 N N . ALA B 1 193 ? 5.109 18.516 11.016 1 79.19 193 ALA B N 1
ATOM 3315 C CA . ALA B 1 193 ? 4.844 19.578 10.047 1 79.19 193 ALA B CA 1
ATOM 3316 C C . ALA B 1 193 ? 3.814 19.141 9.016 1 79.19 193 ALA B C 1
ATOM 3318 O O . ALA B 1 193 ? 3.6 17.938 8.82 1 79.19 193 ALA B O 1
ATOM 3319 N N . ALA B 1 194 ? 3.086 20.016 8.516 1 78.56 194 ALA B N 1
ATOM 3320 C CA . ALA B 1 194 ? 2.105 19.75 7.469 1 78.56 194 ALA B CA 1
ATOM 3321 C C . ALA B 1 194 ? 2.42 20.531 6.199 1 78.56 194 ALA B C 1
ATOM 3323 O O . ALA B 1 194 ? 2.766 21.719 6.266 1 78.56 194 ALA B O 1
ATOM 3324 N N . TYR B 1 195 ? 2.475 19.859 5.117 1 83.06 195 TYR B N 1
ATOM 3325 C CA . TYR B 1 195 ? 2.67 20.484 3.809 1 83.06 195 TYR B CA 1
ATOM 3326 C C . TYR B 1 195 ? 1.347 20.609 3.062 1 83.06 195 TYR B C 1
ATOM 3328 O O . TYR B 1 195 ? 0.591 19.641 2.961 1 83.06 195 TYR B O 1
ATOM 3336 N N . ASN B 1 196 ? 1.002 21.75 2.619 1 77.12 196 ASN B N 1
ATOM 3337 C CA . ASN B 1 196 ? -0.219 21.984 1.855 1 77.12 196 ASN B CA 1
ATOM 3338 C C . ASN B 1 196 ? 0.086 22.312 0.397 1 77.12 196 ASN B C 1
ATOM 3340 O O . ASN B 1 196 ? 1.043 23.047 0.106 1 77.12 196 ASN B O 1
ATOM 3344 N N . ARG B 1 197 ? -0.764 21.781 -0.398 1 81.12 197 ARG B N 1
ATOM 3345 C CA . ARG B 1 197 ? -0.592 22.031 -1.825 1 81.12 197 ARG B CA 1
ATOM 3346 C C . ARG B 1 197 ? -0.956 23.469 -2.17 1 81.12 197 ARG B C 1
ATOM 3348 O O . ARG B 1 197 ? -2.016 23.969 -1.775 1 81.12 197 ARG B O 1
ATOM 3355 N N . TYR B 1 198 ? -0.029 24.219 -2.871 1 74.81 198 TYR B N 1
ATOM 3356 C CA . TYR B 1 198 ? -0.337 25.625 -3.164 1 74.81 198 TYR B CA 1
ATOM 3357 C C . TYR B 1 198 ? -0.277 25.891 -4.664 1 74.81 198 TYR B C 1
ATOM 3359 O O . TYR B 1 198 ? -0.838 26.875 -5.145 1 74.81 198 TYR B O 1
ATOM 3367 N N . ARG B 1 199 ? 0.443 25.031 -5.34 1 75.44 199 ARG B N 1
ATOM 3368 C CA . ARG B 1 199 ? 0.584 25.281 -6.773 1 75.44 199 ARG B CA 1
ATOM 3369 C C . ARG B 1 199 ? 0.566 23.969 -7.551 1 75.44 199 ARG B C 1
ATOM 3371 O O . ARG B 1 199 ? 1.14 22.969 -7.113 1 75.44 199 ARG B O 1
ATOM 3378 N N . ILE B 1 200 ? -0.303 23.984 -8.531 1 74.69 200 ILE B N 1
ATOM 3379 C CA . ILE B 1 200 ? -0.311 22.859 -9.453 1 74.69 200 ILE B CA 1
ATOM 3380 C C . ILE B 1 200 ? 0.083 23.328 -10.852 1 74.69 200 ILE B C 1
ATOM 3382 O O . ILE B 1 200 ? -0.565 24.219 -11.422 1 74.69 200 ILE B O 1
ATOM 3386 N N . GLY B 1 201 ? 1.149 22.703 -11.312 1 65.56 201 GLY B N 1
ATOM 3387 C CA . GLY B 1 201 ? 1.599 23.156 -12.617 1 65.56 201 GLY B CA 1
ATOM 3388 C C . GLY B 1 201 ? 1.828 24.656 -12.68 1 65.56 201 GLY B C 1
ATOM 3389 O O . GLY B 1 201 ? 2.627 25.203 -11.906 1 65.56 201 GLY B O 1
ATOM 3390 N N . ASN B 1 202 ? 1.174 25.297 -13.547 1 55.28 202 ASN B N 1
ATOM 3391 C CA . ASN B 1 202 ? 1.265 26.734 -13.719 1 55.28 202 ASN B CA 1
ATOM 3392 C C . ASN B 1 202 ? 0.168 27.469 -12.945 1 55.28 202 ASN B C 1
ATOM 3394 O O . ASN B 1 202 ? 0.126 28.688 -12.93 1 55.28 202 ASN B O 1
ATOM 3398 N N . TYR B 1 203 ? -0.635 26.672 -12.195 1 49.84 203 TYR B N 1
ATOM 3399 C CA . TYR B 1 203 ? -1.729 27.281 -11.453 1 49.84 203 TYR B CA 1
ATOM 3400 C C . TYR B 1 203 ? -1.39 27.391 -9.969 1 49.84 203 TYR B C 1
ATOM 3402 O O . TYR B 1 203 ? -0.887 26.453 -9.367 1 49.84 203 TYR B O 1
ATOM 3410 N N . LYS B 1 204 ? -1.261 28.734 -9.492 1 54.34 204 LYS B N 1
ATOM 3411 C CA . LYS B 1 204 ? -0.905 28.969 -8.094 1 54.34 204 LYS B CA 1
ATOM 3412 C C . LYS B 1 204 ? -2.15 29.188 -7.238 1 54.34 204 LYS B C 1
ATOM 3414 O O . LYS B 1 204 ? -3.129 29.781 -7.695 1 54.34 204 LYS B O 1
ATOM 3419 N N . LEU B 1 205 ? -2.258 28.422 -6.129 1 52.22 205 LEU B N 1
ATOM 3420 C CA . LEU B 1 205 ? -3.297 28.688 -5.141 1 52.22 205 LEU B CA 1
ATOM 3421 C C . LEU B 1 205 ? -3.119 30.078 -4.535 1 52.22 205 LEU B C 1
ATOM 3423 O O . LEU B 1 205 ? -2.031 30.422 -4.066 1 52.22 205 LEU B O 1
ATOM 3427 N N . ASN B 1 206 ? -3.674 31.125 -5.051 1 40.53 206 ASN B N 1
ATOM 3428 C CA . ASN B 1 206 ? -3.615 32.438 -4.398 1 40.53 206 ASN B CA 1
ATOM 3429 C C . ASN B 1 206 ? -4.328 32.406 -3.051 1 40.53 206 ASN B C 1
ATOM 3431 O O . ASN B 1 206 ? -5.555 32.312 -2.994 1 40.53 206 ASN B O 1
ATOM 3435 N N . THR B 1 207 ? -3.766 31.938 -2.109 1 41.97 207 THR B N 1
ATOM 3436 C CA . THR B 1 207 ? -4.309 31.969 -0.757 1 41.97 207 THR B CA 1
ATOM 3437 C C . THR B 1 207 ? -4.887 33.344 -0.431 1 41.97 207 THR B C 1
ATOM 3439 O O . THR B 1 207 ? -5.605 33.5 0.559 1 41.97 207 THR B O 1
ATOM 3442 N N . ASP B 1 208 ? -4.297 34.344 -0.728 1 39.75 208 ASP B N 1
ATOM 3443 C CA . ASP B 1 208 ? -4.773 35.656 -0.303 1 39.75 208 ASP B CA 1
ATOM 3444 C C . ASP B 1 208 ? -6.211 35.906 -0.758 1 39.75 208 ASP B C 1
ATOM 3446 O O . ASP B 1 208 ? -6.906 36.75 -0.21 1 39.75 208 ASP B O 1
ATOM 3450 N N . HIS B 1 209 ? -6.566 35.688 -2.029 1 37.25 209 HIS B N 1
ATOM 3451 C CA . HIS B 1 209 ? -7.945 35.969 -2.393 1 37.25 209 HIS B CA 1
ATOM 3452 C C . HIS B 1 209 ? -8.844 34.75 -2.189 1 37.25 209 HIS B C 1
ATOM 3454 O O . HIS B 1 209 ? -8.82 33.812 -2.986 1 37.25 209 HIS B O 1
ATOM 3460 N N . SER B 1 210 ? -9.266 34.438 -0.933 1 40.53 210 SER B N 1
ATOM 3461 C CA . SER B 1 210 ? -10.188 33.531 -0.284 1 40.53 210 SER B CA 1
ATOM 3462 C C . SER B 1 210 ? -11.188 32.938 -1.281 1 40.53 210 SER B C 1
ATOM 3464 O O . SER B 1 210 ? -11.688 31.844 -1.104 1 40.53 210 SER B O 1
ATOM 3466 N N . GLY B 1 211 ? -11.812 33.688 -2.084 1 37.66 211 GLY B N 1
ATOM 3467 C CA . GLY B 1 211 ? -13.031 33.5 -2.848 1 37.66 211 GLY B CA 1
ATOM 3468 C C . GLY B 1 211 ? -12.82 32.688 -4.121 1 37.66 211 GLY B C 1
ATOM 3469 O O . GLY B 1 211 ? -13.773 32.438 -4.863 1 37.66 211 GLY B O 1
ATOM 3470 N N . SER B 1 212 ? -11.633 32.656 -4.727 1 40.59 212 SER B N 1
ATOM 3471 C CA . SER B 1 212 ? -11.656 32.375 -6.156 1 40.59 212 SER B CA 1
ATOM 3472 C C . SER B 1 212 ? -11.625 30.859 -6.414 1 40.59 212 SER B C 1
ATOM 3474 O O . SER B 1 212 ? -11.062 30.094 -5.625 1 40.59 212 SER B O 1
ATOM 3476 N N . ASN B 1 213 ? -12.516 30.328 -7.223 1 43.38 213 ASN B N 1
ATOM 3477 C CA . ASN B 1 213 ? -12.68 29.047 -7.891 1 43.38 213 ASN B CA 1
ATOM 3478 C C . ASN B 1 213 ? -11.328 28.406 -8.211 1 43.38 213 ASN B C 1
ATOM 3480 O O . ASN B 1 213 ? -11.234 27.203 -8.398 1 43.38 213 ASN B O 1
ATOM 3484 N N . ASP B 1 214 ? -10.492 29.266 -8.336 1 44.28 214 ASP B N 1
ATOM 3485 C CA . ASP B 1 214 ? -9.188 28.766 -8.758 1 44.28 214 ASP B CA 1
ATOM 3486 C C . ASP B 1 214 ? -8.516 27.969 -7.637 1 44.28 214 ASP B C 1
ATOM 3488 O O . ASP B 1 214 ? -7.789 27 -7.898 1 44.28 214 ASP B O 1
ATOM 3492 N N . ASN B 1 215 ? -8.883 28.375 -6.516 1 46.38 215 ASN B N 1
ATOM 3493 C CA . ASN B 1 215 ? -8.281 27.688 -5.371 1 46.38 215 ASN B CA 1
ATOM 3494 C C . ASN B 1 215 ? -8.82 26.266 -5.227 1 46.38 215 ASN B C 1
ATOM 3496 O O . ASN B 1 215 ? -8.094 25.375 -4.785 1 46.38 215 ASN B O 1
ATOM 3500 N N . ILE B 1 216 ? -10.023 26.141 -5.613 1 45.19 216 ILE B N 1
ATOM 3501 C CA . ILE B 1 216 ? -10.602 24.812 -5.531 1 45.19 216 ILE B CA 1
ATOM 3502 C C . ILE B 1 216 ? -9.891 23.875 -6.508 1 45.19 216 ILE B C 1
ATOM 3504 O O . ILE B 1 216 ? -9.734 22.672 -6.23 1 45.19 216 ILE B O 1
ATOM 3508 N N . ALA B 1 217 ? -9.625 24.469 -7.605 1 43.69 217 ALA B N 1
ATOM 3509 C CA . ALA B 1 217 ? -8.984 23.641 -8.617 1 43.69 217 ALA B CA 1
ATOM 3510 C C . ALA B 1 217 ? -7.691 23.016 -8.086 1 43.69 217 ALA B C 1
ATOM 3512 O O . ALA B 1 217 ? -7.305 21.922 -8.492 1 43.69 217 ALA B O 1
ATOM 3513 N N . LEU B 1 218 ? -7.113 23.656 -7.199 1 45.16 218 LEU B N 1
ATOM 3514 C CA . LEU B 1 218 ? -5.867 23.188 -6.605 1 45.16 218 LEU B CA 1
ATOM 3515 C C . LEU B 1 218 ? -6.121 22 -5.684 1 45.16 218 LEU B C 1
ATOM 3517 O O . LEU B 1 218 ? -5.211 21.203 -5.414 1 45.16 218 LEU B O 1
ATOM 3521 N N . LEU B 1 219 ? -7.391 21.875 -5.211 1 48.53 219 LEU B N 1
ATOM 3522 C CA . LEU B 1 219 ? -7.727 20.828 -4.262 1 48.53 219 LEU B CA 1
ATOM 3523 C C . LEU B 1 219 ? -8.109 19.547 -4.996 1 48.53 219 LEU B C 1
ATOM 3525 O O . LEU B 1 219 ? -7.992 18.438 -4.438 1 48.53 219 LEU B O 1
ATOM 3529 N N . VAL B 1 220 ? -8.75 19.641 -6.289 1 44.62 220 VAL B N 1
ATOM 3530 C CA . VAL B 1 220 ? -9.359 18.5 -6.957 1 44.62 220 VAL B CA 1
ATOM 3531 C C . VAL B 1 220 ? -8.328 17.797 -7.84 1 44.62 220 VAL B C 1
ATOM 3533 O O . VAL B 1 220 ? -8.438 16.609 -8.102 1 44.62 220 VAL B O 1
ATOM 3536 N N . GLN B 1 221 ? -7.316 18.453 -8.391 1 41.19 221 GLN B N 1
ATOM 3537 C CA . GLN B 1 221 ? -6.629 17.766 -9.484 1 41.19 221 GLN B CA 1
ATOM 3538 C C . GLN B 1 221 ? -5.578 16.797 -8.945 1 41.19 221 GLN B C 1
ATOM 3540 O O . GLN B 1 221 ? -4.879 17.109 -7.98 1 41.19 221 GLN B O 1
#

pLDDT: mean 79.42, std 15.79, range [23.91, 95.38]

Solvent-accessible surface area (backbone atoms only — not comparable to full-atom values): 23139 Å² total; per-residue (Å²): 131,81,75,72,78,59,73,47,70,66,53,47,47,51,46,44,48,68,35,16,51,58,52,21,51,52,45,50,51,49,48,48,46,74,48,44,37,34,74,60,77,28,57,68,49,22,51,49,48,49,53,49,51,64,51,46,53,59,51,30,40,49,24,16,48,50,17,36,72,53,43,89,42,72,67,59,18,50,51,20,46,52,47,28,50,52,49,48,50,51,52,49,48,50,52,52,42,19,50,47,26,24,73,73,65,72,44,80,67,31,69,41,86,63,35,65,34,34,36,37,41,52,48,96,90,39,73,48,74,43,81,36,91,64,90,62,59,43,43,31,35,35,25,56,80,29,31,28,30,43,83,62,33,78,78,42,81,39,50,84,87,63,54,54,62,53,37,36,40,38,35,54,86,44,45,33,35,25,35,61,61,59,67,46,73,44,42,92,47,23,29,40,34,34,28,36,61,37,29,42,64,91,46,64,41,56,72,84,60,47,73,47,69,61,42,51,52,60,68,73,109,132,80,77,73,77,60,74,46,68,67,55,46,47,52,47,47,48,69,36,16,52,58,51,21,50,51,46,48,52,50,48,47,47,74,47,45,38,34,74,60,77,27,57,67,49,22,51,49,48,48,53,48,50,64,51,45,53,60,50,30,38,49,24,16,48,48,17,35,74,53,44,90,44,71,67,60,18,52,51,21,46,52,48,28,51,52,50,48,50,52,53,49,49,49,52,52,41,20,48,48,25,24,74,71,66,73,44,81,68,33,69,41,85,64,35,66,34,34,37,38,41,53,49,97,89,40,72,47,74,45,82,36,91,65,89,62,58,42,43,29,34,36,24,55,80,28,30,28,30,44,84,62,34,77,76,42,79,38,50,83,87,63,56,52,60,53,37,36,39,38,36,55,84,46,44,32,34,24,35,61,61,59,67,46,72,44,43,89,48,25,29,39,32,34,28,37,58,39,28,40,64,92,47,65,42,57,73,82,60,50,72,46,70,60,42,49,54,57,68,71,109

Sequence (442 aa):
MTDNGTITVEELKQLLEQWNLVIGFIFLAWIMLLQFAYSNRNRFLYIIKLVFLWLLWPVTLACFVLAAVYRINWVTGGIAIAMACIVGLMWLSYFVASFRLFARTRSMWSFNPETNILLNVPLRGTILTRPLLESELVIGAVIIRGHLRMAGHSLGRCDIKDLPKEITVATSRTLSYYKLGASQRVGNDSGFAAYNRYRIGNYKLNTDHSGSNDNIALLVQMTDNGTITVEELKQLLEQWNLVIGFIFLAWIMLLQFAYSNRNRFLYIIKLVFLWLLWPVTLACFVLAAVYRINWVTGGIAIAMACIVGLMWLSYFVASFRLFARTRSMWSFNPETNILLNVPLRGTILTRPLLESELVIGAVIIRGHLRMAGHSLGRCDIKDLPKEITVATSRTLSYYKLGASQRVGNDSGFAAYNRYRIGNYKLNTDHSGSNDNIALLVQ